Protein AF-0000000084330782 (afdb_homodimer)

Solvent-accessible surface area (backbone atoms only — not comparable to full-atom values): 25058 Å² total; per-residue (Å²): 126,83,86,61,53,54,60,47,54,22,50,51,52,13,52,49,52,24,30,20,41,40,16,33,37,50,49,51,51,52,50,50,53,50,42,56,71,65,50,69,82,78,58,92,59,62,55,67,61,52,49,50,52,52,50,52,46,49,51,35,30,49,49,31,54,50,43,52,48,54,50,48,46,43,22,51,52,69,28,28,72,40,60,49,23,31,46,59,51,67,65,44,49,42,39,65,66,49,34,50,33,50,46,35,40,49,51,34,48,50,52,32,49,52,49,46,49,49,53,42,49,51,52,40,54,67,65,58,50,59,89,37,75,66,46,50,52,65,49,46,52,40,49,51,29,48,52,51,21,49,53,24,36,52,49,25,36,52,29,37,54,64,69,44,72,75,62,33,62,58,26,45,49,50,20,50,51,27,50,49,50,34,46,53,61,38,46,64,49,41,69,75,48,56,86,72,66,78,60,83,48,64,64,59,44,48,57,47,42,57,55,57,57,47,58,63,52,56,53,45,49,52,50,30,52,55,27,48,76,67,69,34,37,60,24,52,28,45,57,48,33,45,46,40,55,54,100,125,84,87,60,54,54,59,47,54,23,51,53,52,12,52,48,52,24,30,20,39,39,17,32,36,50,49,51,50,53,51,50,53,50,44,57,70,65,49,71,83,82,59,91,57,62,57,66,60,52,50,50,51,52,49,52,46,49,51,34,30,50,49,31,54,50,42,50,47,52,50,46,46,44,21,52,50,69,26,28,72,40,60,47,23,30,46,59,52,66,64,43,50,42,38,65,65,51,33,50,35,49,46,36,40,46,49,34,48,51,51,32,51,50,50,45,50,50,53,43,49,52,52,41,56,67,64,58,51,58,89,38,74,67,46,49,52,64,50,46,50,43,48,53,29,48,52,50,20,50,53,24,38,52,49,24,36,53,32,37,53,63,71,56,67,86,64,33,60,60,26,46,51,50,19,50,52,27,49,47,49,32,46,53,62,38,46,62,48,41,70,74,49,53,83,75,69,78,64,83,49,63,64,60,48,48,54,48,41,55,58,58,56,47,58,62,53,54,53,46,50,51,49,31,53,54,28,49,76,66,70,34,37,58,25,52,27,45,57,49,33,46,48,40,55,54,101

Nearest PDB structures (foldseek):
  8xqo-assembly1_R  TM=4.418E-01  e=1.967E+00  Clostridium perfringens
  3ma9-assembly1_A  TM=4.394E-01  e=5.005E+00  Human immunodeficiency virus 1
  7uwb-assembly1_c  TM=2.632E-01  e=1.646E+00  Citrus x limon
  4nqi-assembly1_B  TM=2.526E-01  e=6.833E+00  Dictyostelium discoideum
  7ung-assembly1_D5  TM=1.894E-01  e=9.753E+00  Homo sapiens

Sequence (494 aa):
MVLDIPLDKAAFIGLWIESILYGCHTIVFLSSLYLLRNSKSSLKFNPALTAVMLTVMFALSTTHVSINFARGLVAFVSYQETPFGASIYLKKLWALSNVMKQATYVTNILVGDSFAIYRSYIILTDTHFKCDKKFSKLVVFPICSLISSAVCGFKSVYNLSQISHFGESVFINEYFRYHVLVFIVCKSRQTEKPLVSTTQNPYRKACFSLLQFGIIIPASLTASLILYSLKMNANYIVLDSMSQIALMVLDIPLDKAAFIGLWIESILYGCHTIVFLSSLYLLRNSKSSLKFNPALTAVMLTVMFALSTTHVSINFARGLVAFVSYQETPFGASIYLKKLWALSNVMKQATYVTNILVGDSFAIYRSYIILTDTHFKCDKKFSKLVVFPICSLISSAVCGFKSVYNLSQISHFGESVFINEYFRYHVLVFIVCKSRQTEKPLVSTTQNPYRKACFSLLQFGIIIPASLTASLILYSLKMNANYIVLDSMSQIAL

Secondary structure (DSSP, 8-state):
---PPPHHHHHHHHHHHHHHHHHHHHHHHHHHHHHHHHS-S--SS-HHHHHHHHHHHHHHHHHHHHHHHHHHHIIIIITTTSTTHHHHHHT-TTSHHHHHHHHHHHHHHHHHHHHHHHHHHHHHHHTT--S-HHHHHHHHHHHHHHHHHHHHHHHHHHHHHT---TTHHHHHHHHHHHHHHHHHHHHHHHHHS-S--S---HHHHHHHHHHH-TTHHHHHHHHHHHHHHTT-TTHHHHHHHHHHH--/---PPPHHHHHHHHHHHHHHHHHHHHHHHHHHHHHHHH--S--SS-HHHHHHHHHHHHHHHHHHHHHHHHHHHIIIIITTTSTTHHHHHHT-TTSHHHHHHHHHHHHHHHHHHHHHHHHHHHHHHHTT--S-HHHHHHHHHHHHHHHHHHHHHHHHHHHHHT---TTHHHHHHHHHHHHHHHHHHHHHHHHHS-S--S---HHHHHHHHHHH-TTHHHHHHHHHHHHHHTT-TTHHHHHHHHHHH--

pLDDT: mean 78.74, std 15.89, range [37.66, 96.88]

Foldseek 3Di:
DPDFDALLVLLVLLLVLLVVLLVVLVVLLVVLLVCLVPVPDDQLDDSVVVNVLSVLLNVLSVVLSVLSVVLNCCLCPVQVVDVNSNNVSSVLLLDPSNLVNLVSLLVSLLSLLVVLLVVLLSVCVVVVVPPDPVSCCLNVLLVVLSVLLSVLSVVLSVCSNVVNPPPNLVSVLSNLVSSLVSCCSSLVRCVVPVSPVPDPDVVVVVSSVVVSCCVLQNVLSVVLNVCVVVVHSNSSSSSSNNSSSSD/DPDFDALLVLLVLLLVLLVVLLVVLVVLLVVLLVCLVPVDDDQLDDSVVVNVLSVLLNVLSVVLSVLSVVLNCCLCPVQVVDVNSNNVSSVLLLDPSNLVNLVSLLVSLLSLLVVLLVVLLSVCVVVVVPPDPVSCCLNVLLVVLSVLLSVLSVVLSVCSNVVDPPPNLVSVLSNLVSSLVSCCSSLVRCVVPVSPPDDPDVVVVVSSVVVSCCVLQNVLSVVLNVCSVVVHSNSSSSSSNNSSSSD

Radius of gyration: 25.32 Å; Cα contacts (8 Å, |Δi|>4): 568; chains: 2; bounding box: 77×61×48 Å

Organism: Lentinula edodes (NCBI:txid5353)

Structure (mmCIF, N/CA/C/O backbone):
data_AF-0000000084330782-model_v1
#
loop_
_entity.id
_entity.type
_entity.pdbx_description
1 polymer 'Pheromone receptor'
#
loop_
_atom_site.group_PDB
_atom_site.id
_atom_site.type_symbol
_atom_site.label_atom_id
_atom_site.label_alt_id
_atom_site.label_comp_id
_atom_site.label_asym_id
_atom_site.label_entity_id
_atom_site.label_seq_id
_atom_site.pdbx_PDB_ins_code
_atom_site.Cartn_x
_atom_site.Cartn_y
_atom_site.Cartn_z
_atom_site.occupancy
_atom_site.B_iso_or_equiv
_atom_site.auth_seq_id
_atom_site.auth_comp_id
_atom_site.auth_asym_id
_atom_site.auth_atom_id
_atom_site.pdbx_PDB_model_num
ATOM 1 N N . MET A 1 1 ? -16.391 -5.598 -29.031 1 37.66 1 MET A N 1
ATOM 2 C CA . MET A 1 1 ? -16.484 -6.254 -27.734 1 37.66 1 MET A CA 1
ATOM 3 C C . MET A 1 1 ? -15.461 -5.688 -26.766 1 37.66 1 MET A C 1
ATOM 5 O O . MET A 1 1 ? -14.266 -5.656 -27.062 1 37.66 1 MET A O 1
ATOM 9 N N . VAL A 1 2 ? -15.867 -4.762 -25.953 1 51.12 2 VAL A N 1
ATOM 10 C CA . VAL A 1 2 ? -14.906 -4.02 -25.141 1 51.12 2 VAL A CA 1
ATOM 11 C C . VAL A 1 2 ? -14.047 -4.992 -24.328 1 51.12 2 VAL A C 1
ATOM 13 O O . VAL A 1 2 ? -14.562 -5.941 -23.75 1 51.12 2 VAL A O 1
ATOM 16 N N . LEU A 1 3 ? -12.859 -5.145 -24.688 1 67.56 3 LEU A N 1
ATOM 17 C CA . LEU A 1 3 ? -11.875 -6.059 -24.125 1 67.56 3 LEU A CA 1
ATOM 18 C C . LEU A 1 3 ? -11.82 -5.926 -22.609 1 67.56 3 LEU A C 1
ATOM 20 O O . LEU A 1 3 ? -11.602 -4.828 -22.078 1 67.56 3 LEU A O 1
ATOM 24 N N . ASP A 1 4 ? -12.594 -6.863 -21.922 1 78.88 4 ASP A N 1
ATOM 25 C CA . ASP A 1 4 ? -12.602 -6.883 -20.469 1 78.88 4 ASP A CA 1
ATOM 26 C C . ASP A 1 4 ? -11.5 -7.793 -19.922 1 78.88 4 ASP A C 1
ATOM 28 O O . ASP A 1 4 ? -11.031 -8.695 -20.625 1 78.88 4 ASP A O 1
ATOM 32 N N . ILE A 1 5 ? -11.031 -7.352 -18.875 1 88.62 5 ILE A N 1
ATOM 33 C CA . ILE A 1 5 ? -10.016 -8.164 -18.219 1 88.62 5 ILE A CA 1
ATOM 34 C C . ILE A 1 5 ? -10.68 -9.32 -17.484 1 88.62 5 ILE A C 1
ATOM 36 O O . ILE A 1 5 ? -11.781 -9.18 -16.953 1 88.62 5 ILE A O 1
ATOM 40 N N . PRO A 1 6 ? -10 -10.414 -17.609 1 90.56 6 PRO A N 1
ATOM 41 C CA . PRO A 1 6 ? -10.547 -11.547 -16.859 1 90.56 6 PRO A CA 1
ATOM 42 C C . PRO A 1 6 ? -10.688 -11.242 -15.359 1 90.56 6 PRO A C 1
ATOM 44 O O . PRO A 1 6 ? -9.961 -10.406 -14.828 1 90.56 6 PRO A O 1
ATOM 47 N N . LEU A 1 7 ? -11.57 -11.945 -14.734 1 90.25 7 LEU A N 1
ATOM 48 C CA . LEU A 1 7 ? -11.93 -11.719 -13.344 1 90.25 7 LEU A CA 1
ATOM 49 C C . LEU A 1 7 ? -10.719 -11.914 -12.43 1 90.25 7 LEU A C 1
ATOM 51 O O . LEU A 1 7 ? -10.516 -11.141 -11.492 1 90.25 7 LEU A O 1
ATOM 55 N N . ASP A 1 8 ? -9.953 -12.953 -12.641 1 92.38 8 ASP A N 1
ATOM 56 C CA . ASP A 1 8 ? -8.789 -13.234 -11.812 1 92.38 8 ASP A CA 1
ATOM 57 C C . ASP A 1 8 ? -7.738 -12.133 -11.938 1 92.38 8 ASP A C 1
ATOM 59 O O . ASP A 1 8 ? -7.168 -11.688 -10.938 1 92.38 8 ASP A O 1
ATOM 63 N N . LYS A 1 9 ? -7.566 -11.68 -13.156 1 92.94 9 LYS A N 1
ATOM 64 C CA . LYS A 1 9 ? -6.637 -10.578 -13.367 1 92.94 9 LYS A CA 1
ATOM 65 C C . LYS A 1 9 ? -7.141 -9.297 -12.703 1 92.94 9 LYS A C 1
ATOM 67 O O . LYS A 1 9 ? -6.367 -8.57 -12.078 1 92.94 9 LYS A O 1
ATOM 72 N N . ALA A 1 10 ? -8.352 -9.039 -12.859 1 93 10 ALA A N 1
ATOM 73 C CA . ALA A 1 10 ? -8.945 -7.859 -12.227 1 93 10 ALA A CA 1
ATOM 74 C C . ALA A 1 10 ? -8.82 -7.934 -10.711 1 93 10 ALA A C 1
ATOM 76 O O . ALA A 1 10 ? -8.492 -6.938 -10.055 1 93 10 ALA A O 1
ATOM 77 N N . ALA A 1 11 ? -9.078 -9.039 -10.18 1 94.12 11 ALA A N 1
ATOM 78 C CA . ALA A 1 11 ? -9.008 -9.227 -8.734 1 94.12 11 ALA A CA 1
ATOM 79 C C . ALA A 1 11 ? -7.582 -9.047 -8.227 1 94.12 11 ALA A C 1
ATOM 81 O O . ALA A 1 11 ? -7.363 -8.445 -7.172 1 94.12 11 ALA A O 1
ATOM 82 N N . PHE A 1 12 ? -6.66 -9.531 -8.945 1 95.12 12 PHE A N 1
ATOM 83 C CA . PHE A 1 12 ? -5.258 -9.406 -8.562 1 95.12 12 PHE A CA 1
ATOM 84 C C . PHE A 1 12 ? -4.809 -7.949 -8.609 1 95.12 12 PHE A C 1
ATOM 86 O O . PHE A 1 12 ? -4.199 -7.453 -7.664 1 95.12 12 PHE A O 1
ATOM 93 N N . ILE A 1 13 ? -5.133 -7.301 -9.68 1 94.69 13 ILE A N 1
ATOM 94 C CA . ILE A 1 13 ? -4.781 -5.895 -9.836 1 94.69 13 ILE A CA 1
ATOM 95 C C . ILE A 1 13 ? -5.488 -5.066 -8.766 1 94.69 13 ILE A C 1
ATOM 97 O O . ILE A 1 13 ? -4.891 -4.164 -8.172 1 94.69 13 ILE A O 1
ATOM 101 N N . GLY A 1 14 ? -6.715 -5.383 -8.578 1 94.94 14 GLY A N 1
ATOM 102 C CA . GLY A 1 14 ? -7.48 -4.68 -7.562 1 94.94 14 GLY A CA 1
ATOM 103 C C . GLY A 1 14 ? -6.887 -4.809 -6.172 1 94.94 14 GLY A C 1
ATOM 104 O O . GLY A 1 14 ? -6.785 -3.822 -5.438 1 94.94 14 GLY A O 1
ATOM 105 N N . LEU A 1 15 ? -6.516 -5.973 -5.801 1 95.38 15 LEU A N 1
ATOM 106 C CA . LEU A 1 15 ? -5.898 -6.203 -4.5 1 95.38 15 LEU A CA 1
ATOM 107 C C . LEU A 1 15 ? -4.594 -5.426 -4.371 1 95.38 15 LEU A C 1
ATOM 109 O O . LEU A 1 15 ? -4.309 -4.855 -3.314 1 95.38 15 LEU A O 1
ATOM 113 N N . TRP A 1 16 ? -3.842 -5.422 -5.391 1 95.5 16 TRP A N 1
ATOM 114 C CA . TRP A 1 16 ? -2.574 -4.703 -5.402 1 95.5 16 TRP A CA 1
ATOM 115 C C . TRP A 1 16 ? -2.795 -3.205 -5.203 1 95.5 16 TRP A C 1
ATOM 117 O O . TRP A 1 16 ? -2.176 -2.592 -4.328 1 95.5 16 TRP A O 1
ATOM 127 N N . ILE A 1 17 ? -3.652 -2.637 -5.938 1 94.44 17 ILE A N 1
ATOM 128 C CA . ILE A 1 17 ? -3.936 -1.208 -5.844 1 94.44 17 ILE A CA 1
ATOM 129 C C . ILE A 1 17 ? -4.523 -0.887 -4.473 1 94.44 17 ILE A C 1
ATOM 131 O O . ILE A 1 17 ? -4.164 0.117 -3.852 1 94.44 17 ILE A O 1
ATOM 135 N N . GLU A 1 18 ? -5.391 -1.723 -4.039 1 95.81 18 GLU A N 1
ATOM 136 C CA . GLU A 1 18 ? -5.992 -1.522 -2.725 1 95.81 18 GLU A CA 1
ATOM 137 C C . GLU A 1 18 ? -4.93 -1.503 -1.628 1 95.81 18 GLU A C 1
ATOM 139 O O . GLU A 1 18 ? -5.008 -0.701 -0.694 1 95.81 18 GLU A O 1
ATOM 144 N N . SER A 1 19 ? -4.027 -2.361 -1.723 1 96 19 SER A N 1
ATOM 145 C CA . SER A 1 19 ? -2.965 -2.441 -0.725 1 96 19 SER A CA 1
ATOM 146 C C . SER A 1 19 ? -2.119 -1.173 -0.712 1 96 19 SER A C 1
ATOM 148 O O . SER A 1 19 ? -1.768 -0.666 0.355 1 96 19 SER A O 1
ATOM 150 N N . ILE A 1 20 ? -1.812 -0.674 -1.883 1 95.12 20 ILE A N 1
ATOM 151 C CA . ILE A 1 20 ? -1.059 0.57 -1.984 1 95.12 20 ILE A CA 1
ATOM 152 C C . ILE A 1 20 ? -1.842 1.704 -1.326 1 95.12 20 ILE A C 1
ATOM 154 O O . ILE A 1 20 ? -1.292 2.463 -0.526 1 95.12 20 ILE A O 1
ATOM 158 N N . LEU A 1 21 ? -3.023 1.745 -1.66 1 93.62 21 LEU A N 1
ATOM 159 C CA . LEU A 1 21 ? -3.865 2.809 -1.126 1 93.62 21 LEU A CA 1
ATOM 160 C C . LEU A 1 21 ? -4.039 2.662 0.382 1 93.62 21 LEU A C 1
ATOM 162 O O . LEU A 1 21 ? -4.141 3.658 1.1 1 93.62 21 LEU A O 1
ATOM 166 N N . TYR A 1 22 ? -4.148 1.415 0.834 1 95.06 22 TYR A N 1
ATOM 167 C CA . TYR A 1 22 ? -4.207 1.179 2.273 1 95.06 22 TYR A CA 1
ATOM 168 C C . TYR A 1 22 ? -2.959 1.712 2.965 1 95.06 22 TYR A C 1
ATOM 170 O O . TYR A 1 22 ? -3.039 2.273 4.059 1 95.06 22 TYR A O 1
ATOM 178 N N . GLY A 1 23 ? -1.813 1.506 2.365 1 93.75 23 GLY A N 1
ATOM 179 C CA . GLY A 1 23 ? -0.598 2.098 2.902 1 93.75 23 GLY A CA 1
ATOM 180 C C . GLY A 1 23 ? -0.661 3.609 2.996 1 93.75 23 GLY A C 1
ATOM 181 O O . GLY A 1 23 ? -0.318 4.188 4.031 1 93.75 23 GLY A O 1
ATOM 182 N N . CYS A 1 24 ? -1.089 4.211 1.946 1 89.31 24 CYS A N 1
ATOM 183 C CA . CYS A 1 24 ? -1.279 5.656 1.963 1 89.31 24 CYS A CA 1
ATOM 184 C C . CYS A 1 24 ? -2.229 6.07 3.082 1 89.31 24 CYS A C 1
ATOM 186 O O . CYS A 1 24 ? -1.94 7.004 3.834 1 89.31 24 CYS A O 1
ATOM 188 N N . HIS A 1 25 ? -3.297 5.312 3.186 1 90.75 25 HIS A N 1
ATOM 189 C CA . HIS A 1 25 ? -4.324 5.598 4.18 1 90.75 25 HIS A CA 1
ATOM 190 C C . HIS A 1 25 ? -3.762 5.5 5.598 1 90.75 25 HIS A C 1
ATOM 192 O O . HIS A 1 25 ? -4.141 6.277 6.477 1 90.75 25 HIS A O 1
ATOM 198 N N . THR A 1 26 ? -2.928 4.617 5.777 1 90.81 26 THR A N 1
ATOM 199 C CA . THR A 1 26 ? -2.336 4.406 7.094 1 90.81 26 THR A CA 1
ATOM 200 C C . THR A 1 26 ? -1.534 5.633 7.531 1 90.81 26 THR A C 1
ATOM 202 O O . THR A 1 26 ? -1.681 6.105 8.656 1 90.81 26 THR A O 1
ATOM 205 N N . ILE A 1 27 ? -0.776 6.176 6.633 1 85.12 27 ILE A N 1
ATOM 206 C CA . ILE A 1 27 ? 0.045 7.332 6.973 1 85.12 27 ILE A CA 1
ATOM 207 C C . ILE A 1 27 ? -0.845 8.562 7.156 1 85.12 27 ILE A C 1
ATOM 209 O O . ILE A 1 27 ? -0.642 9.344 8.086 1 85.12 27 ILE A O 1
ATOM 213 N N . VAL A 1 28 ? -1.806 8.664 6.309 1 82.56 28 VAL A N 1
ATOM 214 C CA . VAL A 1 28 ? -2.717 9.797 6.422 1 82.56 28 VAL A CA 1
ATOM 215 C C . VAL A 1 28 ? -3.488 9.711 7.734 1 82.56 28 VAL A C 1
ATOM 217 O O . VAL A 1 28 ? -3.686 10.727 8.414 1 82.56 28 VAL A O 1
ATOM 220 N N . PHE A 1 29 ? -3.918 8.531 8.102 1 86.94 29 PHE A N 1
ATOM 221 C CA . PHE A 1 29 ? -4.637 8.297 9.352 1 86.94 29 PHE A CA 1
ATOM 222 C C . PHE A 1 29 ? -3.773 8.68 10.547 1 86.94 29 PHE A C 1
ATOM 224 O O . PHE A 1 29 ? -4.203 9.445 11.406 1 86.94 29 PHE A O 1
ATOM 231 N N . LEU A 1 30 ? -2.562 8.219 10.492 1 83.31 30 LEU A N 1
ATOM 232 C CA . LEU A 1 30 ? -1.658 8.492 11.609 1 83.31 30 LEU A CA 1
ATOM 233 C C . LEU A 1 30 ? -1.312 9.977 11.68 1 83.31 30 LEU A C 1
ATOM 235 O O . LEU A 1 30 ? -1.247 10.547 12.773 1 83.31 30 LEU A O 1
ATOM 239 N N . SER A 1 31 ? -1.118 10.516 10.555 1 78.25 31 SER A N 1
ATOM 240 C CA . SER A 1 31 ? -0.81 11.945 10.516 1 78.25 31 SER A CA 1
ATOM 241 C C . SER A 1 31 ? -1.997 12.781 10.977 1 78.25 31 SER A C 1
ATOM 243 O O . SER A 1 31 ? -1.822 13.773 11.688 1 78.25 31 SER A O 1
ATOM 245 N N . SER A 1 32 ? -3.172 12.375 10.586 1 78.12 32 SER A N 1
ATOM 246 C CA . SER A 1 32 ? -4.371 13.102 10.992 1 78.12 32 SER A CA 1
ATOM 247 C C . SER A 1 32 ? -4.586 13.016 12.5 1 78.12 32 SER A C 1
ATOM 249 O O . SER A 1 32 ? -4.953 14.008 13.133 1 78.12 32 SER A O 1
ATOM 251 N N . LEU A 1 33 ? -4.41 11.898 13.023 1 80.81 33 LEU A N 1
ATOM 252 C CA . LEU A 1 33 ? -4.543 11.742 14.469 1 80.81 33 LEU A CA 1
ATOM 253 C C . LEU A 1 33 ? -3.529 12.609 15.203 1 80.81 33 LEU A C 1
ATOM 255 O O . LEU A 1 33 ? -3.85 13.203 16.234 1 80.81 33 LEU A O 1
ATOM 259 N N . TYR A 1 34 ? -2.379 12.641 14.641 1 75.5 34 TYR A N 1
ATOM 260 C CA . TYR A 1 34 ? -1.324 13.445 15.242 1 75.5 34 TYR A CA 1
ATOM 261 C C . TYR A 1 34 ? -1.687 14.93 15.211 1 75.5 34 TYR A C 1
ATOM 263 O O . TYR A 1 34 ? -1.508 15.641 16.203 1 75.5 34 TYR A O 1
ATOM 271 N N . LEU A 1 35 ? -2.18 15.32 14.188 1 70.5 35 LEU A N 1
ATOM 272 C CA . LEU A 1 35 ? -2.566 16.719 14.031 1 70.5 35 LEU A CA 1
ATOM 273 C C . LEU A 1 35 ? -3.729 17.062 14.953 1 70.5 35 LEU A C 1
ATOM 275 O O . LEU A 1 35 ? -3.779 18.172 15.508 1 70.5 35 LEU A O 1
ATOM 279 N N . LEU A 1 36 ? -4.609 16.219 15.047 1 72.12 36 LEU A N 1
ATOM 280 C CA . LEU A 1 36 ? -5.758 16.453 15.914 1 72.12 36 LEU A CA 1
ATOM 281 C C . LEU A 1 36 ? -5.328 16.562 17.375 1 72.12 36 LEU A C 1
ATOM 283 O O . LEU A 1 36 ? -5.895 17.344 18.141 1 72.12 36 LEU A O 1
ATOM 287 N N . ARG A 1 37 ? -4.391 15.906 17.75 1 72.81 37 ARG A N 1
ATOM 288 C CA . ARG A 1 37 ? -3.916 15.898 19.125 1 72.81 37 ARG A CA 1
ATOM 289 C C . ARG A 1 37 ? -3.102 17.156 19.438 1 72.81 37 ARG A C 1
ATOM 291 O O . ARG A 1 37 ? -3.141 17.672 20.547 1 72.81 37 ARG A O 1
ATOM 298 N N . ASN A 1 38 ? -2.367 17.641 18.453 1 66.75 38 ASN A N 1
ATOM 299 C CA . ASN A 1 38 ? -1.429 18.734 18.703 1 66.75 38 ASN A CA 1
ATOM 300 C C . ASN A 1 38 ? -1.97 20.062 18.203 1 66.75 38 ASN A C 1
ATOM 302 O O . ASN A 1 38 ? -1.305 21.094 18.328 1 66.75 38 ASN A O 1
ATOM 306 N N . SER A 1 39 ? -2.912 19.844 17.359 1 60.16 39 SER A N 1
ATOM 307 C CA . SER A 1 39 ? -3.459 21.109 16.891 1 60.16 39 SER A CA 1
ATOM 308 C C . SER A 1 39 ? -4.215 21.828 18 1 60.16 39 SER A C 1
ATOM 310 O O . SER A 1 39 ? -4.988 21.219 18.734 1 60.16 39 SER A O 1
ATOM 312 N N . LYS A 1 40 ? -3.477 22.875 18.5 1 53.47 40 LYS A N 1
ATOM 313 C CA . LYS A 1 40 ? -4.137 23.75 19.453 1 53.47 40 LYS A CA 1
ATOM 314 C C . LYS A 1 40 ? -5.566 24.062 19.016 1 53.47 40 LYS A C 1
ATOM 316 O O . LYS A 1 40 ? -5.938 23.828 17.875 1 53.47 40 LYS A O 1
ATOM 321 N N . SER A 1 41 ? -6.441 24.812 19.75 1 50.38 41 SER A N 1
ATOM 322 C CA . SER A 1 41 ? -7.824 25.156 20.078 1 50.38 41 SER A CA 1
ATOM 323 C C . SER A 1 41 ? -8.633 25.438 18.812 1 50.38 41 SER A C 1
ATOM 325 O O . SER A 1 41 ? -9.867 25.453 18.859 1 50.38 41 SER A O 1
ATOM 327 N N . SER A 1 42 ? -8.125 25.906 17.625 1 51.34 42 SER A N 1
ATOM 328 C CA . SER A 1 42 ? -9.18 26.641 16.938 1 51.34 42 SER A CA 1
ATOM 329 C C . SER A 1 42 ? -9.953 25.734 15.984 1 51.34 42 SER A C 1
ATOM 331 O O . SER A 1 42 ? -10.602 26.203 15.055 1 51.34 42 SER A O 1
ATOM 333 N N . LEU A 1 43 ? -9.797 24.406 16.219 1 55.22 43 LEU A N 1
ATOM 334 C CA . LEU A 1 43 ? -10.586 23.594 15.297 1 55.22 43 LEU A CA 1
ATOM 335 C C . LEU A 1 43 ? -12.078 23.688 15.633 1 55.22 43 LEU A C 1
ATOM 337 O O . LEU A 1 43 ? -12.461 23.562 16.797 1 55.22 43 LEU A O 1
ATOM 341 N N . LYS A 1 44 ? -12.789 24.25 14.711 1 60.84 44 LYS A N 1
ATOM 342 C CA . LYS A 1 44 ? -14.234 24.391 14.891 1 60.84 44 LYS A CA 1
ATOM 343 C C . LYS A 1 44 ? -14.898 23.031 15.031 1 60.84 44 LYS A C 1
ATOM 345 O O . LYS A 1 44 ? -16.062 22.938 15.438 1 60.84 44 LYS A O 1
ATOM 350 N N . PHE A 1 45 ? -14 21.906 14.781 1 65.06 45 PHE A N 1
ATOM 351 C CA . PHE A 1 45 ? -14.562 20.578 14.875 1 65.06 45 PHE A CA 1
ATOM 352 C C . PHE A 1 45 ? -14.203 19.922 16.203 1 65.06 45 PHE A C 1
ATOM 354 O O . PHE A 1 45 ? -13.172 20.25 16.797 1 65.06 45 PHE A O 1
ATOM 361 N N . ASN A 1 46 ? -15.25 19.203 16.703 1 76.19 46 ASN A N 1
ATOM 362 C CA . ASN A 1 46 ? -14.961 18.406 17.891 1 76.19 46 ASN A CA 1
ATOM 363 C C . ASN A 1 46 ? -13.852 17.406 17.625 1 76.19 46 ASN A C 1
ATOM 365 O O . ASN A 1 46 ? -14.047 16.438 16.891 1 76.19 46 ASN A O 1
ATOM 369 N N . PRO A 1 47 ? -12.719 17.609 18.094 1 77.94 47 PRO A N 1
ATOM 370 C CA . PRO A 1 47 ? -11.57 16.734 17.812 1 77.94 47 PRO A CA 1
ATOM 371 C C . PRO A 1 47 ? -11.828 15.289 18.203 1 77.94 47 PRO A C 1
ATOM 373 O O . PRO A 1 47 ? -11.336 14.367 17.547 1 77.94 47 PRO A O 1
ATOM 376 N N . ALA A 1 48 ? -12.586 15.109 19.266 1 84 48 ALA A N 1
ATOM 377 C CA . ALA A 1 48 ? -12.867 13.758 19.734 1 84 48 ALA A CA 1
ATOM 378 C C . ALA A 1 48 ? -13.734 13 18.734 1 84 48 ALA A C 1
ATOM 380 O O . ALA A 1 48 ? -13.453 11.844 18.406 1 84 48 ALA A O 1
ATOM 381 N N . LEU A 1 49 ? -14.75 13.625 18.281 1 84 49 LEU A N 1
ATOM 382 C CA . LEU A 1 49 ? -15.641 13 17.297 1 84 49 LEU A CA 1
ATOM 383 C C . LEU A 1 49 ? -14.906 12.734 15.992 1 84 49 LEU A C 1
ATOM 385 O O . LEU A 1 49 ? -15.102 11.688 15.367 1 84 49 LEU A O 1
ATOM 389 N N . THR A 1 50 ? -14.117 13.609 15.602 1 83.81 50 THR A N 1
ATOM 390 C CA . THR A 1 50 ? -13.344 13.438 14.375 1 83.81 50 THR A CA 1
ATOM 391 C C . THR A 1 50 ? -12.375 12.266 14.516 1 83.81 50 THR A C 1
ATOM 393 O O . THR A 1 50 ? -12.242 11.453 13.594 1 83.81 50 THR A O 1
ATOM 396 N N . ALA A 1 51 ? -11.789 12.172 15.664 1 86.75 51 ALA A N 1
ATOM 397 C CA . ALA A 1 51 ? -10.859 11.078 15.906 1 86.75 51 ALA A CA 1
ATOM 398 C C . ALA A 1 51 ? -11.57 9.727 15.859 1 86.75 51 ALA A C 1
ATOM 400 O O . ALA A 1 51 ? -11.039 8.758 15.312 1 86.75 51 ALA A O 1
ATOM 401 N N . VAL A 1 52 ? -12.734 9.703 16.422 1 89.81 52 VAL A N 1
ATOM 402 C CA . VAL A 1 52 ? -13.508 8.461 16.438 1 89.81 52 VAL A CA 1
ATOM 403 C C . VAL A 1 52 ? -13.891 8.078 15.008 1 89.81 52 VAL A C 1
ATOM 405 O O . VAL A 1 52 ? -13.758 6.914 14.617 1 89.81 52 VAL A O 1
ATOM 408 N N . MET A 1 53 ? -14.32 9 14.273 1 87.75 53 MET A N 1
ATOM 409 C CA . MET A 1 53 ? -14.734 8.727 12.898 1 87.75 53 MET A CA 1
ATOM 410 C C . MET A 1 53 ? -13.555 8.25 12.062 1 87.75 53 MET A C 1
ATOM 412 O O . MET A 1 53 ? -13.68 7.301 11.289 1 87.75 53 MET A O 1
ATOM 416 N N . LEU A 1 54 ? -12.445 8.867 12.258 1 88.81 54 LEU A N 1
ATOM 417 C CA . LEU A 1 54 ? -11.242 8.469 11.531 1 88.81 54 LEU A CA 1
ATOM 418 C C . LEU A 1 54 ? -10.836 7.043 11.906 1 88.81 54 LEU A C 1
ATOM 420 O O . LEU A 1 54 ? -10.453 6.254 11.039 1 88.81 54 LEU A O 1
ATOM 424 N N . THR A 1 55 ? -10.953 6.715 13.133 1 93.44 55 THR A N 1
ATOM 425 C CA . THR A 1 55 ? -10.555 5.398 13.617 1 93.44 55 THR A CA 1
ATOM 426 C C . THR A 1 55 ? -11.5 4.32 13.086 1 93.44 55 THR A C 1
ATOM 428 O O . THR A 1 55 ? -11.055 3.244 12.68 1 93.44 55 THR A O 1
ATOM 431 N N . VAL A 1 56 ? -12.766 4.648 13.117 1 94.62 56 VAL A N 1
ATOM 432 C CA . VAL A 1 56 ? -13.75 3.693 12.617 1 94.62 56 VAL A CA 1
ATOM 433 C C . VAL A 1 56 ? -13.523 3.459 11.125 1 94.62 56 VAL A C 1
ATOM 435 O O . VAL A 1 56 ? -13.523 2.316 10.664 1 94.62 56 VAL A O 1
ATOM 438 N N . MET A 1 57 ? -13.352 4.469 10.398 1 92.75 57 MET A N 1
ATOM 439 C CA . MET A 1 57 ? -13.117 4.344 8.961 1 92.75 57 MET A CA 1
ATOM 440 C C . MET A 1 57 ? -11.836 3.557 8.68 1 92.75 57 MET A C 1
ATOM 442 O O . MET A 1 57 ? -11.797 2.729 7.773 1 92.75 57 MET A O 1
ATOM 446 N N . PHE A 1 58 ? -10.812 3.773 9.461 1 94.31 58 PHE A N 1
ATOM 447 C CA . PHE A 1 58 ? -9.555 3.053 9.297 1 94.31 58 PHE A CA 1
ATOM 448 C C . PHE A 1 58 ? -9.734 1.574 9.625 1 94.31 58 PHE A C 1
ATOM 450 O O . PHE A 1 58 ? -9.195 0.71 8.938 1 94.31 58 PHE A O 1
ATOM 457 N N . ALA A 1 59 ? -10.469 1.32 10.672 1 95.94 59 ALA A N 1
ATOM 458 C CA . ALA A 1 59 ? -10.727 -0.063 11.062 1 95.94 59 ALA A CA 1
ATOM 459 C C . ALA A 1 59 ? -11.492 -0.804 9.969 1 95.94 59 ALA A C 1
ATOM 461 O O . ALA A 1 59 ? -11.203 -1.968 9.68 1 95.94 59 ALA A O 1
ATOM 462 N N . LEU A 1 60 ? -12.422 -0.148 9.445 1 96 60 LEU A N 1
ATOM 463 C CA . LEU A 1 60 ? -13.211 -0.757 8.375 1 96 60 LEU A CA 1
ATOM 464 C C . LEU A 1 60 ? -12.359 -0.969 7.129 1 96 60 LEU A C 1
ATOM 466 O O . LEU A 1 60 ? -12.469 -2.002 6.465 1 96 60 LEU A O 1
ATOM 470 N N . SER A 1 61 ? -11.539 -0.025 6.781 1 95.38 61 SER A N 1
ATOM 471 C CA . SER A 1 61 ? -10.609 -0.171 5.664 1 95.38 61 SER A CA 1
ATOM 472 C C . SER A 1 61 ? -9.648 -1.335 5.891 1 95.38 61 SER A C 1
ATOM 474 O O . SER A 1 61 ? -9.383 -2.109 4.969 1 95.38 61 SER A O 1
ATOM 476 N N . THR A 1 62 ? -9.203 -1.434 7.094 1 96.75 62 THR A N 1
ATOM 477 C CA . THR A 1 62 ? -8.297 -2.523 7.453 1 96.75 62 THR A CA 1
ATOM 478 C C . THR A 1 62 ? -9 -3.873 7.309 1 96.75 62 THR A C 1
ATOM 480 O O . THR A 1 62 ? -8.414 -4.824 6.785 1 96.75 62 THR A O 1
ATOM 483 N N . THR A 1 63 ? -10.148 -3.855 7.797 1 96.5 63 THR A N 1
ATOM 484 C CA . THR A 1 63 ? -10.922 -5.09 7.695 1 96.5 63 THR A CA 1
ATOM 485 C C . THR A 1 63 ? -11.148 -5.465 6.234 1 96.5 63 THR A C 1
ATOM 487 O O . THR A 1 63 ? -10.977 -6.625 5.852 1 96.5 63 THR A O 1
ATOM 490 N N . HIS A 1 64 ? -11.492 -4.535 5.438 1 96.69 64 HIS A N 1
ATOM 491 C CA . HIS A 1 64 ? -11.773 -4.781 4.027 1 96.69 64 HIS A CA 1
ATOM 492 C C . HIS A 1 64 ? -10.555 -5.348 3.314 1 96.69 64 HIS A C 1
ATOM 494 O O . HIS A 1 64 ? -10.641 -6.367 2.627 1 96.69 64 HIS A O 1
ATOM 500 N N . VAL A 1 65 ? -9.422 -4.688 3.488 1 96.69 65 VAL A N 1
ATOM 501 C CA . VAL A 1 65 ? -8.219 -5.121 2.785 1 96.69 65 VAL A CA 1
ATOM 502 C C . VAL A 1 65 ? -7.766 -6.473 3.328 1 96.69 65 VAL A C 1
ATOM 504 O O . VAL A 1 65 ? -7.25 -7.309 2.578 1 96.69 65 VAL A O 1
ATOM 507 N N . SER A 1 66 ? -7.965 -6.742 4.609 1 96.88 66 SER A N 1
ATOM 508 C CA . SER A 1 66 ? -7.602 -8.023 5.199 1 96.88 66 SER A CA 1
ATOM 509 C C . SER A 1 66 ? -8.445 -9.156 4.625 1 96.88 66 SER A C 1
ATOM 511 O O . SER A 1 66 ? -7.93 -10.234 4.324 1 96.88 66 SER A O 1
ATOM 513 N N . ILE A 1 67 ? -9.695 -8.898 4.484 1 96.75 67 ILE A N 1
ATOM 514 C CA . ILE A 1 67 ? -10.586 -9.906 3.908 1 96.75 67 ILE A CA 1
ATOM 515 C C . ILE A 1 67 ? -10.211 -10.156 2.449 1 96.75 67 ILE A C 1
ATOM 517 O O . ILE A 1 67 ? -10.156 -11.305 2 1 96.75 67 ILE A O 1
ATOM 521 N N . ASN A 1 68 ? -9.977 -9.078 1.755 1 96.62 68 ASN A N 1
ATOM 522 C CA . ASN A 1 68 ? -9.602 -9.211 0.351 1 96.62 68 ASN A CA 1
ATOM 523 C C . ASN A 1 68 ? -8.281 -9.961 0.19 1 96.62 68 ASN A C 1
ATOM 525 O O . ASN A 1 68 ? -8.125 -10.75 -0.741 1 96.62 68 ASN A O 1
ATOM 529 N N . PHE A 1 69 ? -7.43 -9.727 1.072 1 96.81 69 PHE A N 1
ATOM 530 C CA . PHE A 1 69 ? -6.16 -10.438 1.064 1 96.81 69 PHE A CA 1
ATOM 531 C C . PHE A 1 69 ? -6.371 -11.93 1.326 1 96.81 69 PHE A C 1
ATOM 533 O O . PHE A 1 69 ? -5.812 -12.773 0.625 1 96.81 69 PHE A O 1
ATOM 540 N N . ALA A 1 70 ? -7.137 -12.203 2.309 1 96 70 ALA A N 1
ATOM 541 C CA . ALA A 1 70 ? -7.43 -13.602 2.613 1 96 70 ALA A CA 1
ATOM 542 C C . ALA A 1 70 ? -8.078 -14.305 1.423 1 96 70 ALA A C 1
ATOM 544 O O . ALA A 1 70 ? -7.742 -15.445 1.102 1 96 70 ALA A O 1
ATOM 545 N N . ARG A 1 71 ? -8.938 -13.586 0.813 1 95.19 71 ARG A N 1
ATOM 546 C CA . ARG A 1 71 ? -9.586 -14.125 -0.376 1 95.19 71 ARG A CA 1
ATOM 547 C C . ARG A 1 71 ? -8.586 -14.336 -1.502 1 95.19 71 ARG A C 1
ATOM 549 O O . ARG A 1 71 ? -8.664 -15.328 -2.23 1 95.19 71 ARG A O 1
ATOM 556 N N . GLY A 1 72 ? -7.691 -13.391 -1.634 1 95.19 72 GLY A N 1
ATOM 557 C CA . GLY A 1 72 ? -6.637 -13.547 -2.623 1 95.19 72 GLY A CA 1
ATOM 558 C C . GLY A 1 72 ? -5.738 -14.742 -2.35 1 95.19 72 GLY A C 1
ATOM 559 O O . GLY A 1 72 ? -5.375 -15.477 -3.271 1 95.19 72 GLY A O 1
ATOM 560 N N . LEU A 1 73 ? -5.461 -14.953 -1.099 1 95.12 73 LEU A N 1
ATOM 561 C CA . LEU A 1 73 ? -4.637 -16.094 -0.718 1 95.12 73 LEU A CA 1
ATOM 562 C C . LEU A 1 73 ? -5.324 -17.406 -1.071 1 95.12 73 LEU A C 1
ATOM 564 O O . LEU A 1 73 ? -4.691 -18.328 -1.59 1 95.12 73 LEU A O 1
ATOM 568 N N . VAL A 1 74 ? -6.566 -17.453 -0.83 1 94.25 74 VAL A N 1
ATOM 569 C CA . VAL A 1 74 ? -7.32 -18.656 -1.133 1 94.25 74 VAL A CA 1
ATOM 570 C C . VAL A 1 74 ? -7.414 -18.844 -2.646 1 94.25 74 VAL A C 1
ATOM 572 O O . VAL A 1 74 ? -7.129 -19.938 -3.164 1 94.25 74 VAL A O 1
ATOM 575 N N . ALA A 1 75 ? -7.691 -17.859 -3.344 1 94.25 75 ALA A N 1
ATOM 576 C CA . ALA A 1 75 ? -7.922 -17.922 -4.785 1 94.25 75 ALA A CA 1
ATOM 577 C C . ALA A 1 75 ? -6.637 -18.266 -5.531 1 94.25 75 ALA A C 1
ATOM 579 O O . ALA A 1 75 ? -6.613 -19.172 -6.363 1 94.25 75 ALA A O 1
ATOM 580 N N . PHE A 1 76 ? -5.531 -17.609 -5.188 1 93.75 76 PHE A N 1
ATOM 581 C CA . PHE A 1 76 ? -4.34 -17.672 -6.023 1 93.75 76 PHE A CA 1
ATOM 582 C C . PHE A 1 76 ? -3.336 -18.672 -5.469 1 93.75 76 PHE A C 1
ATOM 584 O O . PHE A 1 76 ? -2.443 -19.125 -6.191 1 93.75 76 PHE A O 1
ATOM 591 N N . VAL A 1 77 ? -3.473 -19.047 -4.195 1 92.12 77 VAL A N 1
ATOM 592 C CA . VAL A 1 77 ? -2.479 -19.938 -3.604 1 92.12 77 VAL A CA 1
ATOM 593 C C . VAL A 1 77 ? -3.127 -21.281 -3.254 1 92.12 77 VAL A C 1
ATOM 595 O O . VAL A 1 77 ? -2.607 -22.328 -3.609 1 92.12 77 VAL A O 1
ATOM 598 N N . SER A 1 78 ? -4.23 -21.266 -2.635 1 90.62 78 SER A N 1
ATOM 599 C CA . SER A 1 78 ? -4.836 -22.5 -2.168 1 90.62 78 SER A CA 1
ATOM 600 C C . SER A 1 78 ? -5.48 -23.266 -3.316 1 90.62 78 SER A C 1
ATOM 602 O O . SER A 1 78 ? -5.535 -24.5 -3.293 1 90.62 78 SER A O 1
ATOM 604 N N . TYR A 1 79 ? -5.93 -22.641 -4.332 1 88.88 79 TYR A N 1
ATOM 605 C CA . TYR A 1 79 ? -6.609 -23.297 -5.449 1 88.88 79 TYR A CA 1
ATOM 606 C C . TYR A 1 79 ? -5.648 -23.516 -6.613 1 88.88 79 TYR A C 1
ATOM 608 O O . TYR A 1 79 ? -6.082 -23.688 -7.758 1 88.88 79 TYR A O 1
ATOM 616 N N . GLN A 1 80 ? -4.434 -23.531 -6.316 1 86.38 80 GLN A N 1
ATOM 617 C CA . GLN A 1 80 ? -3.436 -23.609 -7.379 1 86.38 80 GLN A CA 1
ATOM 618 C C . GLN A 1 80 ? -3.412 -25 -8.008 1 86.38 80 GLN A C 1
ATOM 620 O O . GLN A 1 80 ? -2.898 -25.188 -9.109 1 86.38 80 GLN A O 1
ATOM 625 N N . GLU A 1 81 ? -3.99 -25.906 -7.32 1 87.81 81 GLU A N 1
ATOM 626 C CA . GLU A 1 81 ? -3.986 -27.281 -7.828 1 87.81 81 GLU A CA 1
ATOM 627 C C . GLU A 1 81 ? -4.992 -27.453 -8.961 1 87.81 81 GLU A C 1
ATOM 629 O O . GLU A 1 81 ? -4.84 -28.344 -9.805 1 87.81 81 GLU A O 1
ATOM 634 N N . THR A 1 82 ? -6.035 -26.656 -9 1 87.44 82 THR A N 1
ATOM 635 C CA . THR A 1 82 ? -7.086 -26.703 -10.008 1 87.44 82 THR A CA 1
ATOM 636 C C . THR A 1 82 ? -6.828 -25.688 -11.109 1 87.44 82 THR A C 1
ATOM 638 O O . THR A 1 82 ? -6.641 -24.5 -10.836 1 87.44 82 THR A O 1
ATOM 641 N N . PRO A 1 83 ? -6.824 -26.203 -12.336 1 88.38 83 PRO A N 1
ATOM 642 C CA . PRO A 1 83 ? -6.711 -25.219 -13.414 1 88.38 83 PRO A CA 1
ATOM 643 C C . PRO A 1 83 ? -7.797 -24.156 -13.352 1 88.38 83 PRO A C 1
ATOM 645 O O . PRO A 1 83 ? -8.961 -24.469 -13.109 1 88.38 83 PRO A O 1
ATOM 648 N N . PHE A 1 84 ? -7.441 -22.891 -13.484 1 89.12 84 PHE A N 1
ATOM 649 C CA . PHE A 1 84 ? -8.32 -21.734 -13.414 1 89.12 84 PHE A CA 1
ATOM 650 C C . PHE A 1 84 ? -9 -21.656 -12.047 1 89.12 84 PHE A C 1
ATOM 652 O O . PHE A 1 84 ? -10.156 -21.234 -11.945 1 89.12 84 PHE A O 1
ATOM 659 N N . GLY A 1 85 ? -8.305 -22.156 -11.062 1 89.94 85 GLY A N 1
ATOM 660 C CA . GLY A 1 85 ? -8.844 -22.219 -9.711 1 89.94 85 GLY A CA 1
ATOM 661 C C . GLY A 1 85 ? -9.219 -20.859 -9.156 1 89.94 85 GLY A C 1
ATOM 662 O O . GLY A 1 85 ? -10.258 -20.719 -8.508 1 89.94 85 GLY A O 1
ATOM 663 N N . ALA A 1 86 ? -8.406 -19.922 -9.438 1 92.19 86 ALA A N 1
ATOM 664 C CA . ALA A 1 86 ? -8.68 -18.578 -8.938 1 92.19 86 ALA A CA 1
ATOM 665 C C . ALA A 1 86 ? -10 -18.031 -9.492 1 92.19 86 ALA A C 1
ATOM 667 O O . ALA A 1 86 ? -10.82 -17.5 -8.742 1 92.19 86 ALA A O 1
ATOM 668 N N . SER A 1 87 ? -10.219 -18.219 -10.75 1 90.69 87 SER A N 1
ATOM 669 C CA . SER A 1 87 ? -11.445 -17.75 -11.383 1 90.69 87 SER A CA 1
ATOM 670 C C . SER A 1 87 ? -12.672 -18.469 -10.828 1 90.69 87 SER A C 1
ATOM 672 O O . SER A 1 87 ? -13.711 -17.844 -10.586 1 90.69 87 SER A O 1
ATOM 674 N N . ILE A 1 88 ? -12.531 -19.734 -10.609 1 91.25 88 ILE A N 1
ATOM 675 C CA . ILE A 1 88 ? -13.633 -20.547 -10.078 1 91.25 88 ILE A CA 1
ATOM 676 C C . ILE A 1 88 ? -13.992 -20.078 -8.672 1 91.25 88 ILE A C 1
ATOM 678 O O . ILE A 1 88 ? -15.172 -19.906 -8.352 1 91.25 88 ILE A O 1
ATOM 682 N N . TYR A 1 89 ? -13.039 -19.844 -7.914 1 92.38 89 TYR A N 1
ATOM 683 C CA . TYR A 1 89 ? -13.273 -19.406 -6.543 1 92.38 89 TYR A CA 1
ATOM 684 C C . TYR A 1 89 ? -13.852 -18 -6.516 1 92.38 89 TYR A C 1
ATOM 686 O O . TYR A 1 89 ? -14.789 -17.719 -5.766 1 92.38 89 TYR A O 1
ATOM 694 N N . LEU A 1 90 ? -13.352 -17.141 -7.316 1 91.88 90 LEU A N 1
ATOM 695 C CA . LEU A 1 90 ? -13.742 -15.734 -7.285 1 91.88 90 LEU A CA 1
ATOM 696 C C . LEU A 1 90 ? -15.148 -15.547 -7.836 1 91.88 90 LEU A C 1
ATOM 698 O O . LEU A 1 90 ? -15.805 -14.539 -7.555 1 91.88 90 LEU A O 1
ATOM 702 N N . LYS A 1 91 ? -15.609 -16.516 -8.57 1 89 91 LYS A N 1
ATOM 703 C CA . LYS A 1 91 ? -16.969 -16.453 -9.109 1 89 91 LYS A CA 1
ATOM 704 C C . LYS A 1 91 ? -18 -16.812 -8.047 1 89 91 LYS A C 1
ATOM 706 O O . LYS A 1 91 ? -19.188 -16.562 -8.219 1 89 91 LYS A O 1
ATOM 711 N N . LYS A 1 92 ? -17.469 -17.359 -7 1 88.06 92 LYS A N 1
ATOM 712 C CA . LYS A 1 92 ? -18.359 -17.656 -5.891 1 88.06 92 LYS A CA 1
ATOM 713 C C . LYS A 1 92 ? -18.688 -16.391 -5.094 1 88.06 92 LYS A C 1
ATOM 715 O O . LYS A 1 92 ? -18.203 -16.219 -3.975 1 88.06 92 LYS A O 1
ATOM 720 N N . LEU A 1 93 ? -19.578 -15.672 -5.605 1 85.81 93 LEU A N 1
ATOM 721 C CA . LEU A 1 93 ? -19.938 -14.375 -5.043 1 85.81 93 LEU A CA 1
ATOM 722 C C . LEU A 1 93 ? -20.703 -14.539 -3.732 1 85.81 93 LEU A C 1
ATOM 724 O O . LEU A 1 93 ? -20.719 -13.625 -2.906 1 85.81 93 LEU A O 1
ATOM 728 N N . TRP A 1 94 ? -21.219 -15.703 -3.52 1 88.19 94 TRP A N 1
ATOM 729 C CA . TRP A 1 94 ? -22.016 -15.961 -2.32 1 88.19 94 TRP A CA 1
ATOM 730 C C . TRP A 1 94 ? -21.125 -16.391 -1.162 1 88.19 94 TRP A C 1
ATOM 732 O O . TRP A 1 94 ? -21.578 -16.516 -0.026 1 88.19 94 TRP A O 1
ATOM 742 N N . ALA A 1 95 ? -19.906 -16.609 -1.461 1 90.69 95 ALA A N 1
ATOM 743 C CA . ALA A 1 95 ? -18.984 -16.984 -0.392 1 90.69 95 ALA A CA 1
ATOM 744 C C . ALA A 1 95 ? -18.969 -15.945 0.72 1 90.69 95 ALA A C 1
ATOM 746 O O . ALA A 1 95 ? -19.016 -14.742 0.451 1 90.69 95 ALA A O 1
ATOM 747 N N . LEU A 1 96 ? -18.891 -16.344 1.978 1 91.56 96 LEU A N 1
ATOM 748 C CA . LEU A 1 96 ? -18.969 -15.484 3.146 1 91.56 96 LEU A CA 1
ATOM 749 C C . LEU A 1 96 ? -17.891 -14.398 3.084 1 91.56 96 LEU A C 1
ATOM 751 O O . LEU A 1 96 ? -18.141 -13.25 3.449 1 91.56 96 LEU A O 1
ATOM 755 N N . SER A 1 97 ? -16.75 -14.781 2.633 1 93.44 97 SER A N 1
ATOM 756 C CA . SER A 1 97 ? -15.664 -13.812 2.537 1 93.44 97 SER A CA 1
ATOM 757 C C . SER A 1 97 ? -16.031 -12.664 1.604 1 93.44 97 SER A C 1
ATOM 759 O O . SER A 1 97 ? -15.766 -11.5 1.913 1 93.44 97 SER A O 1
ATOM 761 N N . ASN A 1 98 ? -16.625 -12.961 0.514 1 92.56 98 ASN A N 1
ATOM 762 C CA . ASN A 1 98 ? -17.031 -11.922 -0.429 1 92.56 98 ASN A CA 1
ATOM 763 C C . ASN A 1 98 ? -18.172 -11.078 0.117 1 92.56 98 ASN A C 1
ATOM 765 O O . ASN A 1 98 ? -18.172 -9.852 -0.034 1 92.56 98 ASN A O 1
ATOM 769 N N . VAL A 1 99 ? -19.125 -11.695 0.702 1 91.88 99 VAL A N 1
ATOM 770 C CA . VAL A 1 99 ? -20.266 -11 1.271 1 91.88 99 VAL A CA 1
ATOM 771 C C . VAL A 1 99 ? -19.797 -10.047 2.367 1 91.88 99 VAL A C 1
ATOM 773 O O . VAL A 1 99 ? -20.219 -8.883 2.41 1 91.88 99 VAL A O 1
ATOM 776 N N . MET A 1 100 ? -18.922 -10.461 3.221 1 94.56 100 MET A N 1
ATOM 777 C CA . MET A 1 100 ? -18.406 -9.625 4.297 1 94.56 100 MET A CA 1
ATOM 778 C C . MET A 1 100 ? -17.578 -8.477 3.742 1 94.56 100 MET A C 1
ATOM 780 O O . MET A 1 100 ? -17.609 -7.367 4.281 1 94.56 100 MET A O 1
ATOM 784 N N . LYS A 1 101 ? -16.844 -8.805 2.742 1 94.62 101 LYS A N 1
ATOM 785 C CA . LYS A 1 101 ? -16.062 -7.754 2.094 1 94.62 101 LYS A CA 1
ATOM 786 C C . LYS A 1 101 ? -16.969 -6.637 1.582 1 94.62 101 LYS A C 1
ATOM 788 O O . LYS A 1 101 ? -16.703 -5.457 1.825 1 94.62 101 LYS A O 1
ATOM 793 N N . GLN A 1 102 ? -18.047 -7.035 0.947 1 91.75 102 GLN A N 1
ATOM 794 C CA . GLN A 1 102 ? -18.984 -6.059 0.4 1 91.75 102 GLN A CA 1
ATOM 795 C C . GLN A 1 102 ? -19.734 -5.324 1.512 1 91.75 102 GLN A C 1
ATOM 797 O O . GLN A 1 102 ? -19.969 -4.121 1.415 1 91.75 102 GLN A O 1
ATOM 802 N N . ALA A 1 103 ? -20.078 -6.027 2.486 1 93.69 103 ALA A N 1
ATOM 803 C CA . ALA A 1 103 ? -20.734 -5.398 3.623 1 93.69 103 ALA A CA 1
ATOM 804 C C . ALA A 1 103 ? -19.844 -4.359 4.285 1 93.69 103 ALA A C 1
ATOM 806 O O . ALA A 1 103 ? -20.297 -3.281 4.664 1 93.69 103 ALA A O 1
ATOM 807 N N . THR A 1 104 ? -18.609 -4.746 4.434 1 95.25 104 THR A N 1
ATOM 808 C CA . THR A 1 104 ? -17.641 -3.824 5.023 1 95.25 104 THR A CA 1
ATOM 809 C C . THR A 1 104 ? -17.469 -2.59 4.145 1 95.25 104 THR A C 1
ATOM 811 O O . THR A 1 104 ? -17.375 -1.47 4.648 1 95.25 104 THR A O 1
ATOM 814 N N . TYR A 1 105 ? -17.422 -2.816 2.895 1 92.38 105 TYR A N 1
ATOM 815 C CA . TYR A 1 105 ? -17.312 -1.725 1.934 1 92.38 105 TYR A CA 1
ATOM 816 C C . TYR A 1 105 ? -18.484 -0.755 2.072 1 92.38 105 TYR A C 1
ATOM 818 O O . TYR A 1 105 ? -18.281 0.454 2.207 1 92.38 105 TYR A O 1
ATOM 826 N N . VAL A 1 106 ? -19.656 -1.237 2.078 1 91.06 106 VAL A N 1
ATOM 827 C CA . VAL A 1 106 ? -20.875 -0.417 2.17 1 91.06 106 VAL A CA 1
ATOM 828 C C . VAL A 1 106 ? -20.859 0.357 3.486 1 91.06 106 VAL A C 1
ATOM 830 O O . VAL A 1 106 ? -21.141 1.56 3.506 1 91.06 106 VAL A O 1
ATOM 833 N N . THR A 1 107 ? -20.5 -0.308 4.512 1 93.69 107 THR A N 1
ATOM 834 C CA . THR A 1 107 ? -20.484 0.333 5.82 1 93.69 107 THR A CA 1
ATOM 835 C C . THR A 1 107 ? -19.469 1.473 5.844 1 93.69 107 THR A C 1
ATOM 837 O O . THR A 1 107 ? -19.75 2.555 6.363 1 93.69 107 THR A O 1
ATOM 840 N N . ASN A 1 108 ? -18.359 1.181 5.266 1 91.88 108 ASN A N 1
ATOM 841 C CA . ASN A 1 108 ? -17.297 2.189 5.254 1 91.88 108 ASN A CA 1
ATOM 842 C C . ASN A 1 108 ? -17.734 3.438 4.488 1 91.88 108 ASN A C 1
ATOM 844 O O . ASN A 1 108 ? -17.484 4.559 4.934 1 91.88 108 ASN A O 1
ATOM 848 N N . ILE A 1 109 ? -18.328 3.271 3.4 1 88.12 109 ILE A N 1
ATOM 849 C CA . ILE A 1 109 ? -18.781 4.387 2.576 1 88.12 109 ILE A CA 1
ATOM 850 C C . ILE A 1 109 ? -19.859 5.172 3.314 1 88.12 109 ILE A C 1
ATOM 852 O O . ILE A 1 109 ? -19.875 6.406 3.291 1 88.12 109 ILE A O 1
ATOM 856 N N . LEU A 1 110 ? -20.703 4.488 3.971 1 90.31 110 LEU A N 1
ATOM 857 C CA . LEU A 1 110 ? -21.781 5.141 4.719 1 90.31 110 LEU A CA 1
ATOM 858 C C . LEU A 1 110 ? -21.219 5.969 5.867 1 90.31 110 LEU A C 1
ATOM 860 O O . LEU A 1 110 ? -21.703 7.07 6.145 1 90.31 110 LEU A O 1
ATOM 864 N N . VAL A 1 111 ? -20.234 5.414 6.508 1 90.12 111 VAL A N 1
ATOM 865 C CA . VAL A 1 111 ? -19.594 6.156 7.582 1 90.12 111 VAL A CA 1
ATOM 866 C C . VAL A 1 111 ? -18.906 7.402 7.016 1 90.12 111 VAL A C 1
ATOM 868 O O . VAL A 1 111 ? -19.031 8.492 7.578 1 90.12 111 VAL A O 1
ATOM 871 N N . GLY A 1 112 ? -18.266 7.207 5.941 1 85.62 112 GLY A N 1
ATOM 872 C CA . GLY A 1 112 ? -17.641 8.344 5.285 1 85.62 112 GLY A CA 1
ATOM 873 C C . GLY A 1 112 ? -18.641 9.422 4.891 1 85.62 112 GLY A C 1
ATOM 874 O O . GLY A 1 112 ? -18.406 10.609 5.109 1 85.62 112 GLY A O 1
ATOM 875 N N . ASP A 1 113 ? -19.719 9.016 4.348 1 85.5 113 ASP A N 1
ATOM 876 C CA . ASP A 1 113 ? -20.766 9.945 3.957 1 85.5 113 ASP A CA 1
ATOM 877 C C . ASP A 1 113 ? -21.359 10.656 5.18 1 85.5 113 ASP A C 1
ATOM 879 O O . ASP A 1 113 ? -21.641 11.852 5.133 1 85.5 113 ASP A O 1
ATOM 883 N N . SER A 1 114 ? -21.531 9.914 6.16 1 88.06 114 SER A N 1
ATOM 884 C CA . SER A 1 114 ? -22.062 10.508 7.387 1 88.06 114 SER A CA 1
ATOM 885 C C . SER A 1 114 ? -21.125 11.578 7.93 1 88.06 114 SER A C 1
ATOM 887 O O . SER A 1 114 ? -21.562 12.633 8.391 1 88.06 114 SER A O 1
ATOM 889 N N . PHE A 1 115 ? -19.922 11.297 7.855 1 84.12 115 PHE A N 1
ATOM 890 C CA . PHE A 1 115 ? -18.938 12.25 8.328 1 84.12 115 PHE A CA 1
ATOM 891 C C . PHE A 1 115 ? -18.922 13.5 7.449 1 84.12 115 PHE A C 1
ATOM 893 O O . PHE A 1 115 ? -18.781 14.617 7.949 1 84.12 115 PHE A O 1
ATOM 900 N N . ALA A 1 116 ? -19 13.258 6.223 1 80.62 116 ALA A N 1
ATOM 901 C CA . ALA A 1 116 ? -19.047 14.383 5.293 1 80.62 116 ALA A CA 1
ATOM 902 C C . ALA A 1 116 ? -20.266 15.273 5.566 1 80.62 116 ALA A C 1
ATOM 904 O O . ALA A 1 116 ? -20.156 16.5 5.512 1 80.62 116 ALA A O 1
ATOM 905 N N . ILE A 1 117 ? -21.328 14.703 5.785 1 83.38 117 ILE A N 1
ATOM 906 C CA . ILE A 1 117 ? -22.547 15.438 6.094 1 83.38 117 ILE A CA 1
ATOM 907 C C . ILE A 1 117 ? -22.359 16.219 7.395 1 83.38 117 ILE A C 1
ATOM 909 O O . ILE A 1 117 ? -22.75 17.391 7.48 1 83.38 117 ILE A O 1
ATOM 913 N N . TYR A 1 118 ? -21.766 15.602 8.328 1 81.94 118 TYR A N 1
ATOM 914 C CA . TYR A 1 118 ? -21.5 16.25 9.609 1 81.94 118 TYR A CA 1
ATOM 915 C C . TYR A 1 118 ? -20.594 17.469 9.438 1 81.94 118 TYR A C 1
ATOM 917 O O . TYR A 1 118 ? -20.875 18.531 9.984 1 81.94 118 TYR A O 1
ATOM 925 N N . ARG A 1 119 ? -19.594 17.328 8.766 1 75.94 119 ARG A N 1
ATOM 926 C CA . ARG A 1 119 ? -18.672 18.438 8.531 1 75.94 119 ARG A CA 1
ATOM 927 C C . ARG A 1 119 ? -19.359 19.578 7.805 1 75.94 119 ARG A C 1
ATOM 929 O O . ARG A 1 119 ? -19.109 20.75 8.109 1 75.94 119 ARG A O 1
ATOM 936 N N . SER A 1 120 ? -20.094 19.203 6.863 1 75.75 120 SER A N 1
ATOM 937 C CA . SER A 1 120 ? -20.844 20.219 6.129 1 75.75 120 SER A CA 1
ATOM 938 C C . SER A 1 120 ? -21.828 20.938 7.031 1 75.75 120 SER A C 1
ATOM 940 O O . SER A 1 120 ? -22.016 22.156 6.906 1 75.75 120 SER A O 1
ATOM 942 N N . TYR A 1 121 ? -22.391 20.172 7.852 1 77.75 121 TYR A N 1
ATOM 943 C CA . TYR A 1 121 ? -23.344 20.75 8.797 1 77.75 121 TYR A CA 1
ATOM 944 C C . TYR A 1 121 ? -22.641 21.766 9.703 1 77.75 121 TYR A C 1
ATOM 946 O O . TYR A 1 121 ? -23.172 22.844 9.953 1 77.75 121 TYR A O 1
ATOM 954 N N . ILE A 1 122 ? -21.5 21.531 10.156 1 75.5 122 ILE A N 1
ATOM 955 C CA . ILE A 1 122 ? -20.766 22.406 11.055 1 75.5 122 ILE A CA 1
ATOM 956 C C . ILE A 1 122 ? -20.328 23.672 10.305 1 75.5 122 ILE A C 1
ATOM 958 O O . ILE A 1 122 ? -20.406 24.781 10.836 1 75.5 122 ILE A O 1
ATOM 962 N N . ILE A 1 123 ? -19.922 23.5 9.18 1 70.75 123 ILE A N 1
ATOM 963 C CA . ILE A 1 123 ? -19.484 24.625 8.375 1 70.75 123 ILE A CA 1
ATOM 964 C C . ILE A 1 123 ? -20.656 25.547 8.086 1 70.75 123 ILE A C 1
ATOM 966 O O . ILE A 1 123 ? -20.531 26.781 8.148 1 70.75 123 ILE A O 1
ATOM 970 N N . LEU A 1 124 ? -21.734 24.953 7.836 1 69.69 124 LEU A N 1
ATOM 971 C CA . LEU A 1 124 ? -22.922 25.734 7.512 1 69.69 124 LEU A CA 1
ATOM 972 C C . LEU A 1 124 ? -23.453 26.453 8.742 1 69.69 124 LEU A C 1
ATOM 974 O O . LEU A 1 124 ? -23.953 27.578 8.648 1 69.69 124 LEU A O 1
ATOM 978 N N . THR A 1 125 ? -23.344 25.781 9.797 1 72.19 125 THR A N 1
ATOM 979 C CA . THR A 1 125 ? -23.844 26.391 11.016 1 72.19 125 THR A CA 1
ATOM 980 C C . THR A 1 125 ? -22.906 27.5 11.492 1 72.19 125 THR A C 1
ATOM 982 O O . THR A 1 125 ? -23.344 28.453 12.141 1 72.19 125 THR A O 1
ATOM 985 N N . ASP A 1 126 ? -21.625 27.203 11.234 1 66 126 ASP A N 1
ATOM 986 C CA . ASP A 1 126 ? -20.672 28.25 11.609 1 66 126 ASP A CA 1
ATOM 987 C C . ASP A 1 126 ? -20.844 29.484 10.734 1 66 126 ASP A C 1
ATOM 989 O O . ASP A 1 126 ? -20.609 30.609 11.188 1 66 126 ASP A O 1
ATOM 993 N N . THR A 1 127 ? -21.016 29.219 9.484 1 58.5 127 THR A N 1
ATOM 994 C CA . THR A 1 127 ? -21.141 30.344 8.57 1 58.5 127 THR A CA 1
ATOM 995 C C . THR A 1 127 ? -22.516 31 8.711 1 58.5 127 THR A C 1
ATOM 997 O O . THR A 1 127 ? -22.844 31.922 7.957 1 58.5 127 THR A O 1
ATOM 1000 N N . HIS A 1 128 ? -22.844 31.109 9.859 1 51.5 128 HIS A N 1
ATOM 1001 C CA . HIS A 1 128 ? -24.047 31.828 10.242 1 51.5 128 HIS A CA 1
ATOM 1002 C C . HIS A 1 128 ? -25.219 31.484 9.328 1 51.5 128 HIS A C 1
ATOM 1004 O O . HIS A 1 128 ? -26.156 32.25 9.203 1 51.5 128 HIS A O 1
ATOM 1010 N N . PHE A 1 129 ? -25 30.531 8.57 1 49.72 129 PHE A N 1
ATOM 1011 C CA . PHE A 1 129 ? -26.188 30.312 7.758 1 49.72 129 PHE A CA 1
ATOM 1012 C C . PHE A 1 129 ? -27.359 29.891 8.633 1 49.72 129 PHE A C 1
ATOM 1014 O O . PHE A 1 129 ? -27.25 28.969 9.438 1 49.72 129 PHE A O 1
ATOM 1021 N N . LYS A 1 130 ? -28.031 30.938 9.047 1 45.78 130 LYS A N 1
ATOM 1022 C CA . LYS A 1 130 ? -29.312 30.875 9.742 1 45.78 130 LYS A CA 1
ATOM 1023 C C . LYS A 1 130 ? -30.125 29.672 9.297 1 45.78 130 LYS A C 1
ATOM 1025 O O . LYS A 1 130 ? -30.062 29.266 8.133 1 45.78 130 LYS A O 1
ATOM 1030 N N . CYS A 1 131 ? -30.469 28.703 10.273 1 50.16 131 CYS A N 1
ATOM 1031 C CA . CYS A 1 131 ? -31.438 27.609 10.25 1 50.16 131 CYS A CA 1
ATOM 1032 C C . CYS A 1 131 ? -32.531 27.891 9.242 1 50.16 131 CYS A C 1
ATOM 1034 O O . CYS A 1 131 ? -33.719 27.922 9.602 1 50.16 131 CYS A O 1
ATOM 1036 N N . ASP A 1 132 ? -32.25 28.625 8.18 1 54.66 132 ASP A N 1
ATOM 1037 C CA . ASP A 1 132 ? -33.344 28.812 7.234 1 54.66 132 ASP A CA 1
ATOM 1038 C C . ASP A 1 132 ? -33.656 27.531 6.469 1 54.66 132 ASP A C 1
ATOM 1040 O O . ASP A 1 132 ? -32.906 26.547 6.578 1 54.66 132 ASP A O 1
ATOM 1044 N N . LYS A 1 133 ? -34.781 27.656 5.789 1 55.06 133 LYS A N 1
ATOM 1045 C CA . LYS A 1 133 ? -35.344 26.578 4.969 1 55.06 133 LYS A CA 1
ATOM 1046 C C . LYS A 1 133 ? -34.25 25.984 4.074 1 55.06 133 LYS A C 1
ATOM 1048 O O . LYS A 1 133 ? -34.219 24.781 3.83 1 55.06 133 LYS A O 1
ATOM 1053 N N . LYS A 1 134 ? -33.281 26.781 3.635 1 55.66 134 LYS A N 1
ATOM 1054 C CA . LYS A 1 134 ? -32.188 26.359 2.76 1 55.66 134 LYS A CA 1
ATOM 1055 C C . LYS A 1 134 ? -31.188 25.5 3.52 1 55.66 134 LYS A C 1
ATOM 1057 O O . LYS A 1 134 ? -30.688 24.516 2.986 1 55.66 134 LYS A O 1
ATOM 1062 N N . PHE A 1 135 ? -31.109 25.812 4.801 1 59.53 135 PHE A N 1
ATOM 1063 C CA . PHE A 1 135 ? -30.234 25.031 5.684 1 59.53 135 PHE A CA 1
ATOM 1064 C C . PHE A 1 135 ? -30.766 23.609 5.848 1 59.53 135 PHE A C 1
ATOM 1066 O O . PHE A 1 135 ? -30 22.656 5.734 1 59.53 135 PHE A O 1
ATOM 1073 N N . SER A 1 136 ? -32.188 23.656 6.062 1 62.47 136 SER A N 1
ATOM 1074 C CA . SER A 1 136 ? -32.781 22.359 6.285 1 62.47 136 SER A CA 1
ATOM 1075 C C . SER A 1 136 ? -32.625 21.453 5.066 1 62.47 136 SER A C 1
ATOM 1077 O O . SER A 1 136 ? -32.375 20.266 5.203 1 62.47 136 SER A O 1
ATOM 1079 N N . LYS A 1 137 ? -32.781 22.078 3.904 1 62.41 137 LYS A N 1
ATOM 1080 C CA . LYS A 1 137 ? -32.688 21.281 2.689 1 62.41 137 LYS A CA 1
ATOM 1081 C C . LYS A 1 137 ? -31.266 20.797 2.459 1 62.41 137 LYS A C 1
ATOM 1083 O O . LYS A 1 137 ? -31.047 19.703 1.938 1 62.41 137 LYS A O 1
ATOM 1088 N N . LEU A 1 138 ? -30.438 21.531 2.949 1 65.19 138 LEU A N 1
ATOM 1089 C CA . LEU A 1 138 ? -29.031 21.234 2.709 1 65.19 138 LEU A CA 1
ATOM 1090 C C . LEU A 1 138 ? -28.547 20.125 3.625 1 65.19 138 LEU A C 1
ATOM 1092 O O . LEU A 1 138 ? -27.578 19.422 3.305 1 65.19 138 LEU A O 1
ATOM 1096 N N . VAL A 1 139 ? -29.328 19.922 4.582 1 74.06 139 VAL A N 1
ATOM 1097 C CA . VAL A 1 139 ? -28.938 18.859 5.512 1 74.06 139 VAL A CA 1
ATOM 1098 C C . VAL A 1 139 ? -29.875 17.656 5.344 1 74.06 139 VAL A C 1
ATOM 1100 O O . VAL A 1 139 ? -29.422 16.516 5.387 1 74.06 139 VAL A O 1
ATOM 1103 N N . VAL A 1 140 ? -31.062 17.984 4.988 1 81 140 VAL A N 1
ATOM 1104 C CA . VAL A 1 140 ? -32.062 16.922 4.918 1 81 140 VAL A CA 1
ATOM 1105 C C . VAL A 1 140 ? -31.828 16.078 3.67 1 81 140 VAL A C 1
ATOM 1107 O O . VAL A 1 140 ? -31.938 14.852 3.715 1 8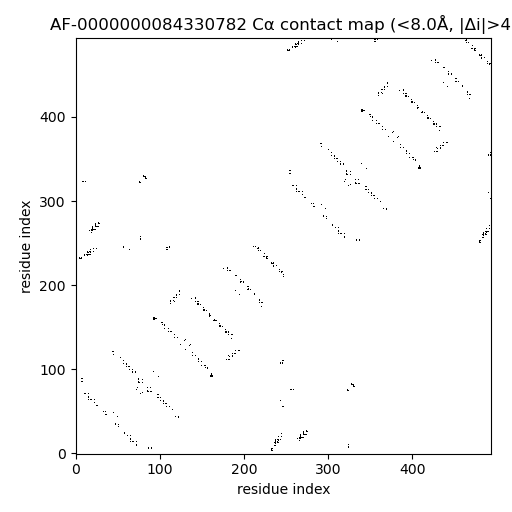1 140 VAL A O 1
ATOM 1110 N N . PHE A 1 141 ? -31.531 16.688 2.607 1 84.31 141 PHE A N 1
ATOM 1111 C CA . PHE A 1 141 ? -31.344 15.984 1.344 1 84.31 141 PHE A CA 1
ATOM 1112 C C . PHE A 1 141 ? -30.188 14.992 1.433 1 84.31 141 PHE A C 1
ATOM 1114 O O . PHE A 1 141 ? -30.359 13.812 1.108 1 84.31 141 PHE A O 1
ATOM 1121 N N . PRO A 1 142 ? -29.094 15.359 1.952 1 86.62 142 PRO A N 1
ATOM 1122 C CA . PRO A 1 142 ? -28.016 14.391 2.082 1 86.62 142 PRO A CA 1
ATOM 1123 C C . PRO A 1 142 ? -28.328 13.281 3.08 1 86.62 142 PRO A C 1
ATOM 1125 O O . PRO A 1 142 ? -27.891 12.141 2.902 1 86.62 142 PRO A O 1
ATOM 1128 N N . ILE A 1 143 ? -29.094 13.578 3.996 1 90.12 143 ILE A N 1
ATOM 1129 C CA . ILE A 1 143 ? -29.469 12.562 4.984 1 90.12 143 ILE A CA 1
ATOM 1130 C C . ILE A 1 143 ? -30.391 11.539 4.348 1 90.12 143 ILE A C 1
ATOM 1132 O O . ILE A 1 143 ? -30.234 10.336 4.555 1 90.12 143 ILE A O 1
ATOM 1136 N N . CYS A 1 144 ? -31.328 12.008 3.605 1 91.38 144 CYS A N 1
ATOM 1137 C CA . CYS A 1 144 ? -32.219 11.109 2.895 1 91.38 144 CYS A CA 1
ATOM 1138 C C . CYS A 1 144 ? -31.469 10.242 1.9 1 91.38 144 CYS A C 1
ATOM 1140 O O . CYS A 1 144 ? -31.734 9.047 1.778 1 91.38 144 CYS A O 1
ATOM 1142 N N . SER A 1 145 ? -30.609 10.836 1.231 1 91.25 145 SER A N 1
ATOM 1143 C CA . SER A 1 145 ? -29.781 10.102 0.281 1 91.25 145 SER A CA 1
ATOM 1144 C C . SER A 1 145 ? -28.938 9.055 0.986 1 91.25 145 SER A C 1
ATOM 1146 O O . SER A 1 145 ? -28.734 7.949 0.469 1 91.25 145 SER A O 1
ATOM 1148 N N . LEU A 1 146 ? -28.469 9.398 2.139 1 92.75 146 LEU A N 1
ATOM 1149 C CA . LEU A 1 146 ? -27.672 8.469 2.928 1 92.75 146 LEU A CA 1
ATOM 1150 C C . LEU A 1 146 ? -28.5 7.254 3.334 1 92.75 146 LEU A C 1
ATOM 1152 O O . LEU A 1 146 ? -28.031 6.117 3.232 1 92.75 146 LEU A O 1
ATOM 1156 N N . ILE A 1 147 ? -29.672 7.504 3.738 1 94.12 147 ILE A N 1
ATOM 1157 C CA . ILE A 1 147 ? -30.562 6.418 4.148 1 94.12 147 ILE A CA 1
ATOM 1158 C C . ILE A 1 147 ? -30.875 5.531 2.951 1 94.12 147 ILE A C 1
ATOM 1160 O O . ILE A 1 147 ? -30.844 4.301 3.055 1 94.12 147 ILE A O 1
ATOM 1164 N N . SER A 1 148 ? -31.188 6.129 1.909 1 93.06 148 SER A N 1
ATOM 1165 C CA . SER A 1 148 ? -31.469 5.375 0.693 1 93.06 148 SER A CA 1
ATOM 1166 C C . SER A 1 148 ? -30.25 4.559 0.257 1 93.06 148 SER A C 1
ATOM 1168 O O . SER A 1 148 ? -30.391 3.398 -0.142 1 93.06 148 SER A O 1
ATOM 1170 N N . SER A 1 149 ? -29.141 5.168 0.35 1 91.31 149 SER A N 1
ATOM 1171 C CA . SER A 1 149 ? -27.906 4.461 0.019 1 91.31 149 SER A CA 1
ATOM 1172 C C . SER A 1 149 ? -27.688 3.266 0.94 1 91.31 149 SER A C 1
ATOM 1174 O O . SER A 1 149 ? -27.25 2.203 0.494 1 91.31 149 SER A O 1
ATOM 1176 N N . ALA A 1 150 ? -28 3.398 2.127 1 94.25 150 ALA A N 1
ATOM 1177 C CA . ALA A 1 150 ? -27.844 2.311 3.09 1 94.25 150 ALA A CA 1
ATOM 1178 C C . ALA A 1 150 ? -28.766 1.145 2.75 1 94.25 150 ALA A C 1
ATOM 1180 O O . ALA A 1 150 ? -28.328 -0.011 2.732 1 94.25 150 ALA A O 1
ATOM 1181 N N . VAL A 1 151 ? -29.953 1.497 2.459 1 93.62 151 VAL A N 1
ATOM 1182 C CA . VAL A 1 151 ? -30.938 0.466 2.141 1 93.62 151 VAL A CA 1
ATOM 1183 C C . VAL A 1 151 ? -30.516 -0.271 0.871 1 93.62 151 VAL A C 1
ATOM 1185 O O . VAL A 1 151 ? -30.469 -1.503 0.844 1 93.62 151 VAL A O 1
ATOM 1188 N N . CYS A 1 152 ? -30.203 0.482 -0.091 1 91 152 CYS A N 1
ATOM 1189 C CA . CYS A 1 152 ? -29.797 -0.118 -1.361 1 91 152 CYS A CA 1
ATOM 1190 C C . CYS A 1 152 ? -28.5 -0.904 -1.214 1 91 152 CYS A C 1
ATOM 1192 O O . CYS A 1 152 ? -28.359 -1.989 -1.78 1 91 152 CYS A O 1
ATOM 1194 N N . GLY A 1 153 ? -27.594 -0.385 -0.468 1 92 153 GLY A N 1
ATOM 1195 C CA . GLY A 1 153 ? -26.328 -1.058 -0.26 1 92 153 GLY A CA 1
ATOM 1196 C C . GLY A 1 153 ? -26.469 -2.389 0.453 1 92 153 GLY A C 1
ATOM 1197 O O . GLY A 1 153 ? -25.953 -3.408 -0.022 1 92 153 GLY A O 1
ATOM 1198 N N . PHE A 1 154 ? -27.203 -2.439 1.499 1 93.19 154 PHE A N 1
ATOM 1199 C CA . PHE A 1 154 ? -27.312 -3.664 2.281 1 93.19 154 PHE A CA 1
ATOM 1200 C C . PHE A 1 154 ? -28.25 -4.66 1.598 1 93.19 154 PHE A C 1
ATOM 1202 O O . PHE A 1 154 ? -28.062 -5.875 1.715 1 93.19 154 PHE A O 1
ATOM 1209 N N . LYS A 1 155 ? -29.172 -4.172 0.844 1 91 155 LYS A N 1
ATOM 1210 C CA . LYS A 1 155 ? -29.969 -5.086 0.04 1 91 155 LYS A CA 1
ATOM 1211 C C . LYS A 1 155 ? -29.125 -5.762 -1.035 1 91 155 LYS A C 1
ATOM 1213 O O . LYS A 1 155 ? -29.312 -6.949 -1.318 1 91 155 LYS A O 1
ATOM 1218 N N . SER A 1 156 ? -28.297 -5.004 -1.615 1 88.06 156 SER A N 1
ATOM 1219 C CA . SER A 1 156 ? -27.391 -5.59 -2.604 1 88.06 156 SER A CA 1
ATOM 1220 C C . SER A 1 156 ? -26.516 -6.668 -1.979 1 88.06 156 SER A C 1
ATOM 1222 O O . SER A 1 156 ? -26.281 -7.711 -2.592 1 88.06 156 SER A O 1
ATOM 1224 N N . VAL A 1 157 ? -26 -6.418 -0.791 1 90.31 157 VAL A N 1
ATOM 1225 C CA . VAL A 1 157 ? -25.188 -7.398 -0.084 1 90.31 157 VAL A CA 1
ATOM 1226 C 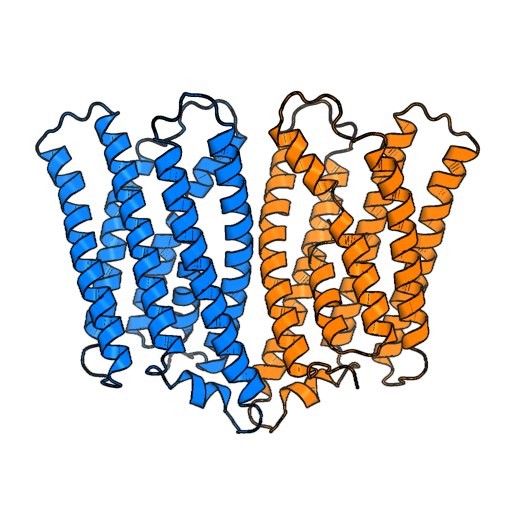C . VAL A 1 157 ? -26.016 -8.648 0.217 1 90.31 157 VAL A C 1
ATOM 1228 O O . VAL A 1 157 ? -25.531 -9.766 0.042 1 90.31 157 VAL A O 1
ATOM 1231 N N . TYR A 1 158 ? -27.188 -8.406 0.646 1 89.12 158 TYR A N 1
ATOM 1232 C CA . TYR A 1 158 ? -28.094 -9.516 0.935 1 89.12 158 TYR A CA 1
ATOM 1233 C C . TYR A 1 158 ? -28.328 -10.359 -0.314 1 89.12 158 TYR A C 1
ATOM 1235 O O . TYR A 1 158 ? -28.312 -11.594 -0.255 1 89.12 158 TYR A O 1
ATOM 1243 N N . ASN A 1 159 ? -28.547 -9.781 -1.44 1 86.75 159 ASN A N 1
ATOM 1244 C CA . ASN A 1 159 ? -28.781 -10.492 -2.691 1 86.75 159 ASN A CA 1
ATOM 1245 C C . ASN A 1 159 ? -27.562 -11.305 -3.113 1 86.75 159 ASN A C 1
ATOM 1247 O O . ASN A 1 159 ? -27.688 -12.383 -3.705 1 86.75 159 ASN A O 1
ATOM 1251 N N . LEU A 1 160 ? -26.438 -10.789 -2.822 1 83.75 160 LEU A N 1
ATOM 1252 C CA . LEU A 1 160 ? -25.219 -11.516 -3.117 1 83.75 160 LEU A CA 1
ATOM 1253 C C . LEU A 1 160 ? -25.141 -12.812 -2.318 1 83.75 160 LEU A C 1
ATOM 1255 O O . LEU A 1 160 ? -24.672 -13.836 -2.82 1 83.75 160 LEU A O 1
ATOM 1259 N N . SER A 1 161 ? -25.594 -12.773 -1.123 1 86 161 SER A N 1
ATOM 1260 C CA . SER A 1 161 ? -25.531 -13.945 -0.252 1 86 161 SER A CA 1
ATOM 1261 C C . SER A 1 161 ? -26.5 -15.023 -0.708 1 86 161 SER A C 1
ATOM 1263 O O . SER A 1 161 ? -26.328 -16.203 -0.374 1 86 161 SER A O 1
ATOM 1265 N N . GLN A 1 162 ? -27.578 -14.664 -1.418 1 82.31 162 GLN A N 1
ATOM 1266 C CA . GLN A 1 162 ? -28.594 -15.617 -1.847 1 82.31 162 GLN A CA 1
ATOM 1267 C C . GLN A 1 162 ? -28.312 -16.141 -3.252 1 82.31 162 GLN A C 1
ATOM 1269 O O . GLN A 1 162 ? -29.031 -16.984 -3.77 1 82.31 162 GLN A O 1
ATOM 1274 N N . ILE A 1 163 ? -27.109 -16.156 -3.852 1 64.88 163 ILE A N 1
ATOM 1275 C CA . ILE A 1 163 ? -26.719 -16.594 -5.191 1 64.88 163 ILE A CA 1
ATOM 1276 C C . ILE A 1 163 ? -27.703 -16.031 -6.215 1 64.88 163 ILE A C 1
ATOM 1278 O O . ILE A 1 163 ? -27.453 -16.109 -7.422 1 64.88 163 ILE A O 1
ATOM 1282 N N . SER A 1 164 ? -28.766 -15.352 -5.789 1 59.16 164 SER A N 1
ATOM 1283 C CA . SER A 1 164 ? -29.781 -14.938 -6.758 1 59.16 164 SER A CA 1
ATOM 1284 C C . SER A 1 164 ? -29.328 -13.711 -7.539 1 59.16 164 SER A C 1
ATOM 1286 O O . SER A 1 164 ? -28.812 -12.758 -6.961 1 59.16 164 SER A O 1
ATOM 1288 N N . HIS A 1 165 ? -29.016 -13.914 -8.836 1 55.56 165 HIS A N 1
ATOM 1289 C CA . HIS A 1 165 ? -28.562 -12.867 -9.742 1 55.56 165 HIS A CA 1
ATOM 1290 C C . HIS A 1 165 ? -29.609 -11.773 -9.898 1 55.56 165 HIS A C 1
ATOM 1292 O O . HIS A 1 165 ? -29.266 -10.617 -10.172 1 55.56 165 HIS A O 1
ATOM 1298 N N . PHE A 1 166 ? -30.891 -12.148 -9.461 1 48.31 166 PHE A N 1
ATOM 1299 C CA . PHE A 1 166 ? -31.984 -11.242 -9.805 1 48.31 166 PHE A CA 1
ATOM 1300 C C . PHE A 1 166 ? -32.031 -10.055 -8.844 1 48.31 166 PHE A C 1
ATOM 1302 O O . PHE A 1 166 ? -31.859 -10.227 -7.637 1 48.31 166 PHE A O 1
ATOM 1309 N N . GLY A 1 167 ? -31.859 -8.805 -9.43 1 49.34 167 GLY A N 1
ATOM 1310 C CA . GLY A 1 167 ? -32.062 -7.574 -8.688 1 49.34 167 GLY A CA 1
ATOM 1311 C C . GLY A 1 167 ? -30.766 -6.992 -8.148 1 49.34 167 GLY A C 1
ATOM 1312 O O . GLY A 1 167 ? -30.719 -5.84 -7.711 1 49.34 167 GLY A O 1
ATOM 1313 N N . GLU A 1 168 ? -29.703 -7.715 -8.133 1 59.75 168 GLU A N 1
ATOM 1314 C CA . GLU A 1 168 ? -28.406 -7.289 -7.602 1 59.75 168 GLU A CA 1
ATOM 1315 C C . GLU A 1 168 ? -27.891 -6.047 -8.328 1 59.75 168 GLU A C 1
ATOM 1317 O O . GLU A 1 168 ? -27.422 -5.105 -7.695 1 59.75 168 GLU A O 1
ATOM 1322 N N . SER A 1 169 ? -28.328 -6.082 -9.523 1 67.25 169 SER A N 1
ATOM 1323 C CA . SER A 1 169 ? -27.781 -5.008 -10.344 1 67.25 169 SER A CA 1
ATOM 1324 C C . SER A 1 169 ? -28.469 -3.68 -10.047 1 67.25 169 SER A C 1
ATOM 1326 O O . SER A 1 169 ? -27.797 -2.643 -9.953 1 67.25 169 SER A O 1
ATOM 1328 N N . VAL A 1 170 ? -29.797 -3.838 -9.766 1 67.25 170 VAL A N 1
ATOM 1329 C CA . VAL A 1 170 ? -30.547 -2.602 -9.555 1 67.25 170 VAL A CA 1
ATOM 1330 C C . VAL A 1 170 ? -30.125 -1.957 -8.242 1 67.25 170 VAL A C 1
ATOM 1332 O O . VAL A 1 170 ? -29.859 -0.753 -8.188 1 67.25 170 VAL A O 1
ATOM 1335 N N . PHE A 1 171 ? -29.953 -2.609 -7.285 1 76.38 171 PHE A N 1
ATOM 1336 C CA . PHE A 1 171 ? -29.656 -2.076 -5.961 1 76.38 171 PHE A CA 1
ATOM 1337 C C . PHE A 1 171 ? -28.219 -1.545 -5.914 1 76.38 171 PHE A C 1
ATOM 1339 O O . PHE A 1 171 ? -27.953 -0.542 -5.25 1 76.38 171 PHE A O 1
ATOM 1346 N N . ILE A 1 172 ? -27.438 -2.129 -6.676 1 78.62 172 ILE A N 1
ATOM 1347 C CA . ILE A 1 172 ? -26.062 -1.673 -6.711 1 78.62 172 ILE A CA 1
ATOM 1348 C C . ILE A 1 172 ? -25.969 -0.332 -7.438 1 78.62 172 ILE A C 1
ATOM 1350 O O . ILE A 1 172 ? -25.281 0.581 -6.988 1 78.62 172 ILE A O 1
ATOM 1354 N N . ASN A 1 173 ? -26.734 -0.255 -8.461 1 78 173 ASN A N 1
ATOM 1355 C CA . ASN A 1 173 ? -26.734 0.994 -9.211 1 78 173 ASN A CA 1
ATOM 1356 C C . ASN A 1 173 ? -27.312 2.143 -8.391 1 78 173 ASN A C 1
ATOM 1358 O O . ASN A 1 173 ? -26.766 3.244 -8.375 1 78 173 ASN A O 1
ATOM 1362 N N . GLU A 1 174 ? -28.359 1.822 -7.805 1 82.12 174 GLU A N 1
ATOM 1363 C CA . GLU A 1 174 ? -28.984 2.84 -6.965 1 82.12 174 GLU A CA 1
ATOM 1364 C C . GLU A 1 174 ? -28.078 3.229 -5.801 1 82.12 174 GLU A C 1
ATOM 1366 O O . GLU A 1 174 ? -27.969 4.41 -5.461 1 82.12 174 GLU A O 1
ATOM 1371 N N . TYR A 1 175 ? -27.469 2.332 -5.25 1 84.75 175 TYR A N 1
ATOM 1372 C CA . TYR A 1 175 ? -26.516 2.588 -4.176 1 84.75 175 TYR A CA 1
ATOM 1373 C C . TYR A 1 175 ? -25.453 3.596 -4.617 1 84.75 175 TYR A C 1
ATOM 1375 O O . TYR A 1 175 ? -25.203 4.582 -3.92 1 84.75 175 TYR A O 1
ATOM 1383 N N . PHE A 1 176 ? -24.969 3.428 -5.812 1 82.12 176 PHE A N 1
ATOM 1384 C CA . PHE A 1 176 ? -23.938 4.316 -6.316 1 82.12 176 PHE A CA 1
ATOM 1385 C C . PHE A 1 176 ? -24.5 5.695 -6.629 1 82.12 176 PHE A C 1
ATOM 1387 O O . PHE A 1 176 ? -23.859 6.711 -6.363 1 82.12 176 PHE A O 1
ATOM 1394 N N . ARG A 1 177 ? -25.625 5.672 -7.082 1 81.44 177 ARG A N 1
ATOM 1395 C CA . ARG A 1 177 ? -26.25 6.949 -7.426 1 81.44 177 ARG A CA 1
ATOM 1396 C C . ARG A 1 177 ? -26.469 7.801 -6.184 1 81.44 177 ARG A C 1
ATOM 1398 O O . ARG A 1 177 ? -26.156 9 -6.184 1 81.44 177 ARG A O 1
ATOM 1405 N N . TYR A 1 178 ? -26.922 7.215 -5.188 1 84.88 178 TYR A N 1
ATOM 1406 C CA . TYR A 1 178 ? -27.172 7.949 -3.953 1 84.88 178 TYR A CA 1
ATOM 1407 C C . TYR A 1 178 ? -25.859 8.391 -3.307 1 84.88 178 TYR A C 1
ATOM 1409 O O . TYR A 1 178 ? -25.781 9.484 -2.729 1 84.88 178 TYR A O 1
ATOM 1417 N N . HIS A 1 179 ? -24.891 7.605 -3.418 1 84.06 179 HIS A N 1
ATOM 1418 C CA . HIS A 1 179 ? -23.578 7.973 -2.891 1 84.06 179 HIS A CA 1
ATOM 1419 C C . HIS A 1 179 ? -23.016 9.172 -3.629 1 84.06 179 HIS A C 1
ATOM 1421 O O . HIS A 1 179 ? -22.5 10.109 -3.004 1 84.06 179 HIS A O 1
ATOM 1427 N N . VAL A 1 180 ? -23.156 9.141 -4.902 1 78.38 180 VAL A N 1
ATOM 1428 C CA . VAL A 1 180 ? -22.656 10.258 -5.711 1 78.38 180 VAL A CA 1
ATOM 1429 C C . VAL A 1 180 ? -23.422 11.531 -5.344 1 78.38 180 VAL A C 1
ATOM 1431 O O . VAL A 1 180 ? -22.828 12.609 -5.25 1 78.38 180 VAL A O 1
ATOM 1434 N N . LEU A 1 181 ? -24.641 11.414 -5.094 1 79.62 181 LEU A N 1
ATOM 1435 C CA . LEU A 1 181 ? -25.484 12.555 -4.746 1 79.62 181 LEU A CA 1
ATOM 1436 C C . LEU A 1 181 ? -25.047 13.164 -3.418 1 79.62 181 LEU A C 1
ATOM 1438 O O . LEU A 1 181 ? -24.938 14.383 -3.297 1 79.62 181 LEU A O 1
ATOM 1442 N N . VAL A 1 182 ? -24.828 12.352 -2.439 1 80.94 182 VAL A N 1
ATOM 1443 C CA . VAL A 1 182 ? -24.359 12.836 -1.145 1 80.94 182 VAL A CA 1
ATOM 1444 C C . VAL A 1 182 ? -23.047 13.586 -1.318 1 80.94 182 VAL A C 1
ATOM 1446 O O . VAL A 1 182 ? -22.859 14.672 -0.773 1 80.94 182 VAL A O 1
ATOM 1449 N N . PHE A 1 183 ? -22.25 13.055 -2.111 1 76.81 183 PHE A N 1
ATOM 1450 C CA . PHE A 1 183 ? -20.922 13.617 -2.299 1 76.81 183 PHE A CA 1
ATOM 1451 C C . PHE A 1 183 ? -21 14.977 -2.984 1 76.81 183 PHE A C 1
ATOM 1453 O O . PHE A 1 183 ? -20.359 15.938 -2.547 1 76.81 183 PHE A O 1
ATOM 1460 N N . ILE A 1 184 ? -21.719 15.023 -3.996 1 72.69 184 ILE A N 1
ATOM 1461 C CA . ILE A 1 184 ? -21.844 16.266 -4.762 1 72.69 184 ILE A CA 1
ATOM 1462 C C . ILE A 1 184 ? -22.422 17.359 -3.879 1 72.69 184 ILE A C 1
ATOM 1464 O O . ILE A 1 184 ? -21.953 18.5 -3.881 1 72.69 184 ILE A O 1
ATOM 1468 N N . VAL A 1 185 ? -23.359 17.062 -3.109 1 74.31 185 VAL A N 1
ATOM 1469 C CA . VAL A 1 185 ? -24.031 18.062 -2.289 1 74.31 185 VAL A CA 1
ATOM 1470 C C . VAL A 1 185 ? -23.109 18.531 -1.167 1 74.31 185 VAL A C 1
ATOM 1472 O O . VAL A 1 185 ? -22.984 19.719 -0.913 1 74.31 185 VAL A O 1
ATOM 1475 N N . CYS A 1 186 ? -22.422 17.609 -0.574 1 74.44 186 CYS A N 1
ATOM 1476 C CA . CYS A 1 186 ? -21.578 17.953 0.555 1 74.44 186 CYS A CA 1
ATOM 1477 C C . CYS A 1 186 ? -20.281 18.625 0.08 1 74.44 186 CYS A C 1
ATOM 1479 O O . CYS A 1 186 ? -19.828 19.578 0.69 1 74.44 186 CYS A O 1
ATOM 1481 N N . LYS A 1 187 ? -19.641 18.219 -0.945 1 66.75 187 LYS A N 1
ATOM 1482 C CA . LYS A 1 187 ? -18.375 18.781 -1.426 1 66.75 187 LYS A CA 1
ATOM 1483 C C . LYS A 1 187 ? -18.578 20.141 -2.066 1 66.75 187 LYS A C 1
ATOM 1485 O O . LYS A 1 187 ? -17.734 21.031 -1.947 1 66.75 187 LYS A O 1
ATOM 1490 N N . SER A 1 188 ? -19.562 20.25 -2.914 1 61.69 188 SER A N 1
ATOM 1491 C CA . SER A 1 188 ? -19.844 21.547 -3.498 1 61.69 188 SER A CA 1
ATOM 1492 C C . SER A 1 188 ? -19.891 22.641 -2.428 1 61.69 188 SER A C 1
ATOM 1494 O O . SER A 1 188 ? -19.453 23.766 -2.662 1 61.69 188 SER A O 1
ATOM 1496 N N . ARG A 1 189 ? -20.031 22.266 -1.307 1 59.16 189 ARG A N 1
ATOM 1497 C CA . ARG A 1 189 ? -20.188 23.266 -0.244 1 59.16 189 ARG A CA 1
ATOM 1498 C C . ARG A 1 189 ? -18.859 23.5 0.478 1 59.16 189 ARG A C 1
ATOM 1500 O O . ARG A 1 189 ? -18.578 24.609 0.906 1 59.16 189 ARG A O 1
ATOM 1507 N N . GLN A 1 190 ? -18.188 22.391 0.588 1 60.03 190 GLN A N 1
ATOM 1508 C CA . GLN A 1 190 ? -16.906 22.516 1.259 1 60.03 190 GLN A CA 1
ATOM 1509 C C . GLN A 1 190 ? -15.938 23.375 0.451 1 60.03 190 GLN A C 1
ATOM 1511 O O . GLN A 1 190 ? -15.062 24.031 1.018 1 60.03 190 GLN A O 1
ATOM 1516 N N . THR A 1 191 ? -15.977 23.172 -0.837 1 53.56 191 THR A N 1
ATOM 1517 C CA . THR A 1 191 ? -15.125 23.984 -1.699 1 53.56 191 THR A CA 1
ATOM 1518 C C . THR A 1 191 ? -15.5 25.453 -1.585 1 53.56 191 THR A C 1
ATOM 1520 O O . THR A 1 191 ? -14.656 26.328 -1.806 1 53.56 191 THR A O 1
ATOM 1523 N N . GLU A 1 192 ? -16.688 25.766 -1.393 1 51.44 192 GLU A N 1
ATOM 1524 C CA . GLU A 1 192 ? -17.078 27.156 -1.286 1 51.44 192 GLU A CA 1
ATOM 1525 C C . GLU A 1 192 ? -16.453 27.828 -0.063 1 51.44 192 GLU A C 1
ATOM 1527 O O . GLU A 1 192 ? -16.172 29.031 -0.068 1 51.44 192 GLU A O 1
ATOM 1532 N N . LYS A 1 193 ? -16.219 27.094 1.066 1 48.94 193 LYS A N 1
ATOM 1533 C CA . LYS A 1 193 ? -15.539 27.656 2.234 1 48.94 193 LYS A CA 1
ATOM 1534 C C . LYS A 1 193 ? -14.523 26.672 2.809 1 48.94 193 LYS A C 1
ATOM 1536 O O . LYS A 1 193 ? -14.898 25.75 3.529 1 48.94 193 LYS A O 1
ATOM 1541 N N . PRO A 1 194 ? -13.32 26.766 2.184 1 48.16 194 PRO A N 1
ATOM 1542 C CA . PRO A 1 194 ? -12.328 25.797 2.682 1 48.16 194 PRO A CA 1
ATOM 1543 C C . PRO A 1 194 ? -12.211 25.812 4.203 1 48.16 194 PRO A C 1
ATOM 1545 O O . PRO A 1 194 ? -12.375 26.859 4.836 1 48.16 194 PRO A O 1
ATOM 1548 N N . LEU A 1 195 ? -12.617 24.781 4.812 1 44.97 195 LEU A N 1
ATOM 1549 C CA . LEU A 1 195 ? -12.57 24.688 6.27 1 44.97 195 LEU A CA 1
ATOM 1550 C C . LEU A 1 195 ? -11.391 25.484 6.828 1 44.97 195 LEU A C 1
ATOM 1552 O O . LEU A 1 195 ? -11.445 25.969 7.957 1 44.97 195 LEU A O 1
ATOM 1556 N N . VAL A 1 196 ? -10.078 25.188 6.406 1 45.69 196 VAL A N 1
ATOM 1557 C CA . VAL A 1 196 ? -8.922 25.797 7.078 1 45.69 196 VAL A CA 1
ATOM 1558 C C . VAL A 1 196 ? -8.539 27.094 6.383 1 45.69 196 VAL A C 1
ATOM 1560 O O . VAL A 1 196 ? -7.891 27.078 5.332 1 45.69 196 VAL A O 1
ATOM 1563 N N . SER A 1 197 ? -9.336 27.891 5.965 1 45.56 197 SER A N 1
ATOM 1564 C CA . SER A 1 197 ? -8.953 29.188 5.43 1 45.56 197 SER A CA 1
ATOM 1565 C C . SER A 1 197 ? -7.723 29.734 6.141 1 45.56 197 SER A C 1
ATOM 1567 O O . SER A 1 197 ? -6.93 30.469 5.543 1 45.56 197 SER A O 1
ATOM 1569 N N . THR A 1 198 ? -7.738 29.766 7.426 1 46 198 THR A N 1
ATOM 1570 C CA . THR A 1 198 ? -7.012 30.812 8.141 1 46 198 THR A CA 1
ATOM 1571 C C . THR A 1 198 ? -5.617 30.328 8.531 1 46 198 THR A C 1
ATOM 1573 O O . THR A 1 198 ? -4.895 31.016 9.258 1 46 198 THR A O 1
ATOM 1576 N N . THR A 1 199 ? -5.465 29.109 8.258 1 49.34 199 THR A N 1
ATOM 1577 C CA . THR A 1 199 ? -4.141 28.844 8.82 1 49.34 199 THR A CA 1
ATOM 1578 C C . THR A 1 199 ? -3.053 29.375 7.887 1 49.34 199 THR A C 1
ATOM 1580 O O . THR A 1 199 ? -3.197 29.328 6.664 1 49.34 199 THR A O 1
ATOM 1583 N N . GLN A 1 200 ? -2.238 30.141 8.242 1 52.84 200 GLN A N 1
ATOM 1584 C CA . GLN A 1 200 ? -1.073 30.703 7.562 1 52.84 200 GLN A CA 1
ATOM 1585 C C . GLN A 1 200 ? -0.028 29.625 7.289 1 52.84 200 GLN A C 1
ATOM 1587 O O . GLN A 1 200 ? 0.888 29.828 6.488 1 52.84 200 GLN A O 1
ATOM 1592 N N . ASN A 1 201 ? -0.288 28.453 7.891 1 50.81 201 ASN A N 1
ATOM 1593 C CA . ASN A 1 201 ? 0.746 27.438 7.711 1 50.81 201 ASN A CA 1
ATOM 1594 C C . ASN A 1 201 ? 0.501 26.594 6.457 1 50.81 201 ASN A C 1
ATOM 1596 O O . ASN A 1 201 ? -0.521 25.922 6.352 1 50.81 201 ASN A O 1
ATOM 1600 N N . PRO A 1 202 ? 1.261 26.734 5.504 1 50.09 202 PRO A N 1
ATOM 1601 C CA . PRO A 1 202 ? 1.069 26.109 4.195 1 50.09 202 PRO A CA 1
ATOM 1602 C C . PRO A 1 202 ? 0.963 24.594 4.285 1 50.09 202 PRO A C 1
ATOM 1604 O O . PRO A 1 202 ? 0.226 23.969 3.51 1 50.09 202 PRO A O 1
ATOM 1607 N N . TYR A 1 203 ? 1.531 24 5.215 1 50.09 203 TYR A N 1
ATOM 1608 C CA . TYR A 1 203 ? 1.451 22.547 5.355 1 50.09 203 TYR A CA 1
ATOM 1609 C C . TYR A 1 203 ? 0.048 22.109 5.762 1 50.09 203 TYR A C 1
ATOM 1611 O O . TYR A 1 203 ? -0.483 21.125 5.238 1 50.09 203 TYR A O 1
ATOM 1619 N N . ARG A 1 204 ? -0.447 22.828 6.617 1 53.84 204 ARG A N 1
ATOM 1620 C CA . ARG A 1 204 ? -1.809 22.531 7.051 1 53.84 204 ARG A CA 1
ATOM 1621 C C . ARG A 1 204 ? -2.805 22.75 5.918 1 53.84 204 ARG A C 1
ATOM 1623 O O . ARG A 1 204 ? -3.742 21.969 5.746 1 53.84 204 ARG A O 1
ATOM 1630 N N . LYS A 1 205 ? -2.379 23.719 5.215 1 52.47 205 LYS A N 1
ATOM 1631 C CA . LYS A 1 205 ? -3.268 24 4.09 1 52.47 205 LYS A CA 1
ATOM 1632 C C . LYS A 1 205 ? -3.246 22.844 3.082 1 52.47 205 LYS A C 1
ATOM 1634 O O . LYS A 1 205 ? -4.293 22.438 2.58 1 52.47 205 LYS A O 1
ATOM 1639 N N . ALA A 1 206 ? -2.09 22.438 2.857 1 49.88 206 ALA A N 1
ATOM 1640 C CA . ALA A 1 206 ? -1.932 21.375 1.877 1 49.88 206 ALA A CA 1
ATOM 1641 C C . ALA A 1 206 ? -2.586 20.078 2.365 1 49.88 206 ALA A C 1
ATOM 1643 O O . ALA A 1 206 ? -3.27 19.406 1.6 1 49.88 206 ALA A O 1
ATOM 1644 N N . CYS A 1 207 ? -2.346 19.688 3.537 1 50.59 207 CYS A N 1
ATOM 1645 C CA . CYS A 1 207 ? -2.949 18.484 4.109 1 50.59 207 CYS A CA 1
ATOM 1646 C C . CYS A 1 207 ? -4.469 18.578 4.082 1 50.59 207 CYS A C 1
ATOM 1648 O O . CYS A 1 207 ? -5.148 17.609 3.738 1 50.59 207 CYS A O 1
ATOM 1650 N N . PHE A 1 208 ? -4.805 19.781 4.34 1 52.25 208 PHE A N 1
ATOM 1651 C CA . PHE A 1 208 ? -6.246 19.984 4.391 1 52.25 208 PHE A CA 1
ATOM 1652 C C . PHE A 1 208 ? -6.852 19.922 2.99 1 52.25 208 PHE A C 1
ATOM 1654 O O . PHE A 1 208 ? -7.949 19.406 2.803 1 52.25 208 PHE A O 1
ATOM 1661 N N . SER A 1 209 ? -6.016 20.469 2.127 1 48.72 209 SER A N 1
ATOM 1662 C CA . SER A 1 209 ? -6.508 20.422 0.753 1 48.72 209 SER A CA 1
ATOM 1663 C C . SER A 1 209 ? -6.59 19 0.24 1 48.72 209 SER A C 1
ATOM 1665 O O . SER A 1 209 ? -7.531 18.641 -0.47 1 48.72 209 SER A O 1
ATOM 1667 N N . LEU A 1 210 ? -5.609 18.344 0.515 1 47.53 210 LEU A N 1
ATOM 1668 C CA . LEU A 1 210 ? -5.59 16.953 0.09 1 47.53 210 LEU A CA 1
ATOM 1669 C C . LEU A 1 210 ? -6.777 16.188 0.671 1 47.53 210 LEU A C 1
ATOM 1671 O O . LEU A 1 210 ? -7.387 15.359 -0.012 1 47.53 210 LEU A O 1
ATOM 1675 N N . LEU A 1 211 ? -6.957 16.516 1.903 1 48.53 211 LEU A N 1
ATOM 1676 C CA . LEU A 1 211 ? -8.102 15.906 2.57 1 48.53 211 LEU A CA 1
ATOM 1677 C C . LEU A 1 211 ? -9.406 16.344 1.913 1 48.53 211 LEU A C 1
ATOM 1679 O O . LEU A 1 211 ? -10.383 15.594 1.881 1 48.53 211 LEU A O 1
ATOM 1683 N N . GLN A 1 212 ? -9.195 17.578 1.458 1 47.75 212 GLN A N 1
ATOM 1684 C CA . GLN A 1 212 ? -10.398 18.109 0.831 1 47.75 212 GLN A CA 1
ATOM 1685 C C . GLN A 1 212 ? -10.547 17.594 -0.597 1 47.75 212 GLN A C 1
ATOM 1687 O O . GLN A 1 212 ? -11.648 17.594 -1.147 1 47.75 212 GLN A O 1
ATOM 1692 N N . PHE A 1 213 ? -9.391 17.312 -1.208 1 48.31 213 PHE A N 1
ATOM 1693 C CA . PHE A 1 213 ? -9.445 16.906 -2.607 1 48.31 213 PHE A CA 1
ATOM 1694 C C . PHE A 1 213 ? -10.211 15.594 -2.764 1 48.31 213 PHE A C 1
ATOM 1696 O O . PHE A 1 213 ? -9.617 14.516 -2.783 1 48.31 213 PHE A O 1
ATOM 1703 N N . GLY A 1 214 ? -11.312 15.562 -2.303 1 55.06 214 GLY A N 1
ATOM 1704 C CA . GLY A 1 214 ? -12.367 14.57 -2.369 1 55.06 214 GLY A CA 1
ATOM 1705 C C . GLY A 1 214 ? -12.805 14.258 -3.787 1 55.06 214 GLY A C 1
ATOM 1706 O O . GLY A 1 214 ? -13.805 13.562 -3.996 1 55.06 214 GLY A O 1
ATOM 1707 N N . ILE A 1 215 ? -11.969 14.812 -4.828 1 60.25 215 ILE A N 1
ATOM 1708 C CA . ILE A 1 215 ? -12.422 14.555 -6.191 1 60.25 215 ILE A CA 1
ATOM 1709 C C . ILE A 1 215 ? -12.172 13.094 -6.555 1 60.25 215 ILE A C 1
ATOM 1711 O O . ILE A 1 215 ? -12.852 12.539 -7.426 1 60.25 215 ILE A O 1
ATOM 1715 N N . ILE A 1 216 ? -11.297 12.508 -5.859 1 66 216 ILE A N 1
ATOM 1716 C CA . ILE A 1 216 ? -10.969 11.125 -6.172 1 66 216 ILE A CA 1
ATOM 1717 C C . ILE A 1 216 ? -12.18 10.234 -5.91 1 66 216 ILE A C 1
ATOM 1719 O O . ILE A 1 216 ? -12.43 9.281 -6.656 1 66 216 ILE A O 1
ATOM 1723 N N . ILE A 1 217 ? -12.961 10.664 -5.07 1 70.5 217 ILE A N 1
ATOM 1724 C CA . ILE A 1 217 ? -14.078 9.812 -4.68 1 70.5 217 ILE A CA 1
ATOM 1725 C C . ILE A 1 217 ? -15.172 9.883 -5.738 1 70.5 217 ILE A C 1
ATOM 1727 O O . ILE A 1 217 ? -15.578 8.852 -6.289 1 70.5 217 ILE A O 1
ATOM 1731 N N . PRO A 1 218 ? -15.539 11.102 -6.141 1 69.5 218 PRO A N 1
ATOM 1732 C CA . PRO A 1 218 ? -16.578 11.133 -7.172 1 69.5 218 PRO A CA 1
ATOM 1733 C C . PRO A 1 218 ? -16.094 10.57 -8.508 1 69.5 218 PRO A C 1
ATOM 1735 O O . PRO A 1 218 ? -16.875 9.953 -9.242 1 69.5 218 PRO A O 1
ATOM 1738 N N . ALA A 1 219 ? -14.883 10.805 -8.836 1 74.62 219 ALA A N 1
ATOM 1739 C CA . ALA A 1 219 ? -14.344 10.234 -10.07 1 74.62 219 ALA A CA 1
ATOM 1740 C C . ALA A 1 219 ? -14.359 8.711 -10.016 1 74.62 219 ALA A C 1
ATOM 1742 O O . ALA A 1 219 ? -14.727 8.047 -10.992 1 74.62 219 ALA A O 1
ATOM 1743 N N . SER A 1 220 ? -13.961 8.172 -8.93 1 81.44 220 SER A N 1
ATOM 1744 C CA . SER A 1 220 ? -13.961 6.723 -8.758 1 81.44 220 SER A CA 1
ATOM 1745 C C . SER A 1 220 ? -15.375 6.156 -8.797 1 81.44 220 SER A C 1
ATOM 1747 O O . SER A 1 220 ? -15.609 5.09 -9.367 1 81.44 220 SER A O 1
ATOM 1749 N N . LEU A 1 221 ? -16.297 6.883 -8.289 1 78.81 221 LEU A N 1
ATOM 1750 C CA . LEU A 1 221 ? -17.688 6.441 -8.273 1 78.81 221 LEU A CA 1
ATOM 1751 C C . LEU A 1 221 ? -18.281 6.449 -9.688 1 78.81 221 LEU A C 1
ATOM 1753 O O . LEU A 1 221 ? -18.969 5.512 -10.078 1 78.81 221 LEU A O 1
ATOM 1757 N N . THR A 1 222 ? -17.984 7.5 -10.359 1 78.88 222 THR A N 1
ATOM 1758 C CA . THR A 1 222 ? -18.453 7.586 -11.734 1 78.88 222 THR A CA 1
ATOM 1759 C C . THR A 1 222 ? -17.844 6.473 -12.586 1 78.88 222 THR A C 1
ATOM 1761 O O . THR A 1 222 ? -18.531 5.836 -13.375 1 78.88 222 THR A O 1
ATOM 1764 N N . ALA A 1 223 ? -16.609 6.281 -12.383 1 83.25 223 ALA A N 1
ATOM 1765 C CA . ALA A 1 223 ? -15.953 5.199 -13.109 1 83.25 223 ALA A CA 1
ATOM 1766 C C . ALA A 1 223 ? -16.578 3.848 -12.773 1 83.25 223 ALA A C 1
ATOM 1768 O O . ALA A 1 223 ? -16.797 3.025 -13.664 1 83.25 223 ALA A O 1
ATOM 1769 N N . SER A 1 224 ? -16.875 3.666 -11.555 1 84.75 224 SER A N 1
ATOM 1770 C CA . SER A 1 224 ? -17.484 2.406 -11.133 1 84.75 224 SER A CA 1
ATOM 1771 C C . SER A 1 224 ? -18.875 2.23 -11.742 1 84.75 224 SER A C 1
ATOM 1773 O O . SER A 1 224 ? -19.234 1.133 -12.172 1 84.75 224 SER A O 1
ATOM 1775 N N . LEU A 1 225 ? -19.609 3.281 -11.805 1 80.44 225 LEU A N 1
ATOM 1776 C CA . LEU A 1 225 ? -20.938 3.227 -12.391 1 80.44 225 LEU A CA 1
ATOM 1777 C C . LEU A 1 225 ? -20.875 2.863 -13.867 1 80.44 225 LEU A C 1
ATOM 1779 O O . LEU A 1 225 ? -21.656 2.037 -14.344 1 80.44 225 LEU A O 1
ATOM 1783 N N . ILE A 1 226 ? -19.938 3.455 -14.523 1 81.44 226 ILE A N 1
ATOM 1784 C CA . ILE A 1 226 ? -19.781 3.195 -15.953 1 81.44 226 ILE A CA 1
ATOM 1785 C C . ILE A 1 226 ? -19.328 1.752 -16.172 1 81.44 226 ILE A C 1
ATOM 1787 O O . ILE A 1 226 ? -19.906 1.027 -16.984 1 81.44 226 ILE A O 1
ATOM 1791 N N . LEU A 1 227 ? -18.422 1.341 -15.406 1 84.56 227 LEU A N 1
ATOM 1792 C CA . LEU A 1 227 ? -17.891 -0.006 -15.555 1 84.56 227 LEU A CA 1
ATOM 1793 C C . LEU A 1 227 ? -18.922 -1.054 -15.172 1 84.56 227 LEU A C 1
ATOM 1795 O O . LEU A 1 227 ? -19 -2.115 -15.797 1 84.56 227 LEU A O 1
ATOM 1799 N N . TYR A 1 228 ? -19.625 -0.765 -14.195 1 81.88 228 TYR A N 1
ATOM 1800 C CA . TYR A 1 228 ? -20.672 -1.694 -13.773 1 81.88 228 TYR A CA 1
ATOM 1801 C C . TYR A 1 228 ? -21.75 -1.816 -14.844 1 81.88 228 TYR A C 1
ATOM 1803 O O . TYR A 1 228 ? -22.234 -2.916 -15.125 1 81.88 228 TYR A O 1
ATOM 1811 N N . SER A 1 229 ? -22.156 -0.749 -15.414 1 80.12 229 SER A N 1
ATOM 1812 C CA . SER A 1 229 ? -23.172 -0.748 -16.469 1 80.12 229 SER A CA 1
ATOM 1813 C C . SER A 1 229 ? -22.719 -1.534 -17.688 1 80.12 229 SER A C 1
ATOM 1815 O O . SER A 1 229 ? -23.516 -2.158 -18.375 1 80.12 229 SER A O 1
ATOM 1817 N N . LEU A 1 230 ? -21.438 -1.573 -17.875 1 81.12 230 LEU A N 1
ATOM 1818 C CA . LEU A 1 230 ? -20.859 -2.295 -19 1 81.12 230 LEU A CA 1
ATOM 1819 C C . LEU A 1 230 ? -20.547 -3.738 -18.625 1 81.12 230 LEU A C 1
ATOM 1821 O O . LEU A 1 230 ? -20.047 -4.508 -19.453 1 81.12 230 LEU A O 1
ATOM 1825 N N . LYS A 1 231 ? -20.781 -4.039 -17.344 1 84 231 LYS A N 1
ATOM 1826 C CA . LYS A 1 231 ? -20.547 -5.383 -16.828 1 84 231 LYS A CA 1
ATOM 1827 C C . LYS A 1 231 ? -19.094 -5.797 -17.016 1 84 231 LYS A C 1
ATOM 1829 O O . LYS A 1 231 ? -18.812 -6.914 -17.453 1 84 231 LYS A O 1
ATOM 1834 N N . MET A 1 232 ? -18.266 -4.867 -16.766 1 88.25 232 MET A N 1
ATOM 1835 C CA . MET A 1 232 ? -16.828 -5.113 -16.891 1 88.25 232 MET A CA 1
ATOM 1836 C C . MET A 1 232 ? -16.219 -5.504 -15.555 1 88.25 232 MET A C 1
ATOM 1838 O O . MET A 1 232 ? -16.547 -4.914 -14.523 1 88.25 232 MET A O 1
ATOM 1842 N N . ASN A 1 233 ? -15.281 -6.414 -15.578 1 90.19 233 ASN A N 1
ATOM 1843 C CA . ASN A 1 233 ? -14.602 -6.867 -14.375 1 90.19 233 ASN A CA 1
ATOM 1844 C C . ASN A 1 233 ? -13.695 -5.789 -13.797 1 90.19 233 ASN A C 1
ATOM 1846 O O . ASN A 1 233 ? -13.375 -5.805 -12.609 1 90.19 233 ASN A O 1
ATOM 1850 N N . ALA A 1 234 ? -13.328 -4.902 -14.609 1 88.5 234 ALA A N 1
ATOM 1851 C CA . ALA A 1 234 ? -12.477 -3.801 -14.164 1 88.5 234 ALA A CA 1
ATOM 1852 C C . ALA A 1 234 ? -13.148 -3.014 -13.039 1 88.5 234 ALA A C 1
ATOM 1854 O O . ALA A 1 234 ? -12.477 -2.289 -12.297 1 88.5 234 ALA A O 1
ATOM 1855 N N . ASN A 1 235 ? -14.422 -3.189 -12.945 1 87.06 235 ASN A N 1
ATOM 1856 C CA . ASN A 1 235 ? -15.172 -2.52 -11.883 1 87.06 235 ASN A CA 1
ATOM 1857 C C . ASN A 1 235 ? -14.695 -2.953 -10.5 1 87.06 235 ASN A C 1
ATOM 1859 O O . ASN A 1 235 ? -14.695 -2.156 -9.562 1 87.06 235 ASN A O 1
ATOM 1863 N N . TYR A 1 236 ? -14.211 -4.121 -10.375 1 87.88 236 TYR A N 1
ATOM 1864 C CA . TYR A 1 236 ? -13.766 -4.641 -9.086 1 87.88 236 TYR A CA 1
ATOM 1865 C C . TYR A 1 236 ? -12.508 -3.924 -8.617 1 87.88 236 TYR A C 1
ATOM 1867 O O . TYR A 1 236 ? -12.289 -3.771 -7.41 1 87.88 236 TYR A O 1
ATOM 1875 N N . ILE A 1 237 ? -11.734 -3.459 -9.531 1 90.94 237 ILE A N 1
ATOM 1876 C CA . ILE A 1 237 ? -10.531 -2.705 -9.195 1 90.94 237 ILE A CA 1
ATOM 1877 C C . ILE A 1 237 ? -10.922 -1.385 -8.531 1 90.94 237 ILE A C 1
ATOM 1879 O O . ILE A 1 237 ? -10.375 -1.02 -7.492 1 90.94 237 ILE A O 1
ATOM 1883 N N . VAL A 1 238 ? -11.891 -0.793 -9.117 1 87.62 238 VAL A N 1
ATOM 1884 C CA . VAL A 1 238 ? -12.336 0.505 -8.617 1 87.62 238 VAL A CA 1
ATOM 1885 C C . VAL A 1 238 ? -13.039 0.329 -7.273 1 87.62 238 VAL A C 1
ATOM 1887 O O . VAL A 1 238 ? -12.766 1.06 -6.316 1 87.62 238 VAL A O 1
ATOM 1890 N N . LEU A 1 239 ? -13.844 -0.656 -7.172 1 86.81 239 LEU A N 1
ATOM 1891 C CA . LEU A 1 239 ? -14.617 -0.893 -5.957 1 86.81 239 LEU A CA 1
ATOM 1892 C C . LEU A 1 239 ? -13.695 -1.2 -4.781 1 86.81 239 LEU A C 1
ATOM 1894 O O . LEU A 1 239 ? -13.852 -0.637 -3.695 1 86.81 239 LEU A O 1
ATOM 1898 N N . ASP A 1 240 ? -12.719 -1.982 -4.988 1 89.75 240 ASP A N 1
ATOM 1899 C CA . ASP A 1 240 ? -11.789 -2.342 -3.92 1 89.75 240 ASP A CA 1
ATOM 1900 C C . ASP A 1 240 ? -10.938 -1.144 -3.504 1 89.75 240 ASP A C 1
ATOM 1902 O O . ASP A 1 240 ? -10.633 -0.978 -2.322 1 89.75 240 ASP A O 1
ATOM 1906 N N . SER A 1 241 ? -10.656 -0.393 -4.453 1 88.75 241 SER A N 1
ATOM 1907 C CA . SER A 1 241 ? -9.836 0.778 -4.176 1 88.75 241 SER A CA 1
ATOM 1908 C C . SER A 1 241 ? -10.602 1.823 -3.377 1 88.75 241 SER A C 1
ATOM 1910 O O . SER A 1 241 ? -10.023 2.547 -2.566 1 88.75 241 SER A O 1
ATOM 1912 N N . MET A 1 242 ? -11.828 1.876 -3.533 1 85.62 242 MET A N 1
ATOM 1913 C CA . MET A 1 242 ? -12.648 2.914 -2.922 1 85.62 242 MET A CA 1
ATOM 1914 C C . MET A 1 242 ? -12.742 2.717 -1.412 1 85.62 242 MET A C 1
ATOM 1916 O O . MET A 1 242 ? -12.938 3.68 -0.667 1 85.62 242 MET A O 1
ATOM 1920 N N . SER A 1 243 ? -12.617 1.553 -0.962 1 86 243 SER A N 1
ATOM 1921 C CA . SER A 1 243 ? -12.672 1.281 0.47 1 86 243 SER A CA 1
ATOM 1922 C C . SER A 1 243 ? -11.516 1.96 1.206 1 86 243 SER A C 1
ATOM 1924 O O . SER A 1 243 ? -11.586 2.166 2.42 1 86 243 SER A O 1
ATOM 1926 N N . GLN A 1 244 ? -10.484 2.309 0.449 1 87.75 244 GLN A N 1
ATOM 1927 C CA . GLN A 1 244 ? -9.305 2.875 1.094 1 87.75 244 GLN A CA 1
ATOM 1928 C C . GLN A 1 244 ? -9.281 4.395 0.962 1 87.75 244 GLN A C 1
ATOM 1930 O O . GLN A 1 244 ? -8.516 5.07 1.647 1 87.75 244 GLN A O 1
ATOM 1935 N N . ILE A 1 245 ? -10.062 4.93 0.103 1 75.12 245 ILE A N 1
ATOM 1936 C CA . ILE A 1 245 ? -9.984 6.367 -0.142 1 75.12 245 ILE A CA 1
ATOM 1937 C C . ILE A 1 245 ? -11.195 7.062 0.469 1 75.12 245 ILE A C 1
ATOM 1939 O O . ILE A 1 245 ? -11.344 8.281 0.361 1 75.12 245 ILE A O 1
ATOM 1943 N N . ALA A 1 246 ? -12.07 6.391 1.215 1 60 246 ALA A N 1
ATOM 1944 C CA . ALA A 1 246 ? -13.289 6.969 1.776 1 60 246 ALA A CA 1
ATOM 1945 C C . ALA A 1 246 ? -12.961 7.996 2.854 1 60 246 ALA A C 1
ATOM 1947 O O . ALA A 1 246 ? -13.836 8.391 3.633 1 60 246 ALA A O 1
ATOM 1948 N N . LEU A 1 247 ? -11.703 8.656 2.795 1 55.94 247 LEU A N 1
ATOM 1949 C CA . LEU A 1 247 ? -11.445 9.719 3.766 1 55.94 247 LEU A CA 1
ATOM 1950 C C . LEU A 1 247 ? -11.773 11.086 3.174 1 55.94 247 LEU A C 1
ATOM 1952 O O . LEU A 1 247 ? -11.57 11.312 1.979 1 55.94 247 LEU A O 1
ATOM 1956 N N . MET B 1 1 ? 11.203 -29.781 11.953 1 38.41 1 MET B N 1
ATOM 1957 C CA . MET B 1 1 ? 11.32 -29.172 10.625 1 38.41 1 MET B CA 1
ATOM 1958 C C . MET B 1 1 ? 10.578 -27.844 10.578 1 38.41 1 MET B C 1
ATOM 1960 O O . MET B 1 1 ? 9.398 -27.766 10.914 1 38.41 1 MET B O 1
ATOM 1964 N N . VAL B 1 2 ? 11.281 -26.766 10.758 1 51.56 2 VAL B N 1
ATOM 1965 C CA . VAL B 1 2 ? 10.625 -25.484 10.953 1 51.56 2 VAL B CA 1
ATOM 1966 C C . VAL B 1 2 ? 9.648 -25.219 9.805 1 51.56 2 VAL B C 1
ATOM 1968 O O . VAL B 1 2 ? 9.977 -25.453 8.641 1 51.56 2 VAL B O 1
ATOM 1971 N N . LEU B 1 3 ? 8.422 -25.297 10.047 1 68 3 LEU B N 1
ATOM 1972 C CA . LEU B 1 3 ? 7.316 -25.156 9.102 1 68 3 LEU B CA 1
ATOM 1973 C C . LEU B 1 3 ? 7.48 -23.891 8.258 1 68 3 LEU B C 1
ATOM 1975 O O . LEU B 1 3 ? 7.59 -22.797 8.797 1 68 3 LEU B O 1
ATOM 1979 N N . ASP B 1 4 ? 8.078 -24.125 7.016 1 79 4 ASP B N 1
ATOM 1980 C CA . ASP B 1 4 ? 8.258 -23.016 6.082 1 79 4 ASP B CA 1
ATOM 1981 C C . ASP B 1 4 ? 7.043 -22.859 5.176 1 79 4 ASP B C 1
ATOM 1983 O O . ASP B 1 4 ? 6.281 -23.812 4.977 1 79 4 ASP B O 1
ATOM 1987 N N . ILE B 1 5 ? 6.832 -21.688 4.902 1 88.81 5 ILE B N 1
ATOM 1988 C CA . ILE B 1 5 ? 5.73 -21.406 3.986 1 88.81 5 ILE B CA 1
ATOM 1989 C C . ILE B 1 5 ? 6.172 -21.688 2.553 1 88.81 5 ILE B C 1
ATOM 1991 O O . ILE B 1 5 ? 7.336 -21.484 2.199 1 88.81 5 ILE B O 1
ATOM 1995 N N . PRO B 1 6 ? 5.219 -22.266 1.877 1 90.62 6 PRO B N 1
ATOM 1996 C CA . PRO B 1 6 ? 5.559 -22.484 0.47 1 90.62 6 PRO B CA 1
ATOM 1997 C C . PRO B 1 6 ? 5.957 -21.203 -0.253 1 90.62 6 PRO B C 1
ATOM 1999 O O . PRO B 1 6 ? 5.535 -20.109 0.143 1 90.62 6 PRO B O 1
ATOM 2002 N N . LEU B 1 7 ? 6.703 -21.344 -1.292 1 90.38 7 LEU B N 1
ATOM 2003 C CA . LEU B 1 7 ? 7.277 -20.234 -2.039 1 90.38 7 LEU B CA 1
ATOM 2004 C C . LEU B 1 7 ? 6.184 -19.344 -2.617 1 90.38 7 LEU B C 1
ATOM 2006 O O . LEU B 1 7 ? 6.297 -18.125 -2.59 1 90.38 7 LEU B O 1
ATOM 2010 N N . ASP B 1 8 ? 5.164 -19.906 -3.178 1 92.56 8 ASP B N 1
ATOM 2011 C CA . ASP B 1 8 ? 4.078 -19.141 -3.779 1 92.56 8 ASP B CA 1
ATOM 2012 C C . ASP B 1 8 ? 3.332 -18.328 -2.727 1 92.56 8 ASP B C 1
ATOM 2014 O O . ASP B 1 8 ? 3.023 -17.156 -2.943 1 92.56 8 ASP B O 1
ATOM 2018 N N . LYS B 1 9 ? 3.131 -18.969 -1.592 1 93.12 9 LYS B N 1
ATOM 2019 C CA . LYS B 1 9 ? 2.492 -18.234 -0.499 1 93.12 9 LYS B CA 1
ATOM 2020 C C . LYS B 1 9 ? 3.379 -17.094 -0.003 1 93.12 9 LYS B C 1
ATOM 2022 O O . LYS B 1 9 ? 2.895 -16 0.26 1 93.12 9 LYS B O 1
ATOM 2027 N N . ALA B 1 10 ? 4.586 -17.359 0.148 1 93.12 10 ALA B N 1
ATOM 2028 C CA . ALA B 1 10 ? 5.527 -16.344 0.581 1 93.12 10 ALA B CA 1
ATOM 2029 C C . ALA B 1 10 ? 5.582 -15.188 -0.419 1 93.12 10 ALA B C 1
ATOM 2031 O O . ALA B 1 10 ? 5.598 -14.016 -0.027 1 93.12 10 ALA B O 1
ATOM 2032 N N . ALA B 1 11 ? 5.613 -15.508 -1.634 1 94.19 11 ALA B N 1
ATOM 2033 C CA . ALA B 1 11 ? 5.676 -14.492 -2.682 1 94.19 11 ALA B CA 1
ATOM 2034 C C . ALA B 1 11 ? 4.414 -13.633 -2.686 1 94.19 11 ALA B C 1
ATOM 2036 O O . ALA B 1 11 ? 4.488 -12.414 -2.871 1 94.19 11 ALA B O 1
ATOM 2037 N N . PHE B 1 12 ? 3.32 -14.227 -2.482 1 95.12 12 PHE B N 1
ATOM 2038 C CA . PHE B 1 12 ? 2.053 -13.508 -2.459 1 95.12 12 PHE B CA 1
ATOM 2039 C C . PHE B 1 12 ? 1.982 -12.57 -1.26 1 95.12 12 PHE B C 1
ATOM 2041 O O . PHE B 1 12 ? 1.642 -11.391 -1.404 1 95.12 12 PHE B O 1
ATOM 2048 N N . ILE B 1 13 ? 2.332 -13.086 -0.135 1 94.75 13 ILE B N 1
ATOM 2049 C CA . ILE B 1 13 ? 2.334 -12.281 1.082 1 94.75 13 ILE B CA 1
ATOM 2050 C C . ILE B 1 13 ? 3.355 -11.156 0.953 1 94.75 13 ILE B C 1
ATOM 2052 O O . ILE B 1 13 ? 3.086 -10.016 1.341 1 94.75 13 ILE B O 1
ATOM 2056 N N . GLY B 1 14 ? 4.477 -11.508 0.445 1 95 14 GLY B N 1
ATOM 2057 C CA . GLY B 1 14 ? 5.512 -10.508 0.246 1 95 14 GLY B CA 1
ATOM 2058 C C . GLY B 1 14 ? 5.078 -9.367 -0.658 1 95 14 GLY B C 1
ATOM 2059 O O . GLY B 1 14 ? 5.324 -8.203 -0.353 1 95 14 GLY B O 1
ATOM 2060 N N . LEU B 1 15 ? 4.469 -9.68 -1.733 1 95.5 15 LEU B N 1
ATOM 2061 C CA . LEU B 1 15 ? 3.977 -8.664 -2.656 1 95.5 15 LEU B CA 1
ATOM 2062 C C . LEU B 1 15 ? 2.938 -7.77 -1.982 1 95.5 15 LEU B C 1
ATOM 2064 O O . LEU B 1 15 ? 2.938 -6.555 -2.178 1 95.5 15 LEU B O 1
ATOM 2068 N N . TRP B 1 16 ? 2.102 -8.367 -1.238 1 95.5 16 TRP B N 1
ATOM 2069 C CA . TRP B 1 16 ? 1.065 -7.629 -0.525 1 95.5 16 TRP B CA 1
ATOM 2070 C C . TRP B 1 16 ? 1.681 -6.645 0.466 1 95.5 16 TRP B C 1
ATOM 2072 O O . TRP B 1 16 ? 1.349 -5.457 0.459 1 95.5 16 TRP B O 1
ATOM 2082 N N . ILE B 1 17 ? 2.547 -7.086 1.261 1 94.62 17 ILE B N 1
ATOM 2083 C CA . ILE B 1 17 ? 3.189 -6.242 2.262 1 94.62 17 ILE B CA 1
ATOM 2084 C C . ILE B 1 17 ? 4.004 -5.152 1.57 1 94.62 17 ILE B C 1
ATOM 2086 O O . ILE B 1 17 ? 3.986 -3.992 1.991 1 94.62 17 ILE B O 1
ATOM 2090 N N . GLU B 1 18 ? 4.68 -5.531 0.549 1 96 18 GLU B N 1
ATOM 2091 C CA . GLU B 1 18 ? 5.473 -4.562 -0.202 1 96 18 GLU B CA 1
ATOM 2092 C C . GLU B 1 18 ? 4.594 -3.441 -0.751 1 96 18 GLU B C 1
ATOM 2094 O O . GLU B 1 18 ? 4.984 -2.273 -0.733 1 96 18 GLU B O 1
ATOM 2099 N N . SER B 1 19 ? 3.494 -3.793 -1.228 1 95.94 19 SER B N 1
ATOM 2100 C CA . SER B 1 19 ? 2.576 -2.809 -1.792 1 95.94 19 SER B CA 1
ATOM 2101 C C . SER B 1 19 ? 2.086 -1.833 -0.727 1 95.94 19 SER B C 1
ATOM 2103 O O . SER B 1 19 ? 2.002 -0.628 -0.972 1 95.94 19 SER B O 1
ATOM 2105 N N . ILE B 1 20 ? 1.78 -2.35 0.423 1 95.25 20 ILE B N 1
ATOM 2106 C CA . ILE B 1 20 ? 1.357 -1.5 1.531 1 95.25 20 ILE B CA 1
ATOM 2107 C C . ILE B 1 20 ? 2.477 -0.524 1.891 1 95.25 20 ILE B C 1
ATOM 2109 O O . ILE B 1 20 ? 2.238 0.677 2.035 1 95.25 20 ILE B O 1
ATOM 2113 N N . LEU B 1 21 ? 3.576 -1.063 1.988 1 93.75 21 LEU B N 1
ATOM 2114 C CA . LEU B 1 21 ? 4.719 -0.239 2.365 1 93.75 21 LEU B CA 1
ATOM 2115 C C . LEU B 1 21 ? 5.035 0.785 1.278 1 93.75 21 LEU B C 1
ATOM 2117 O O . LEU B 1 21 ? 5.473 1.897 1.577 1 93.75 21 LEU B O 1
ATOM 2121 N N . TYR B 1 22 ? 4.887 0.367 0.026 1 95 22 TYR B N 1
ATOM 2122 C CA . TYR B 1 22 ? 5.059 1.313 -1.07 1 95 22 TYR B CA 1
ATOM 2123 C C . TYR B 1 22 ? 4.078 2.475 -0.949 1 95 22 TYR B C 1
ATOM 2125 O O . TYR B 1 22 ? 4.434 3.625 -1.219 1 95 22 TYR B O 1
ATOM 2133 N N . GLY B 1 23 ? 2.857 2.197 -0.586 1 93.69 23 GLY B N 1
ATOM 2134 C CA . GLY B 1 23 ? 1.904 3.264 -0.326 1 93.69 23 GLY B CA 1
ATOM 2135 C C . GLY B 1 23 ? 2.355 4.215 0.766 1 93.69 23 GLY B C 1
ATOM 2136 O O . GLY B 1 23 ? 2.301 5.434 0.596 1 93.69 23 GLY B O 1
ATOM 2137 N N . CYS B 1 24 ? 2.781 3.645 1.832 1 89.56 24 CYS B N 1
ATOM 2138 C CA . CYS B 1 24 ? 3.33 4.465 2.906 1 89.56 24 CYS B CA 1
ATOM 2139 C C . CYS B 1 24 ? 4.48 5.328 2.402 1 89.56 24 CYS B C 1
ATOM 2141 O O . CYS B 1 24 ? 4.535 6.527 2.68 1 89.56 24 CYS B O 1
ATOM 2143 N N . HIS B 1 25 ? 5.328 4.699 1.628 1 90.69 25 HIS B N 1
ATOM 2144 C CA . HIS B 1 25 ? 6.508 5.371 1.097 1 90.69 25 HIS B CA 1
ATOM 2145 C C . HIS B 1 25 ? 6.117 6.539 0.193 1 90.69 25 HIS B C 1
ATOM 2147 O O . HIS B 1 25 ? 6.777 7.578 0.189 1 90.69 25 HIS B O 1
ATOM 2153 N N . THR B 1 26 ? 5.113 6.355 -0.504 1 90.38 26 THR B N 1
ATOM 2154 C CA . THR B 1 26 ? 4.652 7.387 -1.425 1 90.38 26 THR B CA 1
ATOM 2155 C C . THR B 1 26 ? 4.246 8.648 -0.665 1 90.38 26 THR B C 1
ATOM 2157 O O . THR B 1 26 ? 4.641 9.758 -1.033 1 90.38 26 THR B O 1
ATOM 2160 N N . ILE B 1 27 ? 3.545 8.477 0.419 1 84.75 27 ILE B N 1
ATOM 2161 C CA . ILE B 1 27 ? 3.094 9.625 1.193 1 84.75 27 ILE B CA 1
ATOM 2162 C C . ILE B 1 27 ? 4.281 10.266 1.901 1 84.75 27 ILE B C 1
ATOM 2164 O O . ILE B 1 27 ? 4.398 11.492 1.943 1 84.75 27 ILE B O 1
ATOM 2168 N N . VAL B 1 28 ? 5.133 9.438 2.396 1 82.94 28 VAL B N 1
ATOM 2169 C CA . VAL B 1 28 ? 6.312 9.961 3.078 1 82.94 28 VAL B CA 1
ATOM 2170 C C . VAL B 1 28 ? 7.188 10.727 2.086 1 82.94 28 VAL B C 1
ATOM 2172 O O . VAL B 1 28 ? 7.719 11.789 2.41 1 82.94 28 VAL B O 1
ATOM 2175 N N . PHE B 1 29 ? 7.344 10.203 0.902 1 86.69 29 PHE B N 1
ATOM 2176 C CA . PHE B 1 29 ? 8.125 10.844 -0.15 1 86.69 29 PHE B CA 1
ATOM 2177 C C . PHE B 1 29 ? 7.535 12.203 -0.511 1 86.69 29 PHE B C 1
ATOM 2179 O O . PHE B 1 29 ? 8.25 13.203 -0.518 1 86.69 29 PHE B O 1
ATOM 2186 N N . LEU B 1 30 ? 6.254 12.195 -0.689 1 83.06 30 LEU B N 1
ATOM 2187 C CA . LEU B 1 30 ? 5.59 13.43 -1.075 1 83.06 30 LEU B CA 1
ATOM 2188 C C . LEU B 1 30 ? 5.645 14.453 0.056 1 83.06 30 LEU B C 1
ATOM 2190 O O . LEU B 1 30 ? 5.859 15.641 -0.185 1 83.06 30 LEU B O 1
ATOM 2194 N N . SER B 1 31 ? 5.457 13.969 1.209 1 78.12 31 SER B N 1
ATOM 2195 C CA . SER B 1 31 ? 5.523 14.852 2.367 1 78.12 31 SER B CA 1
ATOM 2196 C C . SER B 1 31 ? 6.93 15.406 2.564 1 78.12 31 SER B C 1
ATOM 2198 O O . SER B 1 31 ? 7.102 16.578 2.9 1 78.12 31 SER B O 1
ATOM 2200 N N . SER B 1 32 ? 7.914 14.57 2.365 1 78 32 SER B N 1
ATOM 2201 C CA . SER B 1 32 ? 9.297 15.008 2.516 1 78 32 SER B CA 1
ATOM 2202 C C . SER B 1 32 ? 9.664 16.062 1.473 1 78 32 SER B C 1
ATOM 2204 O O . SER B 1 32 ? 10.344 17.031 1.782 1 78 32 SER B O 1
ATOM 2206 N N . LEU B 1 33 ? 9.266 15.852 0.307 1 80.44 33 LEU B N 1
ATOM 2207 C CA . LEU B 1 33 ? 9.531 16.828 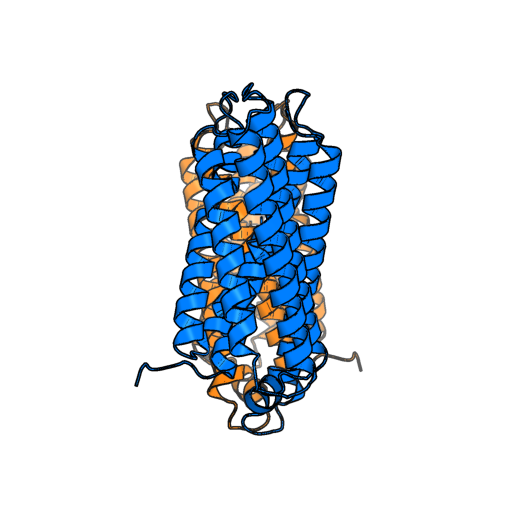-0.744 1 80.44 33 LEU B CA 1
ATOM 2208 C C . LEU B 1 33 ? 8.867 18.156 -0.423 1 80.44 33 LEU B C 1
ATOM 2210 O O . LEU B 1 33 ? 9.445 19.219 -0.661 1 80.44 33 LEU B O 1
ATOM 2214 N N . TYR B 1 34 ? 7.703 18.031 0.086 1 75.12 34 TYR B N 1
ATOM 2215 C CA . TYR B 1 34 ? 6.969 19.234 0.451 1 75.12 34 TYR B CA 1
ATOM 2216 C C . TYR B 1 34 ? 7.688 20 1.559 1 75.12 34 TYR B C 1
ATOM 2218 O O . TYR B 1 34 ? 7.816 21.234 1.495 1 75.12 34 TYR B O 1
ATOM 2226 N N . LEU B 1 35 ? 8.148 19.312 2.451 1 70.12 35 LEU B N 1
ATOM 2227 C CA . LEU B 1 35 ? 8.852 19.938 3.568 1 70.12 35 LEU B CA 1
ATOM 2228 C C . LEU B 1 35 ? 10.172 20.547 3.105 1 70.12 35 LEU B C 1
ATOM 2230 O O . LEU B 1 35 ? 10.57 21.609 3.59 1 70.12 35 LEU B O 1
ATOM 2234 N N . LEU B 1 36 ? 10.805 19.891 2.299 1 71.81 36 LEU B N 1
ATOM 2235 C CA . LEU B 1 36 ? 12.07 20.391 1.783 1 71.81 36 LEU B CA 1
ATOM 2236 C C . LEU B 1 36 ? 11.859 21.688 0.989 1 71.81 36 LEU B C 1
ATOM 2238 O O . LEU B 1 36 ? 12.695 22.594 1.039 1 71.81 36 LEU B O 1
ATOM 2242 N N . ARG B 1 37 ? 10.852 21.828 0.358 1 72.56 37 ARG B N 1
ATOM 2243 C CA . ARG B 1 37 ? 10.562 23 -0.467 1 72.56 37 ARG B CA 1
ATOM 2244 C C . ARG B 1 37 ? 10.125 24.188 0.392 1 72.56 37 ARG B C 1
ATOM 2246 O O . ARG B 1 37 ? 10.43 25.328 0.071 1 72.56 37 ARG B O 1
ATOM 2253 N N . ASN B 1 38 ? 9.414 23.922 1.454 1 66.44 38 ASN B N 1
ATOM 2254 C CA . ASN B 1 38 ? 8.812 25 2.229 1 66.44 38 ASN B CA 1
ATOM 2255 C C . ASN B 1 38 ? 9.594 25.266 3.51 1 66.44 38 ASN B C 1
ATOM 2257 O O . ASN B 1 38 ? 9.219 26.141 4.297 1 66.44 38 ASN B O 1
ATOM 2261 N N . SER B 1 39 ? 10.352 24.266 3.715 1 59.94 39 SER B N 1
ATOM 2262 C CA . SER B 1 39 ? 11.133 24.531 4.918 1 59.94 39 SER B CA 1
ATOM 2263 C C . SER B 1 39 ? 12.172 25.609 4.672 1 59.94 39 SER B C 1
ATOM 2265 O O . SER B 1 39 ? 12.875 25.594 3.66 1 59.94 39 SER B O 1
ATOM 2267 N N . LYS B 1 40 ? 11.742 26.828 5.094 1 52.41 40 LYS B N 1
ATOM 2268 C CA . LYS B 1 40 ? 12.688 27.938 5.035 1 52.41 40 LYS B CA 1
ATOM 2269 C C . LYS B 1 40 ? 14.094 27.469 5.422 1 52.41 40 LYS B C 1
ATOM 2271 O O . LYS B 1 40 ? 14.281 26.359 5.891 1 52.41 40 LYS B O 1
ATOM 2276 N N . SER B 1 41 ? 14.992 28.25 6.039 1 49.81 41 SER B N 1
ATOM 2277 C CA . SER B 1 41 ? 16.406 28.578 6.168 1 49.81 41 SER B CA 1
ATOM 2278 C C . SER B 1 41 ? 17.219 27.391 6.691 1 49.81 41 SER B C 1
ATOM 2280 O O . SER B 1 41 ? 18.281 27.078 6.16 1 49.81 41 SER B O 1
ATOM 2282 N N . SER B 1 42 ? 17.094 26.766 7.914 1 50.44 42 SER B N 1
ATOM 2283 C CA . SER B 1 42 ? 18.297 26.391 8.641 1 50.44 42 SER B CA 1
ATOM 2284 C C . SER B 1 42 ? 18.672 24.938 8.406 1 50.44 42 SER B C 1
ATOM 2286 O O . SER B 1 42 ? 19.172 24.266 9.305 1 50.44 42 SER B O 1
ATOM 2288 N N . LEU B 1 43 ? 18.141 24.406 7.246 1 54.84 43 LEU B N 1
ATOM 2289 C CA . LEU B 1 43 ? 18.547 23.016 7.102 1 54.84 43 LEU B CA 1
ATOM 2290 C C . LEU B 1 43 ? 20.047 22.922 6.773 1 54.84 43 LEU B C 1
ATOM 2292 O O . LEU B 1 43 ? 20.531 23.641 5.906 1 54.84 43 LEU B O 1
ATOM 2296 N N . LYS B 1 44 ? 20.734 22.359 7.68 1 60.41 44 LYS B N 1
ATOM 2297 C CA . LYS B 1 44 ? 22.172 22.188 7.496 1 60.41 44 LYS B CA 1
ATOM 2298 C C . LYS B 1 44 ? 22.484 21.312 6.281 1 60.41 44 LYS B C 1
ATOM 2300 O O . LYS B 1 44 ? 23.609 21.281 5.797 1 60.41 44 LYS B O 1
ATOM 2305 N N . PHE B 1 45 ? 21.281 20.688 5.703 1 64.69 45 PHE B N 1
ATOM 2306 C CA . PHE B 1 45 ? 21.484 19.812 4.551 1 64.69 45 PHE B CA 1
ATOM 2307 C C . PHE B 1 45 ? 21.141 20.547 3.258 1 64.69 45 PHE B C 1
ATOM 2309 O O . PHE B 1 45 ? 20.312 21.453 3.256 1 64.69 45 PHE B O 1
ATOM 2316 N N . ASN B 1 46 ? 22.016 20.219 2.254 1 75.75 46 ASN B N 1
ATOM 2317 C CA . ASN B 1 46 ? 21.688 20.734 0.924 1 75.75 46 ASN B CA 1
ATOM 2318 C C . ASN B 1 46 ? 20.344 20.219 0.446 1 75.75 46 ASN B C 1
ATOM 2320 O O . ASN B 1 46 ? 20.188 19.031 0.162 1 75.75 46 ASN B O 1
ATOM 2324 N N . PRO B 1 47 ? 19.344 20.984 0.444 1 77.69 47 PRO B N 1
ATOM 2325 C CA . PRO B 1 47 ? 18 20.547 0.091 1 77.69 47 PRO B CA 1
ATOM 2326 C C . PRO B 1 47 ? 17.922 19.922 -1.304 1 77.69 47 PRO B C 1
ATOM 2328 O O . PRO B 1 47 ? 17.141 19 -1.532 1 77.69 47 PRO B O 1
ATOM 2331 N N . ALA B 1 48 ? 18.75 20.438 -2.197 1 83.88 48 ALA B N 1
ATOM 2332 C CA . ALA B 1 48 ? 18.734 19.906 -3.561 1 83.88 48 ALA B CA 1
ATOM 2333 C C . ALA B 1 48 ? 19.25 18.469 -3.605 1 83.88 48 ALA B C 1
ATOM 2335 O O . ALA B 1 48 ? 18.641 17.609 -4.242 1 83.88 48 ALA B O 1
ATOM 2336 N N . LEU B 1 49 ? 20.328 18.234 -2.955 1 83.75 49 LEU B N 1
ATOM 2337 C CA . LEU B 1 49 ? 20.891 16.891 -2.92 1 83.75 49 LEU B CA 1
ATOM 2338 C C . LEU B 1 49 ? 19.969 15.922 -2.201 1 83.75 49 LEU B C 1
ATOM 2340 O O . LEU B 1 49 ? 19.797 14.773 -2.627 1 83.75 49 LEU B O 1
ATOM 2344 N N . THR B 1 50 ? 19.375 16.359 -1.2 1 83.62 50 THR B N 1
ATOM 2345 C CA . THR B 1 50 ? 18.438 15.523 -0.463 1 83.62 50 THR B CA 1
ATOM 2346 C C . THR B 1 50 ? 17.234 15.172 -1.33 1 83.62 50 THR B C 1
ATOM 2348 O O . THR B 1 50 ? 16.781 14.023 -1.35 1 83.62 50 THR B O 1
ATOM 2351 N N . ALA B 1 51 ? 16.781 16.156 -2.053 1 86.38 51 ALA B N 1
ATOM 2352 C CA . ALA B 1 51 ? 15.641 15.922 -2.934 1 86.38 51 ALA B CA 1
ATOM 2353 C C . ALA B 1 51 ? 15.977 14.906 -4.016 1 86.38 51 ALA B C 1
ATOM 2355 O O . ALA B 1 51 ? 15.156 14.047 -4.348 1 86.38 51 ALA B O 1
ATOM 2356 N N . VAL B 1 52 ? 17.156 15.016 -4.531 1 89.56 52 VAL B N 1
ATOM 2357 C CA . VAL B 1 52 ? 17.594 14.094 -5.578 1 89.56 52 VAL B CA 1
ATOM 2358 C C . VAL B 1 52 ? 17.672 12.672 -5.016 1 89.56 52 VAL B C 1
ATOM 2360 O O . VAL B 1 52 ? 17.203 11.719 -5.637 1 89.56 52 VAL B O 1
ATOM 2363 N N . MET B 1 53 ? 18.219 12.555 -3.891 1 87.56 53 MET B N 1
ATOM 2364 C CA . MET B 1 53 ? 18.375 11.234 -3.279 1 87.56 53 MET B CA 1
ATOM 2365 C C . MET B 1 53 ? 17.016 10.617 -2.971 1 87.56 53 MET B C 1
ATOM 2367 O O . MET B 1 53 ? 16.797 9.43 -3.223 1 87.56 53 MET B O 1
ATOM 2371 N N . LEU B 1 54 ? 16.141 11.414 -2.482 1 88.62 54 LEU B N 1
ATOM 2372 C CA . LEU B 1 54 ? 14.789 10.93 -2.189 1 88.62 54 LEU B CA 1
ATOM 2373 C C . LEU B 1 54 ? 14.086 10.477 -3.465 1 88.62 54 LEU B C 1
ATOM 2375 O O . LEU B 1 54 ? 13.414 9.445 -3.471 1 88.62 54 LEU B O 1
ATOM 2379 N N . THR B 1 55 ? 14.266 11.195 -4.508 1 93.31 55 THR B N 1
ATOM 2380 C CA . THR B 1 55 ? 13.617 10.883 -5.773 1 93.31 55 THR B CA 1
ATOM 2381 C C . THR B 1 55 ? 14.18 9.602 -6.375 1 93.31 55 THR B C 1
ATOM 2383 O O . THR B 1 55 ? 13.43 8.766 -6.887 1 93.31 55 THR B O 1
ATOM 2386 N N . VAL B 1 56 ? 15.492 9.5 -6.301 1 94.56 56 VAL B N 1
ATOM 2387 C CA . VAL B 1 56 ? 16.125 8.305 -6.832 1 94.56 56 VAL B CA 1
ATOM 2388 C C . VAL B 1 56 ? 15.672 7.078 -6.043 1 94.56 56 VAL B C 1
ATOM 2390 O O . VAL B 1 56 ? 15.32 6.051 -6.625 1 94.56 56 VAL B O 1
ATOM 2393 N N . MET B 1 57 ? 15.656 7.16 -4.781 1 92.75 57 MET B N 1
ATOM 2394 C CA . MET B 1 57 ? 15.219 6.047 -3.941 1 92.75 57 MET B CA 1
ATOM 2395 C C . MET B 1 57 ? 13.766 5.695 -4.215 1 92.75 57 MET B C 1
ATOM 2397 O O . MET B 1 57 ? 13.406 4.516 -4.27 1 92.75 57 MET B O 1
ATOM 2401 N N . PHE B 1 58 ? 12.938 6.672 -4.418 1 94.31 58 PHE B N 1
ATOM 2402 C CA . PHE B 1 58 ? 11.523 6.438 -4.715 1 94.31 58 PHE B CA 1
ATOM 2403 C C . PHE B 1 58 ? 11.367 5.773 -6.078 1 94.31 58 PHE B C 1
ATOM 2405 O O . PHE B 1 58 ? 10.539 4.871 -6.238 1 94.31 58 PHE B O 1
ATOM 2412 N N . ALA B 1 59 ? 12.133 6.246 -7.023 1 96 59 ALA B N 1
ATOM 2413 C CA . ALA B 1 59 ? 12.086 5.66 -8.359 1 96 59 ALA B CA 1
ATOM 2414 C C . ALA B 1 59 ? 12.5 4.191 -8.328 1 96 59 ALA B C 1
ATOM 2416 O O . ALA B 1 59 ? 11.891 3.354 -9.008 1 96 59 ALA B O 1
ATOM 2417 N N . LEU B 1 60 ? 13.484 3.926 -7.613 1 96.12 60 LEU B N 1
ATOM 2418 C CA . LEU B 1 60 ? 13.953 2.549 -7.496 1 96.12 60 LEU B CA 1
ATOM 2419 C C . LEU B 1 60 ? 12.93 1.686 -6.766 1 96.12 60 LEU B C 1
ATOM 2421 O O . LEU B 1 60 ? 12.688 0.539 -7.152 1 96.12 60 LEU B O 1
ATOM 2425 N N . SER B 1 61 ? 12.336 2.203 -5.734 1 95.44 61 SER B N 1
ATOM 2426 C CA . SER B 1 61 ? 11.266 1.498 -5.031 1 95.44 61 SER B CA 1
ATOM 2427 C C . SER B 1 61 ? 10.086 1.227 -5.949 1 95.44 61 SER B C 1
ATOM 2429 O O . SER B 1 61 ? 9.516 0.133 -5.93 1 95.44 61 SER B O 1
ATOM 2431 N N . THR B 1 62 ? 9.766 2.207 -6.723 1 96.75 62 THR B N 1
ATOM 2432 C CA . THR B 1 62 ? 8.672 2.068 -7.676 1 96.75 62 THR B CA 1
ATOM 2433 C C . THR B 1 62 ? 8.984 0.983 -8.703 1 96.75 62 THR B C 1
ATOM 2435 O O . THR B 1 62 ? 8.117 0.17 -9.039 1 96.75 62 THR B O 1
ATOM 2438 N N . THR B 1 63 ? 10.164 1.059 -9.141 1 96.56 63 THR B N 1
ATOM 2439 C CA . THR B 1 63 ? 10.578 0.055 -10.117 1 96.56 63 THR B CA 1
ATOM 2440 C C . THR B 1 63 ? 10.523 -1.344 -9.508 1 96.56 63 THR B C 1
ATOM 2442 O O . THR B 1 63 ? 10.023 -2.279 -10.133 1 96.56 63 THR B O 1
ATOM 2445 N N . HIS B 1 64 ? 10.977 -1.496 -8.328 1 96.75 64 HIS B N 1
ATOM 2446 C CA . HIS B 1 64 ? 11.008 -2.793 -7.664 1 96.75 64 HIS B CA 1
ATOM 2447 C C . HIS B 1 64 ? 9.602 -3.359 -7.496 1 96.75 64 HIS B C 1
ATOM 2449 O O . HIS B 1 64 ? 9.344 -4.512 -7.852 1 96.75 64 HIS B O 1
ATOM 2455 N N . VAL B 1 65 ? 8.719 -2.547 -6.949 1 96.75 65 VAL B N 1
ATOM 2456 C CA . VAL B 1 65 ? 7.367 -3.033 -6.691 1 96.75 65 VAL B CA 1
ATOM 2457 C C . VAL B 1 65 ? 6.652 -3.305 -8.016 1 96.75 65 VAL B C 1
ATOM 2459 O O . VAL B 1 65 ? 5.855 -4.238 -8.117 1 96.75 65 VAL B O 1
ATOM 2462 N N . SER B 1 66 ? 6.938 -2.529 -9.055 1 96.88 66 SER B N 1
ATOM 2463 C CA . SER B 1 66 ? 6.336 -2.746 -10.367 1 96.88 66 SER B CA 1
ATOM 2464 C C . SER B 1 66 ? 6.793 -4.07 -10.977 1 96.88 66 SER B C 1
ATOM 2466 O O . SER B 1 66 ? 5.988 -4.809 -11.547 1 96.88 66 SER B O 1
ATOM 2468 N N . ILE B 1 67 ? 8.047 -4.34 -10.844 1 96.75 67 ILE B N 1
ATOM 2469 C CA . ILE B 1 67 ? 8.57 -5.598 -11.359 1 96.75 67 ILE B CA 1
ATOM 2470 C C . ILE B 1 67 ? 7.973 -6.766 -10.586 1 96.75 67 ILE B C 1
ATOM 2472 O O . ILE B 1 67 ? 7.582 -7.777 -11.172 1 96.75 67 ILE B O 1
ATOM 2476 N N . ASN B 1 68 ? 7.934 -6.609 -9.297 1 96.69 68 ASN B N 1
ATOM 2477 C CA . ASN B 1 68 ? 7.371 -7.668 -8.461 1 96.69 68 ASN B CA 1
ATOM 2478 C C . ASN B 1 68 ? 5.895 -7.898 -8.773 1 96.69 68 ASN B C 1
ATOM 2480 O O . ASN B 1 68 ? 5.426 -9.039 -8.766 1 96.69 68 ASN B O 1
ATOM 2484 N N . PHE B 1 69 ? 5.234 -6.867 -9.047 1 96.88 69 PHE B N 1
ATOM 2485 C CA . PHE B 1 69 ? 3.834 -6.973 -9.438 1 96.88 69 PHE B CA 1
ATOM 2486 C C . PHE B 1 69 ? 3.697 -7.707 -10.766 1 96.88 69 PHE B C 1
ATOM 2488 O O . PHE B 1 69 ? 2.861 -8.602 -10.906 1 96.88 69 PHE B O 1
ATOM 2495 N N . ALA B 1 70 ? 4.488 -7.309 -11.688 1 96 70 ALA B N 1
ATOM 2496 C CA . ALA B 1 70 ? 4.453 -7.977 -12.984 1 96 70 ALA B CA 1
ATOM 2497 C C . ALA B 1 70 ? 4.762 -9.461 -12.852 1 96 70 ALA B C 1
ATOM 2499 O O . ALA B 1 70 ? 4.109 -10.297 -13.477 1 96 70 ALA B O 1
ATOM 2500 N N . ARG B 1 71 ? 5.688 -9.727 -12.016 1 95.12 71 ARG B N 1
ATOM 2501 C CA . ARG B 1 71 ? 6.035 -11.125 -11.758 1 95.12 71 ARG B CA 1
ATOM 2502 C C . ARG B 1 71 ? 4.879 -11.859 -11.094 1 95.12 71 ARG B C 1
ATOM 2504 O O . ARG B 1 71 ? 4.617 -13.023 -11.406 1 95.12 71 ARG B O 1
ATOM 2511 N N . GLY B 1 72 ? 4.25 -11.18 -10.164 1 95.19 72 GLY B N 1
ATOM 2512 C CA . GLY B 1 72 ? 3.08 -11.766 -9.531 1 95.19 72 GLY B CA 1
ATOM 2513 C C . GLY B 1 72 ? 1.947 -12.031 -10.508 1 95.19 72 GLY B C 1
ATOM 2514 O O . GLY B 1 72 ? 1.302 -13.078 -10.445 1 95.19 72 GLY B O 1
ATOM 2515 N N . LEU B 1 73 ? 1.775 -11.117 -11.422 1 95.12 73 LEU B N 1
ATOM 2516 C CA . LEU B 1 73 ? 0.737 -11.281 -12.43 1 95.12 73 LEU B CA 1
ATOM 2517 C C . LEU B 1 73 ? 1.019 -12.508 -13.297 1 95.12 73 LEU B C 1
ATOM 2519 O O . LEU B 1 73 ? 0.109 -13.281 -13.594 1 95.12 73 LEU B O 1
ATOM 2523 N N . VAL B 1 74 ? 2.234 -12.664 -13.656 1 94.25 74 VAL B N 1
ATOM 2524 C CA . VAL B 1 74 ? 2.607 -13.805 -14.484 1 94.25 74 VAL B CA 1
ATOM 2525 C C . VAL B 1 74 ? 2.467 -15.094 -13.688 1 94.25 74 VAL B C 1
ATOM 2527 O O . VAL B 1 74 ? 1.857 -16.062 -14.156 1 94.25 74 VAL B O 1
ATOM 2530 N N . ALA B 1 75 ? 2.887 -15.117 -12.516 1 94.25 75 ALA B N 1
ATOM 2531 C CA . ALA B 1 75 ? 2.914 -16.328 -11.695 1 94.25 75 ALA B CA 1
ATOM 2532 C C . ALA B 1 75 ? 1.501 -16.766 -11.32 1 94.25 75 ALA B C 1
ATOM 2534 O O . ALA B 1 75 ? 1.144 -17.938 -11.492 1 94.25 75 ALA B O 1
ATOM 2535 N N . PHE B 1 76 ? 0.657 -15.836 -10.898 1 93.75 76 PHE B N 1
ATOM 2536 C CA . PHE B 1 76 ? -0.604 -16.203 -10.266 1 93.75 76 PHE B CA 1
ATOM 2537 C C . PHE B 1 76 ? -1.754 -16.125 -11.266 1 93.75 76 PHE B C 1
ATOM 2539 O O . PHE B 1 76 ? -2.811 -16.719 -11.055 1 93.75 76 PHE B O 1
ATOM 2546 N N . VAL B 1 77 ? -1.569 -15.398 -12.367 1 92.12 77 VAL B N 1
ATOM 2547 C CA . VAL B 1 77 ? -2.678 -15.219 -13.297 1 92.12 77 VAL B CA 1
ATOM 2548 C C . VAL B 1 77 ? -2.354 -15.898 -14.625 1 92.12 77 VAL B C 1
ATOM 2550 O O . VAL B 1 77 ? -3.16 -16.672 -15.148 1 92.12 77 VAL B O 1
ATOM 2553 N N . SER B 1 78 ? -1.201 -15.695 -15.148 1 90.62 78 SER B N 1
ATOM 2554 C CA . SER B 1 78 ? -0.879 -16.219 -16.469 1 90.62 78 SER B CA 1
ATOM 2555 C C . SER B 1 78 ? -0.59 -17.719 -16.422 1 90.62 78 SER B C 1
ATOM 2557 O O . SER B 1 78 ? -0.833 -18.438 -17.391 1 90.62 78 SER B O 1
ATOM 2559 N N . TYR B 1 79 ? -0.152 -18.25 -15.344 1 88.94 79 TYR B N 1
ATOM 2560 C CA . TYR B 1 79 ? 0.196 -19.656 -15.227 1 88.94 79 TYR B CA 1
ATOM 2561 C C . TYR B 1 79 ? -0.923 -20.438 -14.547 1 88.94 79 TYR B C 1
ATOM 2563 O O . TYR B 1 79 ? -0.695 -21.531 -14.016 1 88.94 79 TYR B O 1
ATOM 2571 N N . GLN B 1 80 ? -2.055 -19.906 -14.594 1 86.38 80 GLN B N 1
ATOM 2572 C CA . GLN B 1 80 ? -3.166 -20.516 -13.867 1 86.38 80 GLN B CA 1
ATOM 2573 C C . GLN B 1 80 ? -3.619 -21.812 -14.531 1 86.38 80 GLN B C 1
ATOM 2575 O O . GLN B 1 80 ? -4.297 -22.625 -13.914 1 86.38 80 GLN B O 1
ATOM 2580 N N . GLU B 1 81 ? -3.209 -21.969 -15.734 1 87.88 81 GLU B N 1
ATOM 2581 C CA . GLU B 1 81 ? -3.621 -23.156 -16.469 1 87.88 81 GLU B CA 1
ATOM 2582 C C . GLU B 1 81 ? -2.836 -24.391 -16.016 1 87.88 81 GLU B C 1
ATOM 2584 O O . GLU B 1 81 ? -3.305 -25.516 -16.156 1 87.88 81 GLU B O 1
ATOM 2589 N N . THR B 1 82 ? -1.647 -24.2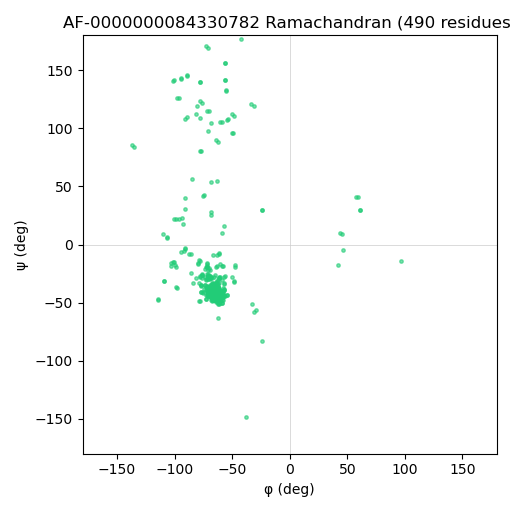03 -15.492 1 87.44 82 THR B N 1
ATOM 2590 C CA . THR B 1 82 ? -0.773 -25.281 -15.031 1 87.44 82 THR B CA 1
ATOM 2591 C C . THR B 1 82 ? -0.896 -25.469 -13.516 1 87.44 82 THR B C 1
ATOM 2593 O O . THR B 1 82 ? -0.737 -24.5 -12.758 1 87.44 82 THR B O 1
ATOM 2596 N N . PRO B 1 83 ? -1.175 -26.703 -13.148 1 88.12 83 PRO B N 1
ATOM 2597 C CA . PRO B 1 83 ? -1.166 -26.938 -11.695 1 88.12 83 PRO B CA 1
ATOM 2598 C C . PRO B 1 83 ? 0.154 -26.531 -11.047 1 88.12 83 PRO B C 1
ATOM 2600 O O . PRO B 1 83 ? 1.227 -26.812 -11.578 1 88.12 83 PRO B O 1
ATOM 2603 N N . PHE B 1 84 ? 0.104 -25.797 -9.961 1 89.12 84 PHE B N 1
ATOM 2604 C CA . PHE B 1 84 ? 1.25 -25.281 -9.227 1 89.12 84 PHE B CA 1
ATOM 2605 C C . PHE B 1 84 ? 2.086 -24.359 -10.102 1 89.12 84 PHE B C 1
ATOM 2607 O O . PHE B 1 84 ? 3.311 -24.297 -9.969 1 89.12 84 PHE B O 1
ATOM 2614 N N . GLY B 1 85 ? 1.424 -23.719 -11.031 1 89.81 85 GLY B N 1
ATOM 2615 C CA . GLY B 1 85 ? 2.086 -22.844 -11.992 1 89.81 85 GLY B CA 1
ATOM 2616 C C . GLY B 1 85 ? 2.861 -21.719 -11.336 1 89.81 85 GLY B C 1
ATOM 2617 O O . GLY B 1 85 ? 3.975 -21.391 -11.758 1 89.81 85 GLY B O 1
ATOM 2618 N N . ALA B 1 86 ? 2.277 -21.188 -10.336 1 92.19 86 ALA B N 1
ATOM 2619 C CA . ALA B 1 86 ? 2.938 -20.078 -9.648 1 92.19 86 ALA B CA 1
ATOM 2620 C C . ALA B 1 86 ? 4.27 -20.516 -9.047 1 92.19 86 ALA B C 1
ATOM 2622 O O . ALA B 1 86 ? 5.285 -19.844 -9.211 1 92.19 86 ALA B O 1
ATOM 2623 N N . SER B 1 87 ? 4.293 -21.656 -8.43 1 90.69 87 SER B N 1
ATOM 2624 C CA . SER B 1 87 ? 5.512 -22.156 -7.812 1 90.69 87 SER B CA 1
ATOM 2625 C C . SER B 1 87 ? 6.574 -22.484 -8.859 1 90.69 87 SER B C 1
ATOM 2627 O O . SER B 1 87 ? 7.754 -22.188 -8.664 1 90.69 87 SER B O 1
ATOM 2629 N N . ILE B 1 88 ? 6.137 -23.016 -9.945 1 91.25 88 ILE B N 1
ATOM 2630 C CA . ILE B 1 88 ? 7.051 -23.375 -11.031 1 91.25 88 ILE B CA 1
ATOM 2631 C C . ILE B 1 88 ? 7.695 -22.125 -11.602 1 91.25 88 ILE B C 1
ATOM 2633 O O . ILE B 1 88 ? 8.906 -22.078 -11.812 1 91.25 88 ILE B O 1
ATOM 2637 N N . TYR B 1 89 ? 6.93 -21.156 -11.805 1 92.31 89 TYR B N 1
ATOM 2638 C CA . TYR B 1 89 ? 7.438 -19.906 -12.359 1 92.31 89 TYR B CA 1
ATOM 2639 C C . TYR B 1 89 ? 8.352 -19.203 -11.367 1 92.31 89 TYR B C 1
ATOM 2641 O O . TYR B 1 89 ? 9.414 -18.703 -11.742 1 92.31 89 TYR B O 1
ATOM 2649 N N . LEU B 1 90 ? 8.008 -19.172 -10.141 1 91.88 90 LEU B N 1
ATOM 2650 C CA . LEU B 1 90 ? 8.734 -18.422 -9.133 1 91.88 90 LEU B CA 1
ATOM 2651 C C . LEU B 1 90 ? 10.07 -19.078 -8.812 1 91.88 90 LEU B C 1
ATOM 2653 O O . LEU B 1 90 ? 10.984 -18.438 -8.289 1 91.88 90 LEU B O 1
ATOM 2657 N N . LYS B 1 91 ? 10.172 -20.328 -9.141 1 88.94 91 LYS B N 1
ATOM 2658 C CA . LYS B 1 91 ? 11.422 -21.047 -8.914 1 88.94 91 LYS B CA 1
ATOM 2659 C C . LYS B 1 91 ? 12.453 -20.703 -9.984 1 88.94 91 LYS B C 1
ATOM 2661 O O . LYS B 1 91 ? 13.641 -20.984 -9.828 1 88.94 91 LYS B O 1
ATOM 2666 N N . LYS B 1 92 ? 11.938 -20.094 -11 1 87.94 92 LYS B N 1
ATOM 2667 C CA . LYS B 1 92 ? 12.859 -19.641 -12.039 1 87.94 92 LYS B CA 1
ATOM 2668 C C . LYS B 1 92 ? 13.586 -18.375 -11.609 1 87.94 92 LYS B C 1
ATOM 2670 O O . LYS B 1 92 ? 13.305 -17.281 -12.117 1 87.94 92 LYS B O 1
ATOM 2675 N N . LEU B 1 93 ? 14.562 -18.562 -10.852 1 85.81 93 LEU B N 1
ATOM 2676 C CA . LEU B 1 93 ? 15.305 -17.453 -10.258 1 85.81 93 LEU B CA 1
ATOM 2677 C C . LEU B 1 93 ? 16.156 -16.75 -11.312 1 85.81 93 LEU B C 1
ATOM 2679 O O . LEU B 1 93 ? 16.516 -15.578 -11.133 1 85.81 93 LEU B O 1
ATOM 2683 N N . TRP B 1 94 ? 16.406 -17.406 -12.398 1 88.25 94 TRP B N 1
ATOM 2684 C CA . TRP B 1 94 ? 17.234 -16.844 -13.453 1 88.25 94 TRP B CA 1
ATOM 2685 C C . TRP B 1 94 ? 16.406 -15.984 -14.406 1 88.25 94 TRP B C 1
ATOM 2687 O O . TRP B 1 94 ? 16.953 -15.305 -15.273 1 88.25 94 TRP B O 1
ATOM 2697 N N . ALA B 1 95 ? 15.141 -16.031 -14.227 1 90.38 95 ALA B N 1
ATOM 2698 C CA . ALA B 1 95 ? 14.289 -15.195 -15.07 1 90.38 95 ALA B CA 1
ATOM 2699 C C . ALA B 1 95 ? 14.688 -13.727 -14.969 1 90.38 95 ALA B C 1
ATOM 2701 O O . ALA B 1 95 ? 15 -13.234 -13.883 1 90.38 95 ALA B O 1
ATOM 2702 N N . LEU B 1 96 ? 14.656 -12.992 -16.062 1 91.5 96 LEU B N 1
ATOM 2703 C CA . LEU B 1 96 ? 15.094 -11.602 -16.141 1 91.5 96 LEU B CA 1
ATOM 2704 C C . LEU B 1 96 ? 14.328 -10.734 -15.148 1 91.5 96 LEU B C 1
ATOM 2706 O O . LEU B 1 96 ? 14.906 -9.844 -14.523 1 91.5 96 LEU B O 1
ATOM 2710 N N . SER B 1 97 ? 13.07 -11.031 -15.008 1 93.31 97 SER B N 1
ATOM 2711 C CA . SER B 1 97 ? 12.266 -10.258 -14.07 1 93.31 97 SER B CA 1
ATOM 2712 C C . SER B 1 97 ? 12.797 -10.383 -12.648 1 93.31 97 SER B C 1
ATOM 2714 O O . SER B 1 97 ? 12.867 -9.398 -11.914 1 93.31 97 SER B O 1
ATOM 2716 N N . ASN B 1 98 ? 13.172 -11.547 -12.266 1 92.56 98 ASN B N 1
ATOM 2717 C CA . ASN B 1 98 ? 13.703 -11.75 -10.922 1 92.56 98 ASN B CA 1
ATOM 2718 C C . ASN B 1 98 ? 15.086 -11.125 -10.758 1 92.56 98 ASN B C 1
ATOM 2720 O O . ASN B 1 98 ? 15.383 -10.516 -9.727 1 92.56 98 ASN B O 1
ATOM 2724 N N . VAL B 1 99 ? 15.906 -11.273 -11.727 1 91.94 99 VAL B N 1
ATOM 2725 C CA . VAL B 1 99 ? 17.25 -10.711 -11.695 1 91.94 99 VAL B CA 1
ATOM 2726 C C . VAL B 1 99 ? 17.188 -9.188 -11.602 1 91.94 99 VAL B C 1
ATOM 2728 O O . VAL B 1 99 ? 17.891 -8.578 -10.789 1 91.94 99 VAL B O 1
ATOM 2731 N N . MET B 1 100 ? 16.328 -8.57 -12.352 1 94.5 100 MET B N 1
ATOM 2732 C CA . MET B 1 100 ? 16.172 -7.121 -12.328 1 94.5 100 MET B CA 1
ATOM 2733 C C . MET B 1 100 ? 15.602 -6.656 -10.992 1 94.5 100 MET B C 1
ATOM 2735 O O . MET B 1 100 ? 15.977 -5.594 -10.492 1 94.5 100 MET B O 1
ATOM 2739 N N . LYS B 1 101 ? 14.703 -7.434 -10.523 1 94.56 101 LYS B N 1
ATOM 2740 C CA . LYS B 1 101 ? 14.141 -7.113 -9.211 1 94.56 101 LYS B CA 1
ATOM 2741 C C . LYS B 1 101 ? 15.234 -7.07 -8.148 1 94.56 101 LYS B C 1
ATOM 2743 O O . LYS B 1 101 ? 15.305 -6.117 -7.363 1 94.56 101 LYS B O 1
ATOM 2748 N N . GLN B 1 102 ? 16.094 -8.055 -8.18 1 91.69 102 GLN B N 1
ATOM 2749 C CA . GLN B 1 102 ? 17.172 -8.133 -7.199 1 91.69 102 GLN B CA 1
ATOM 2750 C C . GLN B 1 102 ? 18.203 -7.035 -7.434 1 91.69 102 GLN B C 1
ATOM 2752 O O . GLN B 1 102 ? 18.734 -6.461 -6.48 1 91.69 102 GLN B O 1
ATOM 2757 N N . ALA B 1 103 ? 18.469 -6.797 -8.641 1 93.69 103 ALA B N 1
ATOM 2758 C CA . ALA B 1 103 ? 19.422 -5.727 -8.953 1 93.69 103 ALA B CA 1
ATOM 2759 C C . ALA B 1 103 ? 18.891 -4.379 -8.469 1 93.69 103 ALA B C 1
ATOM 2761 O O . ALA B 1 103 ? 19.656 -3.566 -7.938 1 93.69 103 ALA B O 1
ATOM 2762 N N . THR B 1 104 ? 17.641 -4.172 -8.711 1 95.19 104 THR B N 1
ATOM 2763 C CA . THR B 1 104 ? 17.016 -2.932 -8.258 1 95.19 104 THR B CA 1
ATOM 2764 C C . THR B 1 104 ? 17.062 -2.832 -6.734 1 95.19 104 THR B C 1
ATOM 2766 O O . THR B 1 104 ? 17.312 -1.759 -6.184 1 95.19 104 THR B O 1
ATOM 2769 N N . TYR B 1 105 ? 16.812 -3.916 -6.105 1 92.5 105 TYR B N 1
ATOM 2770 C CA . TYR B 1 105 ? 16.875 -3.979 -4.648 1 92.5 105 TYR B CA 1
ATOM 2771 C C . TYR B 1 105 ? 18.25 -3.598 -4.137 1 92.5 105 TYR B C 1
ATOM 2773 O O . TYR B 1 105 ? 18.391 -2.73 -3.271 1 92.5 105 TYR B O 1
ATOM 2781 N N . VAL B 1 106 ? 19.25 -4.172 -4.66 1 91.12 106 VAL B N 1
ATOM 2782 C CA . VAL B 1 106 ? 20.625 -3.924 -4.242 1 91.12 106 VAL B CA 1
ATOM 2783 C C . VAL B 1 106 ? 20.969 -2.457 -4.477 1 91.12 106 VAL B C 1
ATOM 2785 O O . VAL B 1 106 ? 21.547 -1.802 -3.602 1 91.12 106 VAL B O 1
ATOM 2788 N N . THR B 1 107 ? 20.594 -1.977 -5.594 1 93.62 107 THR B N 1
ATOM 2789 C CA . THR B 1 107 ? 20.891 -0.588 -5.926 1 93.62 107 THR B CA 1
ATOM 2790 C C . THR B 1 107 ? 20.203 0.361 -4.941 1 93.62 107 THR B C 1
ATOM 2792 O O . THR B 1 107 ? 20.828 1.325 -4.477 1 93.62 107 THR B O 1
ATOM 2795 N N . ASN B 1 108 ? 19.016 0.026 -4.652 1 91.88 108 ASN B N 1
ATOM 2796 C CA . ASN B 1 108 ? 18.25 0.879 -3.746 1 91.88 108 ASN B CA 1
ATOM 2797 C C . ASN B 1 108 ? 18.891 0.926 -2.359 1 91.88 108 ASN B C 1
ATOM 2799 O O . ASN B 1 108 ? 18.984 1.994 -1.753 1 91.88 108 ASN B O 1
ATOM 2803 N N . ILE B 1 109 ? 19.297 -0.158 -1.88 1 88 109 ILE B N 1
ATOM 2804 C CA . ILE B 1 109 ? 19.906 -0.24 -0.562 1 88 109 ILE B CA 1
ATOM 2805 C C . ILE B 1 109 ? 21.234 0.515 -0.565 1 88 109 ILE B C 1
ATOM 2807 O O . ILE B 1 109 ? 21.562 1.226 0.39 1 88 109 ILE B O 1
ATOM 2811 N N . LEU B 1 110 ? 21.953 0.392 -1.618 1 90.38 110 LEU B N 1
ATOM 2812 C CA . LEU B 1 110 ? 23.234 1.08 -1.725 1 90.38 110 LEU B CA 1
ATOM 2813 C C . LEU B 1 110 ? 23.031 2.592 -1.748 1 90.38 110 LEU B C 1
ATOM 2815 O O . LEU B 1 110 ? 23.812 3.332 -1.143 1 90.38 110 LEU B O 1
ATOM 2819 N N . VAL B 1 111 ? 22.047 3.01 -2.445 1 90.12 111 VAL B N 1
ATOM 2820 C CA . VAL B 1 111 ? 21.734 4.434 -2.48 1 90.12 111 VAL B CA 1
ATOM 2821 C C . VAL B 1 111 ? 21.328 4.914 -1.087 1 90.12 111 VAL B C 1
ATOM 2823 O O . VAL B 1 111 ? 21.797 5.961 -0.627 1 90.12 111 VAL B O 1
ATOM 2826 N N . GLY B 1 112 ? 20.531 4.137 -0.474 1 85.62 112 GLY B N 1
ATOM 2827 C CA . GLY B 1 112 ? 20.156 4.469 0.89 1 85.62 112 GLY B CA 1
ATOM 2828 C C . GLY B 1 112 ? 21.344 4.551 1.835 1 85.62 112 GLY B C 1
ATOM 2829 O O . GLY B 1 112 ? 21.438 5.484 2.633 1 85.62 112 GLY B O 1
ATOM 2830 N N . ASP B 1 113 ? 22.203 3.617 1.744 1 85.19 113 ASP B N 1
ATOM 2831 C CA . ASP B 1 113 ? 23.391 3.604 2.574 1 85.19 113 ASP B CA 1
ATOM 2832 C C . ASP B 1 113 ? 24.297 4.805 2.266 1 85.19 113 ASP B C 1
ATOM 2834 O O . ASP B 1 113 ? 24.859 5.41 3.176 1 85.19 113 ASP B O 1
ATOM 2838 N N . SER B 1 114 ? 24.391 5.082 1.052 1 87.81 114 SER B N 1
ATOM 2839 C CA . SER B 1 114 ? 25.188 6.234 0.661 1 87.81 114 SER B CA 1
ATOM 2840 C C . SER B 1 114 ? 24.625 7.523 1.252 1 87.81 114 SER B C 1
ATOM 2842 O O . SER B 1 114 ? 25.391 8.383 1.708 1 87.81 114 SER B O 1
ATOM 2844 N N . PHE B 1 115 ? 23.406 7.602 1.238 1 83.69 115 PHE B N 1
ATOM 2845 C CA . PHE B 1 115 ? 22.75 8.781 1.795 1 83.69 115 PHE B CA 1
ATOM 2846 C C . PHE B 1 115 ? 22.953 8.852 3.303 1 83.69 115 PHE B C 1
ATOM 2848 O O . PHE B 1 115 ? 23.172 9.93 3.857 1 83.69 115 PHE B O 1
ATOM 2855 N N . ALA B 1 116 ? 22.844 7.75 3.889 1 80.38 116 ALA B N 1
ATOM 2856 C CA . ALA B 1 116 ? 23.062 7.695 5.332 1 80.38 116 ALA B CA 1
ATOM 2857 C C . ALA B 1 116 ? 24.484 8.125 5.688 1 80.38 116 ALA B C 1
ATOM 2859 O O . ALA B 1 116 ? 24.688 8.828 6.672 1 80.38 116 ALA B O 1
ATOM 2860 N N . ILE B 1 117 ? 25.391 7.672 4.973 1 83 117 ILE B N 1
ATOM 2861 C CA . ILE B 1 117 ? 26.781 8.031 5.191 1 83 117 ILE B CA 1
ATOM 2862 C C . ILE B 1 117 ? 26.969 9.539 4.988 1 83 117 ILE B C 1
ATOM 2864 O O . ILE B 1 117 ? 27.641 10.203 5.777 1 83 117 ILE B O 1
ATOM 2868 N N . TYR B 1 118 ? 26.328 10.047 3.998 1 81.56 118 TYR B N 1
ATOM 2869 C CA . TYR B 1 118 ? 26.406 11.477 3.713 1 81.56 118 TYR B CA 1
ATOM 2870 C C . TYR B 1 118 ? 25.828 12.297 4.863 1 81.56 118 TYR B C 1
ATOM 2872 O O . TYR B 1 118 ? 26.422 13.281 5.297 1 81.56 118 TYR B O 1
ATOM 2880 N N . ARG B 1 119 ? 24.75 11.961 5.316 1 75.94 119 ARG B N 1
ATOM 2881 C CA . ARG B 1 119 ? 24.109 12.672 6.426 1 75.94 119 ARG B CA 1
ATOM 2882 C C . ARG B 1 119 ? 24.984 12.625 7.676 1 75.94 119 ARG B C 1
ATOM 2884 O O . ARG B 1 119 ? 25.094 13.609 8.406 1 75.94 119 ARG B O 1
ATOM 2891 N N . SER B 1 120 ? 25.5 11.484 7.895 1 75.56 120 SER B N 1
ATOM 2892 C CA . SER B 1 120 ? 26.375 11.336 9.047 1 75.56 120 SER B CA 1
ATOM 2893 C C . SER B 1 120 ? 27.625 12.203 8.906 1 75.56 120 SER B C 1
ATOM 2895 O O . SER B 1 120 ? 28.094 12.781 9.883 1 75.56 120 SER B O 1
ATOM 2897 N N . TYR B 1 121 ? 28.062 12.219 7.719 1 77.5 121 TYR B N 1
ATOM 2898 C CA . TYR B 1 121 ? 29.234 13.047 7.445 1 77.5 121 TYR B CA 1
ATOM 2899 C C . TYR B 1 121 ? 28.938 14.516 7.73 1 77.5 121 TYR B C 1
ATOM 2901 O O . TYR B 1 121 ? 29.75 15.219 8.336 1 77.5 121 TYR B O 1
ATOM 2909 N N . ILE B 1 122 ? 27.828 15.016 7.418 1 75 122 ILE B N 1
ATOM 2910 C CA . ILE B 1 122 ? 27.453 16.406 7.609 1 75 122 ILE B CA 1
ATOM 2911 C C . ILE B 1 122 ? 27.266 16.688 9.102 1 75 122 ILE B C 1
ATOM 2913 O O . ILE B 1 122 ? 27.703 17.734 9.602 1 75 122 ILE B O 1
ATOM 2917 N N . ILE B 1 123 ? 26.703 15.828 9.734 1 70.5 123 ILE B N 1
ATOM 2918 C CA . ILE B 1 123 ? 26.469 16 11.164 1 70.5 123 ILE B CA 1
ATOM 2919 C C . ILE B 1 123 ? 27.797 16.016 11.906 1 70.5 123 ILE B C 1
ATOM 2921 O O . ILE B 1 123 ? 27.984 16.828 12.82 1 70.5 123 ILE B O 1
ATOM 2925 N N . LEU B 1 124 ? 28.656 15.195 11.469 1 69.5 124 LEU B N 1
ATOM 2926 C CA . LEU B 1 124 ? 29.953 15.102 12.125 1 69.5 124 LEU B CA 1
ATOM 2927 C C . LEU B 1 124 ? 30.797 16.344 11.836 1 69.5 124 LEU B C 1
ATOM 2929 O O . LEU B 1 124 ? 31.547 16.797 12.688 1 69.5 124 LEU B O 1
ATOM 2933 N N . THR B 1 125 ? 30.641 16.766 10.664 1 72.12 125 THR B N 1
ATOM 2934 C CA . THR B 1 125 ? 31.438 17.922 10.289 1 72.12 125 THR B CA 1
ATOM 2935 C C . THR B 1 125 ? 30.891 19.188 10.961 1 72.12 125 THR B C 1
ATOM 2937 O O . THR B 1 125 ? 31.625 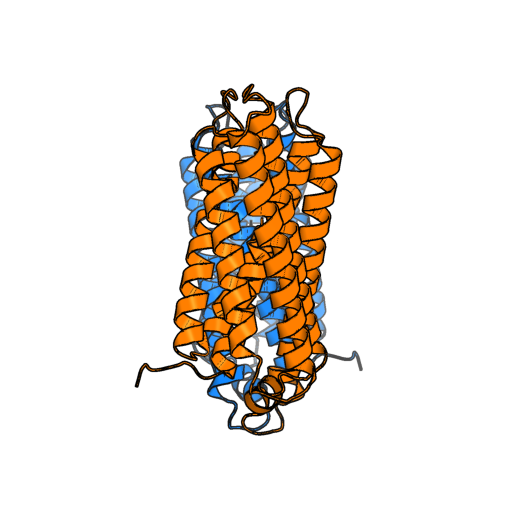20.125 11.219 1 72.12 125 THR B O 1
ATOM 2940 N N . ASP B 1 126 ? 29.562 19.141 11.07 1 65.81 126 ASP B N 1
ATOM 2941 C CA . ASP B 1 126 ? 28.953 20.281 11.75 1 65.81 126 ASP B CA 1
ATOM 2942 C C . ASP B 1 126 ? 29.328 20.312 13.227 1 65.81 126 ASP B C 1
ATOM 2944 O O . ASP B 1 126 ? 29.438 21.375 13.828 1 65.81 126 ASP B O 1
ATOM 2948 N N . THR B 1 127 ? 29.297 19.125 13.781 1 58.72 127 THR B N 1
ATOM 2949 C CA . THR B 1 127 ? 29.594 19.062 15.203 1 58.72 127 THR B CA 1
ATOM 2950 C C . THR B 1 127 ? 31.094 19.219 15.453 1 58.72 127 THR B C 1
ATOM 2952 O O . THR B 1 127 ? 31.562 19.062 16.578 1 58.72 127 THR B O 1
ATOM 2955 N N . HIS B 1 128 ? 31.578 20.047 14.773 1 51.94 128 HIS B N 1
ATOM 2956 C CA . HIS B 1 128 ? 32.969 20.453 14.938 1 51.94 128 HIS B CA 1
ATOM 2957 C C . HIS B 1 128 ? 33.875 19.25 15.094 1 51.94 128 HIS B C 1
ATOM 2959 O O . HIS B 1 128 ? 35 19.375 15.633 1 51.94 128 HIS B O 1
ATOM 2965 N N . PHE B 1 129 ? 33.344 18.172 14.891 1 49.72 129 PHE B N 1
ATOM 2966 C CA . PHE B 1 129 ? 34.312 17.109 15.062 1 49.72 129 PHE B CA 1
ATOM 2967 C C . PHE B 1 129 ? 35.438 17.25 14.039 1 49.72 129 PHE B C 1
ATOM 2969 O O . PHE B 1 129 ? 35.188 17.328 12.836 1 49.72 129 PHE B O 1
ATOM 2976 N N . LYS B 1 130 ? 36.375 18.016 14.5 1 45.56 130 LYS B N 1
ATOM 2977 C CA . LYS B 1 130 ? 37.656 18.188 13.836 1 45.56 130 LYS B CA 1
ATOM 2978 C C . LYS B 1 130 ? 38.094 16.906 13.133 1 45.56 130 LYS B C 1
ATOM 2980 O O . LYS B 1 130 ? 37.812 15.805 13.609 1 45.56 130 LYS B O 1
ATOM 2985 N N . CYS B 1 131 ? 38.312 16.984 11.75 1 50.34 131 CYS B N 1
ATOM 2986 C CA . CYS B 1 131 ? 38.969 16.062 10.828 1 50.34 131 CYS B CA 1
ATOM 2987 C C . CYS B 1 131 ? 39.969 15.172 11.57 1 50.34 131 CYS B C 1
ATOM 2989 O O . CYS B 1 131 ? 41.156 15.188 11.281 1 50.34 131 CYS B O 1
ATOM 2991 N N . ASP B 1 132 ? 39.719 14.898 12.812 1 54.59 132 ASP B N 1
ATOM 2992 C CA . ASP B 1 132 ? 40.688 14.008 13.445 1 54.59 132 ASP B CA 1
ATOM 2993 C C . ASP B 1 132 ? 40.531 12.578 12.922 1 54.59 132 ASP B C 1
ATOM 2995 O O . ASP B 1 132 ? 39.625 12.281 12.172 1 54.59 132 ASP B O 1
ATOM 2999 N N . LYS B 1 133 ? 41.562 11.805 13.352 1 53.97 133 LYS B N 1
ATOM 3000 C CA . LYS B 1 133 ? 41.688 10.398 12.992 1 53.97 133 LYS B CA 1
ATOM 3001 C C . LYS B 1 133 ? 40.375 9.656 13.227 1 53.97 133 LYS B C 1
ATOM 3003 O O . LYS B 1 133 ? 40 8.766 12.453 1 53.97 133 LYS B O 1
ATOM 3008 N N . LYS B 1 134 ? 39.594 10.07 14.211 1 55.75 134 LYS B N 1
ATOM 3009 C CA . LYS B 1 134 ? 38.344 9.453 14.555 1 55.75 134 LYS B CA 1
ATOM 3010 C C . LYS B 1 134 ? 37.25 9.789 13.523 1 55.75 134 LYS B C 1
ATOM 3012 O O . LYS B 1 134 ? 36.438 8.93 13.156 1 55.75 134 LYS B O 1
ATOM 3017 N N . PHE B 1 135 ? 37.438 10.953 12.914 1 59.69 135 PHE B N 1
ATOM 3018 C CA . PHE B 1 135 ? 36.531 11.398 11.852 1 59.69 135 PHE B CA 1
ATOM 3019 C C . PHE B 1 135 ? 36.719 10.539 10.609 1 59.69 135 PHE B C 1
ATOM 3021 O O . PHE B 1 135 ? 35.719 10.094 10.023 1 59.69 135 PHE B O 1
ATOM 3028 N N . SER B 1 136 ? 38.094 10.328 10.383 1 62.47 136 SER B N 1
ATOM 3029 C CA . SER B 1 136 ? 38.406 9.555 9.18 1 62.47 136 SER B CA 1
ATOM 3030 C C . SER B 1 136 ? 37.844 8.141 9.273 1 62.47 136 SER B C 1
ATOM 3032 O O . SER B 1 136 ? 37.281 7.613 8.305 1 62.47 136 SER B O 1
ATOM 3034 N N . LYS B 1 137 ? 37.969 7.578 10.484 1 62 137 LYS B N 1
ATOM 3035 C CA . LYS B 1 137 ? 37.5 6.207 10.656 1 62 137 LYS B CA 1
ATOM 3036 C C . LYS B 1 137 ? 35.969 6.137 10.578 1 62 137 LYS B C 1
ATOM 3038 O O . LYS B 1 137 ? 35.406 5.152 10.094 1 62 137 LYS B O 1
ATOM 3043 N N . LEU B 1 138 ? 35.438 7.184 10.914 1 65.19 138 LEU B N 1
ATOM 3044 C CA . LEU B 1 138 ? 34 7.211 10.992 1 65.19 138 LEU B CA 1
ATOM 3045 C C . LEU B 1 138 ? 33.375 7.371 9.609 1 65.19 138 LEU B C 1
ATOM 3047 O O . LEU B 1 138 ? 32.219 6.984 9.391 1 65.19 138 LEU B O 1
ATOM 3051 N N . VAL B 1 139 ? 34.188 7.77 8.75 1 73.81 139 VAL B N 1
ATOM 3052 C CA . VAL B 1 139 ? 33.688 7.957 7.398 1 73.81 139 VAL B CA 1
ATOM 3053 C C . VAL B 1 139 ? 34.25 6.879 6.477 1 73.81 139 VAL B C 1
ATOM 3055 O O . VAL B 1 139 ? 33.531 6.344 5.625 1 73.81 139 VAL B O 1
ATOM 3058 N N . VAL B 1 140 ? 35.438 6.488 6.824 1 80.56 140 VAL B N 1
ATOM 3059 C CA . VAL B 1 140 ? 36.125 5.551 5.934 1 80.56 140 VAL B CA 1
ATOM 3060 C C . VAL B 1 140 ? 35.531 4.156 6.098 1 80.56 140 VAL B C 1
ATOM 3062 O O . VAL B 1 140 ? 35.312 3.441 5.113 1 80.56 140 VAL B O 1
ATOM 3065 N N . PHE B 1 141 ? 35.25 3.787 7.266 1 83.94 141 PHE B N 1
ATOM 3066 C CA . PHE B 1 141 ? 34.75 2.447 7.539 1 83.94 141 PHE B CA 1
ATOM 3067 C C . PHE B 1 141 ? 33.375 2.229 6.867 1 83.94 141 PHE B C 1
ATOM 3069 O O . PHE B 1 141 ? 33.188 1.246 6.145 1 83.94 141 PHE B O 1
ATOM 3076 N N . PRO B 1 142 ? 32.5 3.143 6.953 1 86.12 142 PRO B N 1
ATOM 3077 C CA . PRO B 1 142 ? 31.219 2.949 6.258 1 86.12 142 PRO B CA 1
ATOM 3078 C C . PRO B 1 142 ? 31.375 2.977 4.738 1 86.12 142 PRO B C 1
ATOM 3080 O O . PRO B 1 142 ? 30.641 2.281 4.031 1 86.12 142 PRO B O 1
ATOM 3083 N N . ILE B 1 143 ? 32.312 3.641 4.297 1 89.81 143 ILE B N 1
ATOM 3084 C CA . ILE B 1 143 ? 32.531 3.705 2.855 1 89.81 143 ILE B CA 1
ATOM 3085 C C . ILE B 1 143 ? 33.094 2.373 2.357 1 89.81 143 ILE B C 1
ATOM 3087 O O . ILE B 1 143 ? 32.656 1.858 1.324 1 89.81 143 ILE B O 1
ATOM 3091 N N . CYS B 1 144 ? 34 1.849 3.076 1 91 144 CYS B N 1
ATOM 3092 C CA . CYS B 1 144 ? 34.562 0.542 2.723 1 91 144 CYS B CA 1
ATOM 3093 C C . CYS B 1 144 ? 33.469 -0.532 2.777 1 91 144 CYS B C 1
ATOM 3095 O O . CYS B 1 144 ? 33.406 -1.398 1.904 1 91 144 CYS B O 1
ATOM 3097 N N . SER B 1 145 ? 32.719 -0.474 3.758 1 90.81 145 SER B N 1
ATOM 3098 C CA . SER B 1 145 ? 31.625 -1.425 3.891 1 90.81 145 SER B CA 1
ATOM 3099 C C . SER B 1 145 ? 30.625 -1.282 2.744 1 90.81 145 SER B C 1
ATOM 3101 O O . SER B 1 145 ? 30.094 -2.279 2.246 1 90.81 145 SER B O 1
ATOM 3103 N N . LEU B 1 146 ? 30.406 -0.081 2.344 1 92.5 146 LEU B N 1
ATOM 3104 C CA . LEU B 1 146 ? 29.516 0.181 1.228 1 92.5 146 LEU B CA 1
ATOM 3105 C C . LEU B 1 146 ? 30.047 -0.434 -0.061 1 92.5 146 LEU B C 1
ATOM 3107 O O . LEU B 1 146 ? 29.297 -1.06 -0.813 1 92.5 146 LEU B O 1
ATOM 3111 N N . ILE B 1 147 ? 31.281 -0.288 -0.267 1 93.88 147 ILE B N 1
ATOM 3112 C CA . ILE B 1 147 ? 31.906 -0.836 -1.466 1 93.88 147 ILE B CA 1
ATOM 3113 C C . ILE B 1 147 ? 31.844 -2.361 -1.43 1 93.88 147 ILE B C 1
ATOM 3115 O O . ILE B 1 147 ? 31.516 -3 -2.434 1 93.88 147 ILE B O 1
ATOM 3119 N N . SER B 1 148 ? 32.156 -2.881 -0.356 1 92.88 148 SER B N 1
ATOM 3120 C CA . SER B 1 148 ? 32.062 -4.332 -0.204 1 92.88 148 SER B CA 1
ATOM 3121 C C . SER B 1 148 ? 30.656 -4.84 -0.407 1 92.88 148 SER B C 1
ATOM 3123 O O . SER B 1 148 ? 30.438 -5.867 -1.054 1 92.88 148 SER B O 1
ATOM 3125 N N . SER B 1 149 ? 29.766 -4.121 0.14 1 91.19 149 SER B N 1
ATOM 3126 C CA . SER B 1 149 ? 28.359 -4.477 -0.041 1 91.19 149 SER B CA 1
ATOM 3127 C C . SER B 1 149 ? 27.953 -4.418 -1.512 1 91.19 149 SER B C 1
ATOM 3129 O O . SER B 1 149 ? 27.219 -5.277 -1.991 1 91.19 149 SER B O 1
ATOM 3131 N N . ALA B 1 150 ? 28.438 -3.494 -2.193 1 94.06 150 ALA B N 1
ATOM 3132 C CA . ALA B 1 150 ? 28.125 -3.357 -3.617 1 94.06 150 ALA B CA 1
ATOM 3133 C C . ALA B 1 150 ? 28.672 -4.543 -4.41 1 94.06 150 ALA B C 1
ATOM 3135 O O . ALA B 1 150 ? 27.969 -5.129 -5.227 1 94.06 150 ALA B O 1
ATOM 3136 N N . VAL B 1 151 ? 29.875 -4.859 -4.098 1 93.5 151 VAL B N 1
ATOM 3137 C CA . VAL B 1 151 ? 30.516 -5.961 -4.809 1 93.5 151 VAL B CA 1
ATOM 3138 C C . VAL B 1 151 ? 29.766 -7.262 -4.52 1 93.5 151 VAL B C 1
ATOM 3140 O O . VAL B 1 151 ? 29.406 -8 -5.441 1 93.5 151 VAL B O 1
ATOM 3143 N N . CYS B 1 152 ? 29.531 -7.488 -3.297 1 90.69 152 CYS B N 1
ATOM 3144 C CA . CYS B 1 152 ? 28.844 -8.719 -2.906 1 90.69 152 CYS B CA 1
ATOM 3145 C C . CYS B 1 152 ? 27.422 -8.734 -3.439 1 90.69 152 CYS B C 1
ATOM 3147 O O . CYS B 1 152 ? 26.938 -9.773 -3.896 1 90.69 152 CYS B O 1
ATOM 3149 N N . GLY B 1 153 ? 26.766 -7.629 -3.398 1 91.69 153 GLY B N 1
ATOM 3150 C CA . GLY B 1 153 ? 25.406 -7.539 -3.885 1 91.69 153 GLY B CA 1
ATOM 3151 C C . GLY B 1 153 ? 25.281 -7.812 -5.371 1 91.69 153 GLY B C 1
ATOM 3152 O O . GLY B 1 153 ? 24.484 -8.648 -5.789 1 91.69 153 GLY B O 1
ATOM 3153 N N . PHE B 1 154 ? 26.109 -7.227 -6.16 1 92.88 154 PHE B N 1
ATOM 3154 C CA . PHE B 1 154 ? 26 -7.379 -7.605 1 92.88 154 PHE B CA 1
ATOM 3155 C C . PHE B 1 154 ? 26.562 -8.727 -8.047 1 92.88 154 PHE B C 1
ATOM 3157 O O . PHE B 1 154 ? 26.078 -9.305 -9.023 1 92.88 154 PHE B O 1
ATOM 3164 N N . LYS B 1 155 ? 27.484 -9.242 -7.312 1 90.81 155 LYS B N 1
ATOM 3165 C CA . LYS B 1 155 ? 27.922 -10.602 -7.605 1 90.81 155 LYS B CA 1
ATOM 3166 C C . LYS B 1 155 ? 26.812 -11.609 -7.34 1 90.81 155 LYS B C 1
ATOM 3168 O O . LYS B 1 155 ? 26.656 -12.578 -8.094 1 90.81 155 LYS B O 1
ATOM 3173 N N . SER B 1 156 ? 26.141 -11.414 -6.285 1 88 156 SER B N 1
ATOM 3174 C CA . SER B 1 156 ? 25 -12.281 -6 1 88 156 SER B CA 1
ATOM 3175 C C . SER B 1 156 ? 23.953 -12.219 -7.109 1 88 156 SER B C 1
ATOM 3177 O O . SER B 1 156 ? 23.391 -13.242 -7.492 1 88 156 SER B O 1
ATOM 3179 N N . VAL B 1 157 ? 23.672 -11.031 -7.605 1 90.19 157 VAL B N 1
ATOM 3180 C CA . VAL B 1 157 ? 22.719 -10.859 -8.695 1 90.19 157 VAL B CA 1
ATOM 3181 C C . VAL B 1 157 ? 23.234 -11.578 -9.945 1 90.19 157 VAL B C 1
ATOM 3183 O O . VAL B 1 157 ? 22.469 -12.258 -10.641 1 90.19 157 VAL B O 1
ATOM 3186 N N . TYR B 1 158 ? 24.484 -11.391 -10.18 1 88.75 158 TYR B N 1
ATOM 3187 C CA . TYR B 1 158 ? 25.094 -12.055 -11.328 1 88.75 158 TYR B CA 1
ATOM 3188 C C . TYR B 1 158 ? 24.953 -13.57 -11.211 1 88.75 158 TYR B C 1
ATOM 3190 O O . TYR B 1 158 ? 24.625 -14.25 -12.188 1 88.75 158 TYR B O 1
ATOM 3198 N N . ASN B 1 159 ? 25.156 -14.148 -10.078 1 86.44 159 ASN B N 1
ATOM 3199 C CA . ASN B 1 159 ? 25.062 -15.586 -9.859 1 86.44 159 ASN B CA 1
ATOM 3200 C C . ASN B 1 159 ? 23.625 -16.078 -10.055 1 86.44 159 ASN B C 1
ATOM 3202 O O . ASN B 1 159 ? 23.406 -17.203 -10.516 1 86.44 159 ASN B O 1
ATOM 3206 N N . LEU B 1 160 ? 22.734 -15.273 -9.703 1 83.56 160 LEU B N 1
ATOM 3207 C CA . LEU B 1 160 ? 21.328 -15.625 -9.914 1 83.56 160 LEU B CA 1
ATOM 3208 C C . LEU B 1 160 ? 21.016 -15.766 -11.398 1 83.56 160 LEU B C 1
ATOM 3210 O O . LEU B 1 160 ? 20.219 -16.625 -11.789 1 83.56 160 LEU B O 1
ATOM 3214 N N . SER B 1 161 ? 21.625 -14.945 -12.172 1 85.88 161 SER B N 1
ATOM 3215 C CA . SER B 1 161 ? 21.359 -14.961 -13.602 1 85.88 161 SER B CA 1
ATOM 3216 C C . SER B 1 161 ? 21.953 -16.203 -14.258 1 85.88 161 SER B C 1
ATOM 3218 O O . SER B 1 161 ? 21.531 -16.594 -15.352 1 85.88 161 SER B O 1
ATOM 3220 N N . GLN B 1 162 ? 23.031 -16.828 -13.672 1 82.44 162 GLN B N 1
ATOM 3221 C CA . GLN B 1 162 ? 23.719 -17.969 -14.266 1 82.44 162 GLN B CA 1
ATOM 3222 C C . GLN B 1 162 ? 23.094 -19.281 -13.789 1 82.44 162 GLN B C 1
ATOM 3224 O O . GLN B 1 162 ? 23.422 -20.359 -14.305 1 82.44 162 GLN B O 1
ATOM 3229 N N . ILE B 1 163 ? 21.859 -19.562 -13.445 1 64.38 163 ILE B N 1
ATOM 3230 C CA . ILE B 1 163 ? 21.141 -20.75 -12.977 1 64.38 163 ILE B CA 1
ATOM 3231 C C . ILE B 1 163 ? 22 -21.5 -11.961 1 64.38 163 ILE B C 1
ATOM 3233 O O . ILE B 1 163 ? 21.484 -22.188 -11.086 1 64.38 163 ILE B O 1
ATOM 3237 N N . SER B 1 164 ? 23.344 -21.297 -11.844 1 57 164 SER B N 1
ATOM 3238 C CA . SER B 1 164 ? 24.188 -22.156 -11.023 1 57 164 SER B CA 1
ATOM 3239 C C . SER B 1 164 ? 24.109 -21.766 -9.547 1 57 164 SER B C 1
ATOM 3241 O O . SER B 1 164 ? 24.156 -20.578 -9.219 1 57 164 SER B O 1
ATOM 3243 N N . HIS B 1 165 ? 23.5 -22.641 -8.625 1 55.38 165 HIS B N 1
ATOM 3244 C CA . HIS B 1 165 ? 23.125 -22.484 -7.23 1 55.38 165 HIS B CA 1
ATOM 3245 C C . HIS B 1 165 ? 24.328 -22.219 -6.348 1 55.38 165 HIS B C 1
ATOM 3247 O O . HIS B 1 165 ? 24.219 -21.625 -5.27 1 55.38 165 HIS B O 1
ATOM 3253 N N . PHE B 1 166 ? 25.547 -22.688 -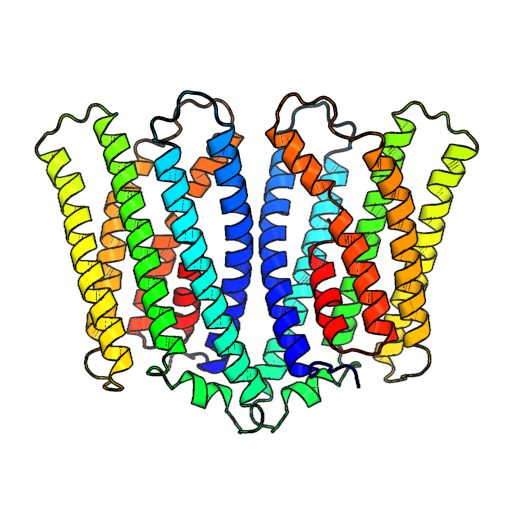6.605 1 47.91 166 PHE B N 1
ATOM 3254 C CA . PHE B 1 166 ? 26.562 -22.984 -5.609 1 47.91 166 PHE B CA 1
ATOM 3255 C C . PHE B 1 166 ? 27.094 -21.703 -4.965 1 47.91 166 PHE B C 1
ATOM 3257 O O . PHE B 1 166 ? 27.328 -21.672 -3.758 1 47.91 166 PHE B O 1
ATOM 3264 N N . GLY B 1 167 ? 27.109 -20.688 -5.594 1 47.62 167 GLY B N 1
ATOM 3265 C CA . GLY B 1 167 ? 27.812 -19.5 -5.121 1 47.62 167 GLY B CA 1
ATOM 3266 C C . GLY B 1 167 ? 26.875 -18.375 -4.715 1 47.62 167 GLY B C 1
ATOM 3267 O O . GLY B 1 167 ? 27.297 -17.391 -4.117 1 47.62 167 GLY B O 1
ATOM 3268 N N . GLU B 1 168 ? 25.703 -18.516 -4.637 1 58.53 168 GLU B N 1
ATOM 3269 C CA . GLU B 1 168 ? 24.688 -17.5 -4.473 1 58.53 168 GLU B CA 1
ATOM 3270 C C . GLU B 1 168 ? 24.469 -17.156 -2.998 1 58.53 168 GLU B C 1
ATOM 3272 O O . GLU B 1 168 ? 24.375 -15.984 -2.631 1 58.53 168 GLU B O 1
ATOM 3277 N N . SER B 1 169 ? 24.844 -18.188 -2.23 1 66.25 169 SER B N 1
ATOM 3278 C CA . SER B 1 169 ? 24.469 -18.031 -0.828 1 66.25 169 SER B CA 1
ATOM 3279 C C . SER B 1 169 ? 25.516 -17.188 -0.08 1 66.25 169 SER B C 1
ATOM 3281 O O . SER B 1 169 ? 25.156 -16.344 0.739 1 66.25 169 SER B O 1
ATOM 3283 N N . VAL B 1 170 ? 26.797 -17.375 -0.56 1 66 170 VAL B N 1
ATOM 3284 C CA . VAL B 1 170 ? 27.844 -16.688 0.186 1 66 170 VAL B CA 1
ATOM 3285 C C . VAL B 1 170 ? 27.766 -15.195 -0.077 1 66 170 VAL B C 1
ATOM 3287 O O . VAL B 1 170 ? 27.844 -14.391 0.855 1 66 170 VAL B O 1
ATOM 3290 N N . PHE B 1 171 ? 27.594 -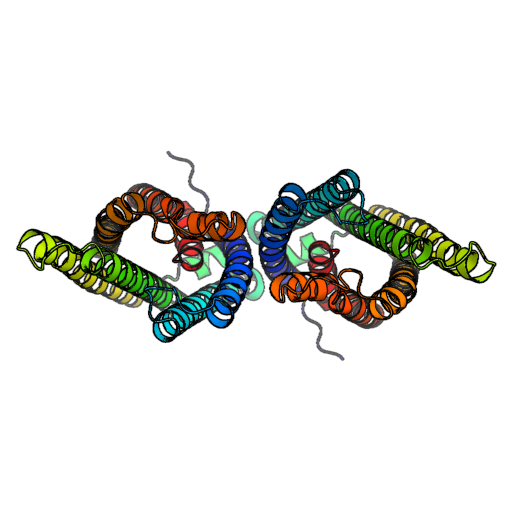14.789 -1.15 1 76.19 171 PHE B N 1
ATOM 3291 C CA . PHE B 1 171 ? 27.609 -13.375 -1.513 1 76.19 171 PHE B CA 1
ATOM 3292 C C . PHE B 1 171 ? 26.391 -12.656 -0.967 1 76.19 171 PHE B C 1
ATOM 3294 O O . PHE B 1 171 ? 26.469 -11.492 -0.578 1 76.19 171 PHE B O 1
ATOM 3301 N N . ILE B 1 172 ? 25.406 -13.383 -0.815 1 78.25 172 ILE B N 1
ATOM 3302 C CA . ILE B 1 172 ? 24.188 -12.781 -0.278 1 78.25 172 ILE B CA 1
ATOM 3303 C C . ILE B 1 172 ? 24.359 -12.531 1.219 1 78.25 172 ILE B C 1
ATOM 3305 O O . ILE B 1 172 ? 23.969 -11.469 1.722 1 78.25 172 ILE B O 1
ATOM 3309 N N . ASN B 1 173 ? 24.984 -13.438 1.822 1 77.88 173 ASN B N 1
ATOM 3310 C CA . ASN B 1 173 ? 25.219 -13.281 3.256 1 77.88 173 ASN B CA 1
ATOM 3311 C C . ASN B 1 173 ? 26.156 -12.117 3.549 1 77.88 173 ASN B C 1
ATOM 3313 O O . ASN B 1 173 ? 25.906 -11.32 4.457 1 77.88 173 ASN B O 1
ATOM 3317 N N . GLU B 1 174 ? 27.156 -12.141 2.803 1 81.5 174 GLU B N 1
ATOM 3318 C CA . GLU B 1 174 ? 28.125 -11.055 2.979 1 81.5 174 GLU B CA 1
ATOM 3319 C C . GLU B 1 174 ? 27.484 -9.703 2.662 1 81.5 174 GLU B C 1
ATOM 3321 O O . GLU B 1 174 ? 27.734 -8.719 3.365 1 81.5 174 GLU B O 1
ATOM 3326 N N . TYR B 1 175 ? 26.734 -9.633 1.725 1 84.62 175 TYR B N 1
ATOM 3327 C CA . TYR B 1 175 ? 26.016 -8.422 1.364 1 84.62 175 TYR B CA 1
ATOM 3328 C C . TYR B 1 175 ? 25.203 -7.891 2.545 1 84.62 175 TYR B C 1
ATOM 3330 O O . TYR B 1 175 ? 25.297 -6.715 2.895 1 84.62 175 TYR B O 1
ATOM 3338 N N . PHE B 1 176 ? 24.562 -8.773 3.221 1 81.75 176 PHE B N 1
ATOM 3339 C CA . PHE B 1 176 ? 23.734 -8.367 4.344 1 81.75 176 PHE B CA 1
ATOM 3340 C C . PHE B 1 176 ? 24.594 -7.941 5.531 1 81.75 176 PHE B C 1
ATOM 3342 O O . PHE B 1 176 ? 24.266 -6.977 6.223 1 81.75 176 PHE B O 1
ATOM 3349 N N . ARG B 1 177 ? 25.609 -8.586 5.68 1 81.12 177 ARG B N 1
ATOM 3350 C CA . ARG B 1 177 ? 26.484 -8.258 6.797 1 81.12 177 ARG B CA 1
ATOM 3351 C C . ARG B 1 177 ? 27.062 -6.855 6.641 1 81.12 177 ARG B C 1
ATOM 3353 O O . ARG B 1 177 ? 27.078 -6.07 7.594 1 81.12 177 ARG B O 1
ATOM 3360 N N . TYR B 1 178 ? 27.484 -6.574 5.496 1 84.31 178 TYR B N 1
ATOM 3361 C CA . TYR B 1 178 ? 28.062 -5.258 5.254 1 84.31 178 TYR B CA 1
ATOM 3362 C C . TYR B 1 178 ? 27 -4.168 5.348 1 84.31 178 TYR B C 1
ATOM 3364 O O . TYR B 1 178 ? 27.266 -3.064 5.828 1 84.31 178 TYR B O 1
ATOM 3372 N N . HIS B 1 179 ? 25.844 -4.469 4.949 1 83.88 179 HIS B N 1
ATOM 3373 C CA . HIS B 1 179 ? 24.75 -3.512 5.059 1 83.88 179 HIS B CA 1
ATOM 3374 C C . HIS B 1 179 ? 24.422 -3.221 6.516 1 83.88 179 HIS B C 1
ATOM 3376 O O . HIS B 1 179 ? 24.234 -2.061 6.895 1 83.88 179 HIS B O 1
ATOM 3382 N N . VAL B 1 180 ? 24.406 -4.254 7.281 1 78.31 180 VAL B N 1
ATOM 3383 C CA . VAL B 1 180 ? 24.125 -4.09 8.703 1 78.31 180 VA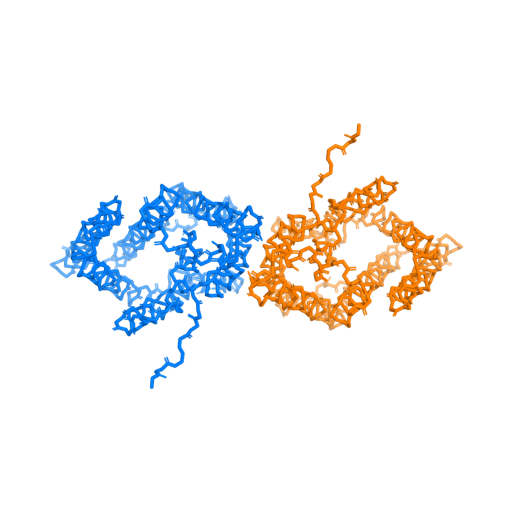L B CA 1
ATOM 3384 C C . VAL B 1 180 ? 25.219 -3.25 9.352 1 78.31 180 VAL B C 1
ATOM 3386 O O . VAL B 1 180 ? 24.938 -2.391 10.188 1 78.31 180 VAL B O 1
ATOM 3389 N N . LEU B 1 181 ? 26.391 -3.432 8.938 1 79.06 181 LEU B N 1
ATOM 3390 C CA . LEU B 1 181 ? 27.531 -2.703 9.492 1 79.06 181 LEU B CA 1
ATOM 3391 C C . LEU B 1 181 ? 27.438 -1.217 9.172 1 79.06 181 LEU B C 1
ATOM 3393 O O . LEU B 1 181 ? 27.656 -0.373 10.047 1 79.06 181 LEU B O 1
ATOM 3397 N N . VAL B 1 182 ? 27.125 -0.899 7.961 1 80.31 182 VAL B N 1
ATOM 3398 C CA . VAL B 1 182 ? 26.969 0.498 7.574 1 80.31 182 VAL B CA 1
ATOM 3399 C C . VAL B 1 182 ? 25.859 1.143 8.414 1 80.31 182 VAL B C 1
ATOM 3401 O O . VAL B 1 182 ? 26.047 2.25 8.93 1 80.31 182 VAL B O 1
ATOM 3404 N N . PHE B 1 183 ? 24.875 0.418 8.617 1 76.56 183 PHE B N 1
ATOM 3405 C CA . PHE B 1 183 ? 23.734 0.948 9.336 1 76.56 183 PHE B CA 1
ATOM 3406 C C . PHE B 1 183 ? 24.078 1.204 10.797 1 76.56 183 PHE B C 1
ATOM 3408 O O . PHE B 1 183 ? 23.766 2.268 11.336 1 76.56 183 PHE B O 1
ATOM 3415 N N . ILE B 1 184 ? 24.656 0.283 11.383 1 72.25 184 ILE B N 1
ATOM 3416 C CA . ILE B 1 184 ? 25 0.398 12.797 1 72.25 184 ILE B CA 1
ATOM 3417 C C . ILE B 1 184 ? 25.953 1.571 13.008 1 72.25 184 ILE B C 1
ATOM 3419 O O . ILE B 1 184 ? 25.766 2.365 13.938 1 72.25 184 ILE B O 1
ATOM 3423 N N . VAL B 1 185 ? 26.859 1.745 12.18 1 73.69 185 VAL B N 1
ATOM 3424 C CA . VAL B 1 185 ? 27.859 2.791 12.336 1 73.69 185 VAL B CA 1
ATOM 3425 C C . VAL B 1 185 ? 27.219 4.16 12.102 1 73.69 185 VAL B C 1
ATOM 3427 O O . VAL B 1 185 ? 27.438 5.09 12.883 1 73.69 185 VAL B O 1
ATOM 3430 N N . CYS B 1 186 ? 26.406 4.25 11.125 1 74.19 186 CYS B N 1
ATOM 3431 C CA . CYS B 1 186 ? 25.812 5.535 10.789 1 74.19 186 CYS B CA 1
ATOM 3432 C C . CYS B 1 186 ? 24.688 5.891 11.766 1 74.19 186 CYS B C 1
ATOM 3434 O O . CYS B 1 186 ? 24.562 7.047 12.18 1 74.19 186 CYS B O 1
ATOM 3436 N N . LYS B 1 187 ? 23.844 5.02 12.188 1 66.69 187 LYS B N 1
ATOM 3437 C CA . LYS B 1 187 ? 22.719 5.301 13.078 1 66.69 187 LYS B CA 1
ATOM 3438 C C . LYS B 1 187 ? 23.203 5.562 14.5 1 66.69 187 LYS B C 1
ATOM 3440 O O . LYS B 1 187 ? 22.641 6.391 15.211 1 66.69 187 LYS B O 1
ATOM 3445 N N . SER B 1 188 ? 24.062 4.738 14.992 1 61.5 188 SER B N 1
ATOM 3446 C CA . SER B 1 188 ? 24.609 4.988 16.312 1 61.5 188 SER B CA 1
ATOM 3447 C C . SER B 1 188 ? 25.062 6.434 16.469 1 61.5 188 SER B C 1
ATOM 3449 O O . SER B 1 188 ? 24.922 7.031 17.531 1 61.5 188 SER B O 1
ATOM 3451 N N . ARG B 1 189 ? 25.25 7.043 15.461 1 59.22 189 ARG B N 1
ATOM 3452 C CA . ARG B 1 189 ? 25.781 8.398 15.531 1 59.22 189 ARG B CA 1
ATOM 3453 C C . ARG B 1 189 ? 24.656 9.43 15.43 1 59.22 189 ARG B C 1
ATOM 3455 O O . ARG B 1 189 ? 24.734 10.492 16.047 1 59.22 189 ARG B O 1
ATOM 3462 N N . GLN B 1 190 ? 23.75 9.039 14.594 1 59.88 190 GLN B N 1
ATOM 3463 C CA . GLN B 1 190 ? 22.625 9.953 14.438 1 59.88 190 GLN B CA 1
ATOM 3464 C C . GLN B 1 190 ? 21.844 10.094 15.734 1 59.88 190 GLN B C 1
ATOM 3466 O O . GLN B 1 190 ? 21.25 11.141 16 1 59.88 190 GLN B O 1
ATOM 3471 N N . THR B 1 191 ? 21.703 8.977 16.391 1 53 191 THR B N 1
ATOM 3472 C CA . THR B 1 191 ? 21 9.016 17.672 1 53 191 THR B CA 1
ATOM 3473 C C . THR B 1 191 ? 21.766 9.875 18.672 1 53 191 THR B C 1
ATOM 3475 O O . THR B 1 191 ? 21.172 10.43 19.594 1 53 191 THR B O 1
ATOM 3478 N N . GLU B 1 192 ? 23.016 9.883 18.609 1 51.12 192 GLU B N 1
ATOM 3479 C CA . GLU B 1 192 ? 23.781 10.695 19.562 1 51.12 192 GLU B CA 1
ATOM 3480 C C . GLU B 1 192 ? 23.5 12.18 19.359 1 51.12 192 GLU B C 1
ATOM 3482 O O . GLU B 1 192 ? 23.562 12.961 20.328 1 51.12 192 GLU B O 1
ATOM 3487 N N . LYS B 1 193 ? 23.25 12.672 18.109 1 48.66 193 LYS B N 1
ATOM 3488 C CA . LYS B 1 193 ? 22.891 14.07 17.875 1 48.66 193 LYS B CA 1
ATOM 3489 C C . LYS B 1 193 ? 21.734 14.172 16.891 1 48.66 193 LYS B C 1
ATOM 3491 O O . LYS B 1 193 ? 21.922 14.055 15.672 1 48.66 193 LYS B O 1
ATOM 3496 N N . PRO B 1 194 ? 20.547 14.031 17.5 1 47.94 194 PRO B N 1
ATOM 3497 C CA . PRO B 1 194 ? 19.422 14.109 16.562 1 47.94 194 PRO B CA 1
ATOM 3498 C C . PRO B 1 194 ? 19.516 15.305 15.617 1 47.94 194 PRO B C 1
ATOM 3500 O O . PRO B 1 194 ? 20.016 16.359 16 1 47.94 194 PRO B O 1
ATOM 3503 N N . LEU B 1 195 ? 19.75 15.055 14.406 1 44.28 195 LEU B N 1
ATOM 3504 C CA . LEU B 1 195 ? 19.875 16.125 13.422 1 44.28 195 LEU B CA 1
ATOM 3505 C C . LEU B 1 195 ? 19.031 17.328 13.812 1 44.28 195 LEU B C 1
ATOM 3507 O O . LEU B 1 195 ? 19.297 18.453 13.375 1 44.28 195 LEU B O 1
ATOM 3511 N N . VAL B 1 196 ? 17.656 17.172 14.023 1 44.78 196 VAL B N 1
ATOM 3512 C CA . VAL B 1 196 ? 16.812 18.344 14.234 1 44.78 196 VAL B CA 1
ATOM 3513 C C . VAL B 1 196 ? 16.844 18.734 15.711 1 44.78 196 VAL B C 1
ATOM 3515 O O . VAL B 1 196 ? 16.25 18.047 16.547 1 44.78 196 VAL B O 1
ATOM 3518 N N . SER B 1 197 ? 17.891 18.969 16.281 1 45.56 197 SER B N 1
ATOM 3519 C CA . SER B 1 197 ? 17.969 19.594 17.594 1 45.56 197 SER B CA 1
ATOM 3520 C C . SER B 1 197 ? 16.719 20.422 17.875 1 45.56 197 SER B C 1
ATOM 3522 O O . SER B 1 197 ? 16.125 20.312 18.953 1 45.56 197 SER B O 1
ATOM 3524 N N . THR B 1 198 ? 16.703 21.703 17.344 1 44.97 198 THR B N 1
ATOM 3525 C CA . THR B 1 198 ? 16.234 22.984 17.859 1 44.97 198 THR B CA 1
ATOM 3526 C C . THR B 1 198 ? 14.781 23.234 17.453 1 44.97 198 THR B C 1
ATOM 3528 O O . THR B 1 198 ? 14.266 24.344 17.609 1 44.97 198 THR B O 1
ATOM 3531 N N . THR B 1 199 ? 14.352 22.328 16.672 1 48.22 199 THR B N 1
ATOM 3532 C CA . THR B 1 199 ? 13.039 22.875 16.312 1 48.22 199 THR B CA 1
ATOM 3533 C C . THR B 1 199 ? 12.055 22.688 17.469 1 48.22 199 THR B C 1
ATOM 3535 O O . THR B 1 199 ? 12.086 21.672 18.156 1 48.22 199 THR B O 1
ATOM 3538 N N . GLN B 1 200 ? 11.531 23.578 17.953 1 51.75 200 GLN B N 1
ATOM 3539 C CA . GLN B 1 200 ? 10.484 23.656 18.969 1 51.75 200 GLN B CA 1
ATOM 3540 C C . GLN B 1 200 ? 9.188 23.016 18.469 1 51.75 200 GLN B C 1
ATOM 3542 O O . GLN B 1 200 ? 8.281 22.734 19.266 1 51.75 200 GLN B O 1
ATOM 3547 N N . ASN B 1 201 ? 9.211 22.703 17.156 1 49.47 201 ASN B N 1
ATOM 3548 C CA . ASN B 1 201 ? 7.938 22.188 16.656 1 49.47 201 ASN B CA 1
ATOM 3549 C C . ASN B 1 201 ? 7.859 20.672 16.766 1 49.47 201 ASN B C 1
ATOM 3551 O O . ASN B 1 201 ? 8.648 19.953 16.156 1 49.47 201 ASN B O 1
ATOM 3555 N N . PRO B 1 202 ? 7.133 20.156 17.594 1 49.69 202 PRO B N 1
ATOM 3556 C CA . PRO B 1 202 ? 7.047 18.734 17.922 1 49.69 202 PRO B CA 1
ATOM 3557 C C . PRO B 1 202 ? 6.738 17.875 16.703 1 49.69 202 PRO B C 1
ATOM 3559 O O . PRO B 1 202 ? 7.211 16.734 16.609 1 49.69 202 PRO B O 1
ATOM 3562 N N . TYR B 1 203 ? 6.109 18.375 15.75 1 49.5 203 TYR B N 1
ATOM 3563 C CA . TYR B 1 203 ? 5.793 17.594 14.555 1 49.5 203 TYR B CA 1
ATOM 3564 C C . TYR B 1 203 ? 7.051 17.312 13.742 1 49.5 203 TYR B C 1
ATOM 3566 O O . TYR B 1 203 ? 7.242 16.203 13.242 1 49.5 203 TYR B O 1
ATOM 3574 N N . ARG B 1 204 ? 7.812 18.297 13.641 1 52.91 204 ARG B N 1
ATOM 3575 C CA . ARG B 1 204 ? 9.07 18.109 12.93 1 52.91 204 ARG B CA 1
ATOM 3576 C C . ARG B 1 204 ? 9.984 17.125 13.656 1 52.91 204 ARG B C 1
ATOM 3578 O O . ARG B 1 204 ? 10.648 16.312 13.031 1 52.91 204 ARG B O 1
ATOM 3585 N N . LYS B 1 205 ? 9.773 17.281 14.906 1 52.38 205 LYS B N 1
ATOM 3586 C CA . LYS B 1 205 ? 10.594 16.359 15.695 1 52.38 205 LYS B CA 1
ATOM 3587 C C . LYS B 1 205 ? 10.164 14.914 15.469 1 52.38 205 LYS B C 1
ATOM 3589 O O . LYS B 1 205 ? 11.008 14.031 15.312 1 52.38 205 LYS B O 1
ATOM 3594 N N . ALA B 1 206 ? 8.922 14.766 15.477 1 49.34 206 ALA B N 1
ATOM 3595 C CA . ALA B 1 206 ? 8.391 13.414 15.312 1 49.34 206 ALA B CA 1
ATOM 3596 C C . ALA B 1 206 ? 8.695 12.867 13.922 1 49.34 206 ALA B C 1
ATOM 3598 O O . ALA B 1 206 ? 9.086 11.711 13.773 1 49.34 206 ALA B O 1
ATOM 3599 N N . CYS B 1 207 ? 8.453 13.609 12.906 1 49.78 207 CYS B N 1
ATOM 3600 C CA . CYS B 1 207 ? 8.758 13.188 11.539 1 49.78 207 CYS B CA 1
ATOM 3601 C C . CYS B 1 207 ? 10.234 12.844 11.391 1 49.78 207 CYS B C 1
ATOM 3603 O O . CYS B 1 207 ? 10.586 11.836 10.773 1 49.78 207 CYS B O 1
ATOM 3605 N N . PHE B 1 208 ? 10.922 13.688 12.078 1 51.53 208 PHE B N 1
ATOM 3606 C CA . PHE B 1 208 ? 12.359 13.484 11.977 1 51.53 208 PHE B CA 1
ATOM 3607 C C . PHE B 1 208 ? 12.789 12.234 12.734 1 51.53 208 PHE B C 1
ATOM 3609 O O . PHE B 1 208 ? 13.688 11.508 12.297 1 51.53 208 PHE B O 1
ATOM 3616 N N . SER B 1 209 ? 12.055 12.086 13.82 1 48.31 209 SER B N 1
ATOM 3617 C CA . SER B 1 209 ? 12.375 10.883 14.578 1 48.31 209 SER B CA 1
ATOM 3618 C C . SER B 1 209 ? 12.023 9.617 13.797 1 48.31 209 SER B C 1
ATOM 3620 O O . SER B 1 209 ? 12.758 8.633 13.844 1 48.31 209 SER B O 1
ATOM 3622 N N . LEU B 1 210 ? 10.93 9.688 13.273 1 47.25 210 LEU B N 1
ATOM 3623 C CA . LEU B 1 210 ? 10.492 8.547 12.477 1 47.25 210 LEU B CA 1
ATOM 3624 C C . LEU B 1 210 ? 11.484 8.266 11.352 1 47.25 210 LEU B C 1
ATOM 3626 O O . LEU B 1 210 ? 11.789 7.102 11.062 1 47.25 210 LEU B O 1
ATOM 3630 N N . LEU B 1 211 ? 11.844 9.359 10.773 1 48.06 211 LEU B N 1
ATOM 3631 C CA . LEU B 1 211 ? 12.859 9.242 9.734 1 48.06 211 LEU B CA 1
ATOM 3632 C C . LEU B 1 211 ? 14.164 8.688 10.297 1 48.06 211 LEU B C 1
ATOM 3634 O O . LEU B 1 211 ? 14.891 7.977 9.609 1 48.06 211 LEU B O 1
ATOM 3638 N N . GLN B 1 212 ? 14.258 9.148 11.555 1 47.56 212 GLN B N 1
ATOM 3639 C CA . GLN B 1 212 ? 15.492 8.703 12.188 1 47.56 212 GLN B CA 1
ATOM 3640 C C . GLN B 1 212 ? 15.375 7.266 12.672 1 47.56 212 GLN B C 1
ATOM 3642 O O . GLN B 1 212 ? 16.375 6.562 12.797 1 47.56 212 GLN B O 1
ATOM 3647 N N . PHE B 1 213 ? 14.125 6.941 13.094 1 47.78 213 PHE B N 1
ATOM 3648 C CA . PHE B 1 213 ? 13.969 5.621 13.695 1 47.78 213 PHE B CA 1
ATOM 3649 C C . PHE B 1 213 ? 14.156 4.527 12.648 1 47.78 213 PHE B C 1
ATOM 3651 O O . PHE B 1 213 ? 13.195 4.078 12.031 1 47.78 213 PHE B O 1
ATOM 3658 N N . GLY B 1 214 ? 15.164 4.562 12.023 1 55 214 GLY B N 1
ATOM 3659 C CA . GLY B 1 214 ? 15.727 3.609 11.078 1 55 214 GLY B CA 1
ATOM 3660 C C . GLY B 1 214 ? 15.914 2.227 11.672 1 55 214 GLY B C 1
ATOM 3661 O O . GLY B 1 214 ? 16.719 1.436 11.172 1 55 214 GLY B O 1
ATOM 3662 N N . ILE B 1 215 ? 15.203 1.958 12.906 1 60.34 215 ILE B N 1
ATOM 3663 C CA . ILE B 1 215 ? 15.414 0.642 13.5 1 60.34 215 ILE B CA 1
ATOM 3664 C C . ILE B 1 215 ? 14.75 -0.427 12.633 1 60.34 215 ILE B C 1
ATOM 3666 O O . ILE B 1 215 ? 15.148 -1.595 12.672 1 60.34 215 ILE B O 1
ATOM 3670 N N . ILE B 1 216 ? 13.859 -0.02 11.859 1 66.5 216 ILE B N 1
ATOM 3671 C CA . ILE B 1 216 ? 13.141 -0.986 11.039 1 66.5 216 ILE B CA 1
ATOM 3672 C C . ILE B 1 216 ? 14.094 -1.627 10.039 1 66.5 216 ILE B C 1
ATOM 3674 O O . ILE B 1 216 ? 14 -2.822 9.75 1 66.5 216 ILE B O 1
ATOM 3678 N N . ILE B 1 217 ? 15.047 -0.925 9.719 1 70.88 217 ILE B N 1
ATOM 3679 C CA . ILE B 1 217 ? 15.938 -1.42 8.68 1 70.88 217 ILE B CA 1
ATOM 3680 C C . ILE B 1 217 ? 16.875 -2.473 9.258 1 70.88 217 ILE B C 1
ATOM 3682 O O . ILE B 1 217 ? 16.938 -3.604 8.773 1 70.88 217 ILE B O 1
ATOM 3686 N N . PRO B 1 218 ? 17.5 -2.145 10.398 1 70.25 218 PRO B N 1
ATOM 3687 C CA . PRO B 1 218 ? 18.375 -3.18 10.945 1 70.25 218 PRO B CA 1
ATOM 3688 C C . PRO B 1 218 ? 17.609 -4.41 11.43 1 70.25 218 PRO B C 1
ATOM 3690 O O . PRO B 1 218 ? 18.109 -5.535 11.32 1 70.25 218 PRO B O 1
ATOM 3693 N N . ALA B 1 219 ? 16.469 -4.219 11.977 1 74.94 219 ALA B N 1
ATOM 3694 C CA . ALA B 1 219 ? 15.664 -5.359 12.398 1 74.94 219 ALA B CA 1
ATOM 3695 C C . ALA B 1 219 ? 15.281 -6.23 11.203 1 74.94 219 ALA B C 1
ATOM 3697 O O . ALA B 1 219 ? 15.344 -7.457 11.273 1 74.94 219 ALA B O 1
ATOM 3698 N N . SER B 1 220 ? 14.891 -5.613 10.156 1 82.06 220 SER B N 1
ATOM 3699 C CA . SER B 1 220 ? 14.523 -6.348 8.945 1 82.06 220 SER B CA 1
ATOM 3700 C C . SER B 1 220 ? 15.727 -7.066 8.352 1 82.06 220 SER B C 1
ATOM 3702 O O . SER B 1 220 ? 15.602 -8.195 7.867 1 82.06 220 SER B O 1
ATOM 3704 N N . LEU B 1 221 ? 16.859 -6.484 8.461 1 79.44 221 LEU B N 1
ATOM 3705 C CA . LEU B 1 221 ? 18.078 -7.09 7.934 1 79.44 221 LEU B CA 1
ATOM 3706 C C . LEU B 1 221 ? 18.469 -8.312 8.758 1 79.44 221 LEU B C 1
ATOM 3708 O O . LEU B 1 221 ? 18.844 -9.344 8.203 1 79.44 221 LEU B O 1
ATOM 3712 N N . THR B 1 222 ? 18.375 -8.117 10.023 1 79.19 222 THR B N 1
ATOM 3713 C CA . THR B 1 222 ? 18.672 -9.234 10.906 1 79.19 222 THR B CA 1
ATOM 3714 C C . THR B 1 222 ? 17.703 -10.391 10.68 1 79.19 222 THR B C 1
ATOM 3716 O O . THR B 1 222 ? 18.109 -11.547 10.609 1 79.19 222 THR B O 1
ATOM 3719 N N . ALA B 1 223 ? 16.5 -10.039 10.562 1 83.44 223 ALA B N 1
ATOM 3720 C CA . ALA B 1 223 ? 15.5 -11.062 10.281 1 83.44 223 ALA B CA 1
ATOM 3721 C C . ALA B 1 223 ? 15.797 -11.766 8.961 1 83.44 223 ALA B C 1
ATOM 3723 O O . ALA B 1 223 ? 15.695 -12.992 8.875 1 83.44 223 ALA B O 1
ATOM 3724 N N . SER B 1 224 ? 16.172 -11.031 8 1 85 224 SER B N 1
ATOM 3725 C CA . SER B 1 224 ? 16.484 -11.617 6.699 1 85 224 SER B CA 1
ATOM 3726 C C . SER B 1 224 ? 17.688 -12.539 6.781 1 85 224 SER B C 1
ATOM 3728 O O . SER B 1 224 ? 17.703 -13.609 6.164 1 85 224 SER B O 1
ATOM 3730 N N . LEU B 1 225 ? 18.656 -12.156 7.535 1 80.5 225 LEU B N 1
ATOM 3731 C CA . LEU B 1 225 ? 19.844 -12.977 7.699 1 80.5 225 LEU B CA 1
ATOM 3732 C C . LEU B 1 225 ? 19.5 -14.305 8.367 1 80.5 225 LEU B C 1
ATOM 3734 O O . LEU B 1 225 ? 19.984 -15.359 7.945 1 80.5 225 LEU B O 1
ATOM 3738 N N . ILE B 1 226 ? 18.688 -14.211 9.344 1 81.5 226 ILE B N 1
ATOM 3739 C CA . ILE B 1 226 ? 18.297 -15.414 10.07 1 81.5 226 ILE B CA 1
ATOM 3740 C C . ILE B 1 226 ? 17.469 -16.312 9.156 1 81.5 226 ILE B C 1
ATOM 3742 O O . ILE B 1 226 ? 17.734 -17.516 9.047 1 81.5 226 ILE B O 1
ATOM 3746 N N . LEU B 1 227 ? 16.578 -15.758 8.477 1 84.62 227 LEU B N 1
ATOM 3747 C CA . LEU B 1 227 ? 15.703 -16.531 7.605 1 84.62 227 LEU B CA 1
ATOM 3748 C C . LEU B 1 227 ? 16.484 -17.125 6.438 1 84.62 227 LEU B C 1
ATOM 3750 O O . LEU B 1 227 ? 16.203 -18.25 6.008 1 84.62 227 LEU B O 1
ATOM 3754 N N . TYR B 1 228 ? 17.344 -16.391 5.953 1 81.75 228 TYR B N 1
ATOM 3755 C CA . TYR B 1 228 ? 18.156 -16.875 4.848 1 81.75 228 TYR B CA 1
ATOM 3756 C C . TYR B 1 228 ? 19.031 -18.047 5.297 1 81.75 228 TYR B C 1
ATOM 3758 O O . TYR B 1 228 ? 19.188 -19.031 4.578 1 81.75 228 TYR B O 1
ATOM 3766 N N . SER B 1 229 ? 19.641 -17.938 6.434 1 79.88 229 SER B N 1
ATOM 3767 C CA . SER B 1 229 ? 20.469 -19 6.973 1 79.88 229 SER B CA 1
ATOM 3768 C C . SER B 1 229 ? 19.672 -20.281 7.199 1 79.88 229 SER B C 1
ATOM 3770 O O . SER B 1 229 ? 20.203 -21.391 7.059 1 79.88 229 SER B O 1
ATOM 3772 N N . LEU B 1 230 ? 18.406 -20.109 7.441 1 81.06 230 LEU B N 1
ATOM 3773 C CA . LEU B 1 230 ? 17.531 -21.25 7.672 1 81.06 230 LEU B CA 1
ATOM 3774 C C . LEU B 1 230 ? 16.906 -21.734 6.363 1 81.06 230 LEU B C 1
ATOM 3776 O O . LEU B 1 230 ? 16.125 -22.688 6.355 1 81.06 230 LEU B O 1
ATOM 3780 N N . LYS B 1 231 ? 17.219 -21.016 5.297 1 84.12 231 LYS B N 1
ATOM 3781 C CA . LYS B 1 231 ? 16.719 -21.344 3.969 1 84.12 231 LYS B CA 1
ATOM 3782 C C . LYS B 1 231 ? 15.188 -21.359 3.943 1 84.12 231 LYS B C 1
ATOM 3784 O O . LYS B 1 231 ? 14.578 -22.281 3.402 1 84.12 231 LYS B O 1
ATOM 3789 N N . MET B 1 232 ? 14.672 -20.422 4.594 1 88.31 232 MET B N 1
ATOM 3790 C CA . MET B 1 232 ? 13.219 -20.297 4.664 1 88.31 232 MET B CA 1
ATOM 3791 C C . MET B 1 232 ? 12.703 -19.344 3.59 1 88.31 232 MET B C 1
ATOM 3793 O O . MET B 1 232 ? 13.289 -18.281 3.352 1 88.31 232 MET B O 1
ATOM 3797 N N . ASN B 1 233 ? 11.57 -19.656 3.037 1 90.38 233 ASN B N 1
ATOM 3798 C CA . ASN B 1 233 ? 10.953 -18.828 2.008 1 90.38 233 ASN B CA 1
ATOM 3799 C C . ASN B 1 233 ? 10.422 -17.531 2.584 1 90.38 233 ASN B C 1
ATOM 3801 O O . ASN B 1 233 ? 10.25 -16.547 1.856 1 90.38 233 ASN B O 1
ATOM 3805 N N . ALA B 1 234 ? 10.195 -17.547 3.822 1 88.75 234 ALA B N 1
ATOM 3806 C CA . ALA B 1 234 ? 9.711 -16.328 4.488 1 88.75 234 ALA B CA 1
ATOM 3807 C C . ALA B 1 234 ? 10.688 -15.172 4.297 1 88.75 234 ALA B C 1
ATOM 3809 O O . ALA B 1 234 ? 10.32 -14.008 4.465 1 88.75 234 ALA B O 1
ATOM 3810 N N . ASN B 1 235 ? 11.891 -15.516 3.947 1 87.25 235 ASN B N 1
ATOM 3811 C CA . ASN B 1 235 ? 12.906 -14.492 3.705 1 87.25 235 ASN B CA 1
ATOM 3812 C C . ASN B 1 235 ? 12.508 -13.57 2.559 1 87.25 235 ASN B C 1
ATOM 3814 O O . ASN B 1 235 ? 12.828 -12.375 2.574 1 87.25 235 ASN B O 1
ATOM 3818 N N . TYR B 1 236 ? 11.758 -14.055 1.643 1 88 236 TYR B N 1
ATOM 3819 C CA . TYR B 1 236 ? 11.359 -13.258 0.486 1 88 236 TYR B CA 1
ATOM 3820 C C . TYR B 1 236 ? 10.391 -12.156 0.892 1 88 236 TYR B C 1
ATOM 3822 O O . TYR B 1 236 ? 10.359 -11.086 0.278 1 88 236 TYR B O 1
ATOM 3830 N N . ILE B 1 237 ? 9.656 -12.391 1.917 1 91 237 ILE B N 1
ATOM 3831 C CA . ILE B 1 237 ? 8.734 -11.383 2.43 1 91 237 ILE B CA 1
ATOM 3832 C C . ILE B 1 237 ? 9.523 -10.195 2.975 1 91 237 ILE B C 1
ATOM 3834 O O . ILE B 1 237 ? 9.219 -9.039 2.664 1 91 237 ILE B O 1
ATOM 3838 N N . VAL B 1 238 ? 10.531 -10.531 3.666 1 88 238 VAL B N 1
ATOM 3839 C CA . VAL B 1 238 ? 11.344 -9.492 4.293 1 88 238 VAL B CA 1
ATOM 3840 C C . VAL B 1 238 ? 12.141 -8.742 3.225 1 88 238 VAL B C 1
ATOM 3842 O O . VAL B 1 238 ? 12.172 -7.508 3.217 1 88 238 VAL B O 1
ATOM 3845 N N . LEU B 1 239 ? 12.672 -9.445 2.307 1 87 239 LEU B N 1
ATOM 3846 C CA . LEU B 1 239 ? 13.5 -8.852 1.264 1 87 239 LEU B CA 1
ATOM 3847 C C . LEU B 1 239 ? 12.68 -7.895 0.401 1 87 239 LEU B C 1
ATOM 3849 O O . LEU B 1 239 ? 13.109 -6.773 0.13 1 87 239 LEU B O 1
ATOM 3853 N N . ASP B 1 240 ? 11.516 -8.273 0.055 1 89.88 240 ASP B N 1
ATOM 3854 C CA . ASP B 1 240 ? 10.664 -7.434 -0.779 1 89.88 240 ASP B CA 1
ATOM 3855 C C . ASP B 1 240 ? 10.195 -6.199 -0.015 1 89.88 240 ASP B C 1
ATOM 3857 O O . ASP B 1 240 ? 10.086 -5.113 -0.59 1 89.88 240 ASP B O 1
ATOM 3861 N N . SER B 1 241 ? 10 -6.41 1.195 1 89 241 SER B N 1
ATOM 3862 C CA . SER B 1 241 ? 9.539 -5.301 2.023 1 89 241 SER B CA 1
ATOM 3863 C C . SER B 1 241 ? 10.641 -4.266 2.227 1 89 241 SER B C 1
ATOM 3865 O O . SER B 1 241 ? 10.367 -3.068 2.324 1 89 241 SER B O 1
ATOM 3867 N N . MET B 1 242 ? 11.805 -4.66 2.223 1 85.94 242 MET B N 1
ATOM 3868 C CA . MET B 1 242 ? 12.938 -3.789 2.529 1 85.94 242 MET B CA 1
ATOM 3869 C C . MET B 1 242 ? 13.164 -2.785 1.404 1 85.94 242 MET B C 1
ATOM 3871 O O . MET B 1 242 ? 13.695 -1.695 1.639 1 85.94 242 MET B O 1
ATOM 3875 N N . SER B 1 243 ? 12.797 -3.117 0.252 1 86.31 243 SER B N 1
ATOM 3876 C CA . SER B 1 243 ? 12.961 -2.205 -0.876 1 86.31 243 SER B CA 1
ATOM 3877 C C . SER B 1 243 ? 12.133 -0.941 -0.693 1 86.31 243 SER B C 1
ATOM 3879 O O . SER B 1 243 ? 12.406 0.086 -1.316 1 86.31 243 SER B O 1
ATOM 3881 N N . GLN B 1 244 ? 11.141 -1.023 0.199 1 88.06 244 GLN B N 1
ATOM 3882 C CA . GLN B 1 244 ? 10.234 0.111 0.36 1 88.06 244 GLN B CA 1
ATOM 3883 C C . GLN B 1 244 ? 10.586 0.921 1.604 1 88.06 244 GLN B C 1
ATOM 3885 O O . GLN B 1 244 ? 10.102 2.041 1.78 1 88.06 244 GLN B O 1
ATOM 3890 N N . ILE B 1 245 ? 11.367 0.381 2.455 1 75.19 245 ILE B N 1
ATOM 3891 C CA . ILE B 1 245 ? 11.625 1.071 3.713 1 75.19 245 ILE B CA 1
ATOM 3892 C C . ILE B 1 245 ? 13.039 1.646 3.705 1 75.19 245 ILE B C 1
ATOM 3894 O O . ILE B 1 245 ? 13.477 2.238 4.691 1 75.19 245 ILE B O 1
ATOM 3898 N N . ALA B 1 246 ? 13.789 1.58 2.611 1 60.16 246 ALA B N 1
ATOM 3899 C CA . ALA B 1 246 ? 15.172 2.059 2.545 1 60.16 246 ALA B CA 1
ATOM 3900 C C . ALA B 1 246 ? 15.234 3.578 2.662 1 60.16 246 ALA B C 1
ATOM 3902 O O . ALA B 1 246 ? 16.25 4.191 2.338 1 60.16 246 ALA B O 1
ATOM 3903 N N . LEU B 1 247 ? 14.203 4.234 3.385 1 55.56 247 LEU B N 1
ATOM 3904 C CA . LEU B 1 247 ? 14.328 5.672 3.592 1 55.56 247 LEU B CA 1
ATOM 3905 C C . LEU B 1 247 ? 14.977 5.973 4.941 1 55.56 247 LEU B C 1
ATOM 3907 O O . LEU B 1 247 ? 14.758 5.246 5.914 1 55.56 247 LEU B O 1
#